Protein 6DX3 (pdb70)

InterPro domains:
  IPR003323 OTU domain [PF02338] (36-126)
  IPR003323 OTU domain [PS50802] (29-157)
  IPR007099 RNA-directed RNA polymerase, negative-strand RNA virus [PS50525] (2304-2513)
  IPR007322 RNA-dependent RNA polymerase, bunyaviral [PF04196] (2003-2654)
  IPR038765 Papain-like cysteine peptidase superfamily [SSF54001] (30-158)
  IPR049605 RNA-directed RNA polymerase L, OTU domain [cd21880] (8-157)

B-factor: mean 35.16, std 12.52, range [15.72, 105.05]

Foldseek 3Di:
DDWDWDQDPQQWIKTWDWDQQVVWWDWAFADPFQLQVLQQVLLQAPQPDDNCSSVVLLVQLLVLCVVCVVPRSNNVPPPDDSVVVCVQSVDPRHHDDVVSVLSSCVRVVFKEKEFEDDDDSIGTMIMINDDDDPQQGWYWYCYPRHITGIATPPDDGRYHD/DWDWPWDQDPQGWIKTWTWDQQVVWWDWADDDPFLLQVLQQVLLQAPQPDDNCSSVVLLVQLLVLCVVCVVPRSNNVPVPDDSVVVCVQSVPPRHFDDVVSVLSSCVRVVFKEKEFEDDDVSIGTMIMINHDDDPQQGWYWYCYPRHIITIAGPPDPTRYHDDD/DDFDWDQDPQQWIKTWDWDQQVVWWDWAFDDPFQLQVLRQVLLQAPQPDDNCSSVVLLVQLLVLCVVCVVPRSNNVPPPDDNVVVCVQSVPPRHHDDVVSVLSSCVRVVFKEKEFEDPDDSIGTMIMINHDDDDQQGWYWYCDPRHITGTAGPVDPTRYHDDD/DDWDWDQDPQQWIKTWDWDQLVVWWDWADADPFQLQVLQQVLLQAPQPDDPCSSVVLVVQLLVLCVVCVVPRSNNVPPPDDNVVVSVQSVPPRHHDDVVSVLSSCVRVVFKEKEFEDPDDSTGTMIMINDDDDPQQGWYWYCDPRHITGIATPPDPTGYHDDDD

Organism: NCBI:txid487050

Solvent-accessible surface area: 30152 Å² total; per-residue (Å²): 75,145,60,80,73,71,123,11,74,0,50,2,38,11,0,60,17,125,10,96,0,69,92,54,2,85,24,36,110,10,34,42,16,0,7,0,0,1,4,0,0,0,4,0,75,46,84,135,56,102,70,58,6,36,108,103,7,20,85,69,0,107,98,0,0,46,118,59,31,138,103,8,56,8,12,82,6,29,18,46,73,46,118,31,0,36,64,73,1,48,111,120,66,50,55,6,46,22,8,0,0,8,0,5,12,58,56,33,171,24,5,0,4,6,0,12,24,62,60,98,73,37,0,30,14,0,6,22,7,30,118,58,76,28,114,108,2,0,1,0,0,28,26,100,47,6,2,2,1,0,31,12,158,79,57,157,171,35,11,34,192,202,32,119,58,84,73,69,124,8,79,1,52,1,35,10,0,61,19,122,14,97,0,79,92,49,1,86,26,42,114,11,36,42,11,0,8,0,0,0,6,0,0,0,5,0,74,50,56,128,54,93,86,59,5,34,110,103,7,20,86,68,0,110,97,0,0,46,117,50,29,142,104,9,63,6,13,71,7,21,14,32,84,44,114,21,0,39,64,74,0,49,109,123,64,45,53,6,46,21,9,0,0,9,0,5,12,56,66,26,151,14,4,0,4,6,0,13,26,61,60,99,75,36,0,28,15,0,5,22,6,32,119,58,77,21,129,108,4,0,1,0,0,29,29,98,47,6,2,3,2,0,22,19,157,71,75,191,123,36,7,35,107,151,159,106,142,61,87,73,85,129,51,166,54,51,34,34,78,0,61,21,124,16,90,0,54,98,49,0,73,24,36,110,10,67,179,51,9,5,0,0,0,7,0,0,0,4,0,18,19,62,130,56,96,115,62,4,38,95,6,0,19,24,7,0,28,6,0,0,10,40,52,27,111,62,9,50,16,11,153,113,44,83,58,85,32,116,33,0,29,66,72,0,47,114,120,87,54,132,7,46,36,8,0,0,9,0,1,12,57,45,10,153,18,5,0,3,6,0,48,30,73,60,99,78,32,0,52,68,0,16,24,6,32,118,32,70,20,109,97,1,0,0,0,0,49,57,212,86,36,2,2,1,0,20,8,123,75,66,171,99,34,6,28,86,116,146,81,142,58,82,70,80,124,55,167,52,50,33,31,74,0,61,18,128,15,88,0,79,106,35,0,64,28,37,115,10,65,179,52,9,7,1,0,0,7,0,0,0,5,0,16,13,60,124,56,89,119,70,2,50,68,2,0,7,4,7,0,22,7,0,0,9,44,53,29,101,58,6,47,16,11,141,115,44,84,58,87,33,118,34,0,29,71,74,0,43,111,119,86,50,142,6,50,35,8,0,0,9,0,1,11,54,46,7,145,10,5,0,4,7,0,34,23,68,59,84,90,32,0,52,66,0,16,24,8,31,119,63,76,22,108,98,5,0,0,0,0,47,55,175,77,37,3,2,4,0,29,12,123,83,68,162,127,20,11,26,112,72,95,120

Sequence (652 aa):
VNFDWHLLLNGYYYSPVDLEVEDIFEIVNQPMDGNCLYHSLACGMIEEQQPDSYKLIKEQVREAAGLFWDTTEETKTTGEDLNGYLARIMKPNEWGSSLEVNFFSQKAKVTVYIWHEDASKHCDYVVRYGEDPMLESINIMHRRNHYDYLKPRGNQRTAVVEVNFDWHLLLNGYYYSPVDLEVEDIFEIVNQPMDGNCLYHSLACGMIEEQQPDSYKLIKEQVREAAGLFWDTTEETKTTGEDLNGYLARIMKPNEWGSSLEVNFFSQKAKVTVYIWHEDASKHCDYVVRYGEDPMLESINIMHRRNHYDYLKPRGNQRTAVVKSVNFDWHLLLNGYYYSPVDLEVEDIFEIVNQPMDGNCLYHSLACGMIEEQQPDSYKLIKEQVREAAGLFWDTTEETKTTGEDLNGYLARIMKPNEWGSSLEVNFFSQKAKVTVYIWHEDASKHCDYVVRYGEDPMLESINIMHRRNHYDYLKPRGNQRTAVVKSVNFDWHLLLNGYYYSPVDLEVEDIFEIVNQPMMDGNCLYHSLACGMIEEQQPDSYKLIKEQVREAAGLFWDTTEETKTTGEDLNGYLARIMKPNEWGSSLEVNFFSQKAKVTVYIWHEDASKHCDYVVRYGEDPMLESINIMHRRNHYDYLKPRGNQRTAVVKSG

Radius of gyration: 27.07 Å; Cα contacts (8 Å, |Δi|>4): 1246; chains: 4; bounding box: 65×66×69 Å

Nearest PDB structures (foldseek):
  6dx3-assembly1_A  TM=1.006E+00  e=3.860E-36  Taggert virus
  5v5g-assembly1_A  TM=9.542E-01  e=1.109E-16  Crimean-Congo hemorrhagic fever virus strain IbAr10200
  6oat-assembly2_C  TM=9.538E-01  e=2.331E-16  Ganjam virus
  6oar-assembly3_E  TM=9.599E-01  e=9.094E-16  Kupe virus
  4hxd-assembly2_D  TM=9.608E-01  e=8.548E-16  Dugbe virus (isolate ArD44313)

Structure (mmCIF, N/CA/C/O backbone):
data_6DX3
#
_entry.id   6DX3
#
_cell.length_a   47.163
_cell.length_b   60.948
_cell.length_c   66.501
_cell.angle_alpha   64.95
_cell.angle_beta   89.84
_cell.angle_gamma   84.31
#
_symmetry.space_group_name_H-M   'P 1'
#
loop_
_entity.id
_entity.type
_entity.pdbx_description
1 polymer 'RNA-dependent RNA polymerase'
2 non-polymer 'MAGNESIUM ION'
3 water water
#
loop_
_atom_site.group_PDB
_atom_site.id
_atom_site.type_symbol
_atom_site.label_atom_id
_atom_site.label_alt_id
_atom_site.label_comp_id
_atom_site.label_asym_id
_atom_site.label_entity_id
_atom_site.label_seq_id
_atom_site.pdbx_PDB_ins_code
_atom_site.Cartn_x
_atom_site.Cartn_y
_atom_site.Cartn_z
_atom_site.occupancy
_atom_site.B_iso_or_equiv
_atom_site.auth_seq_id
_atom_site.auth_comp_id
_atom_site.auth_asym_id
_atom_site.auth_atom_id
_atom_site.pdbx_PDB_model_num
ATOM 1 N N . VAL A 1 5 ? -10.579 -15.777 -32.757 1.00 62.12 5 VAL A N 1
ATOM 2 C CA . VAL A 1 5 ? -11.738 -16.608 -32.454 1.00 60.81 5 VAL A CA 1
ATOM 3 C C . VAL A 1 5 ? -11.940 -16.688 -30.942 1.00 62.39 5 VAL A C 1
ATOM 4 O O . VAL A 1 5 ? -10.996 -16.926 -30.188 1.00 62.05 5 VAL A O 1
ATOM 8 N N . ASN A 1 6 ? -13.177 -16.476 -30.502 1.00 62.99 6 ASN A N 1
ATOM 9 C CA . ASN A 1 6 ? -13.506 -16.475 -29.083 1.00 64.21 6 ASN A CA 1
ATOM 10 C C . ASN A 1 6 ? -13.906 -17.881 -28.651 1.00 60.44 6 ASN A C 1
ATOM 11 O O . ASN A 1 6 ? -14.864 -18.452 -29.182 1.00 59.97 6 ASN A O 1
ATOM 16 N N . PHE A 1 7 ? -13.171 -18.433 -27.693 1.00 55.59 7 PHE A N 1
ATOM 17 C CA . PHE A 1 7 ? -13.439 -19.758 -27.155 1.00 48.72 7 PHE A CA 1
ATOM 18 C C . PHE A 1 7 ? -14.266 -19.661 -25.879 1.00 48.06 7 PHE A C 1
ATOM 19 O O . PHE A 1 7 ? -14.308 -18.628 -25.208 1.00 49.92 7 PHE A O 1
ATOM 27 N N . ASP A 1 8 ? -14.929 -20.771 -25.550 1.00 45.17 8 ASP A N 1
ATOM 28 C CA . ASP A 1 8 ? -15.594 -20.970 -24.262 1.00 45.03 8 ASP A CA 1
ATOM 29 C C . ASP A 1 8 ? -15.117 -22.330 -23.756 1.00 40.61 8 ASP A C 1
ATOM 30 O O . ASP A 1 8 ? -15.820 -23.336 -23.870 1.00 38.15 8 ASP A O 1
ATOM 35 N N . TRP A 1 9 ? -13.906 -22.354 -23.206 1.00 40.03 9 TRP A N 1
ATOM 36 C CA . TRP A 1 9 ? -13.252 -23.615 -22.888 1.00 38.11 9 TRP A CA 1
ATOM 37 C C . TRP A 1 9 ? -13.912 -24.294 -21.696 1.00 39.28 9 TRP A C 1
ATOM 38 O O . TRP A 1 9 ? -14.224 -23.657 -20.687 1.00 42.46 9 TRP A O 1
ATOM 49 N N . HIS A 1 10 ? -14.118 -25.603 -21.818 1.00 38.00 10 HIS A N 1
ATOM 50 C CA . HIS A 1 10 ? -14.539 -26.457 -20.714 1.00 37.66 10 HIS A CA 1
ATOM 51 C C . HIS A 1 10 ? -13.502 -27.557 -20.546 1.00 34.58 10 HIS A C 1
ATOM 52 O O . HIS A 1 10 ? -13.311 -28.375 -21.453 1.00 30.83 10 HIS A O 1
ATOM 59 N N . LEU A 1 11 ? -12.825 -27.572 -19.401 1.00 35.61 11 LEU A N 1
ATOM 60 C CA . LEU A 1 11 ? -11.921 -28.672 -19.094 1.00 34.47 11 LEU A CA 1
ATOM 61 C C . LEU A 1 11 ? -12.740 -29.890 -18.689 1.00 33.14 11 LEU A C 1
ATOM 62 O O . LEU A 1 11 ? -13.525 -29.830 -17.737 1.00 34.29 11 LEU A O 1
ATOM 67 N N . LEU A 1 12 ? -12.561 -30.991 -19.407 1.00 30.41 12 LEU A N 1
ATOM 68 C CA . LEU A 1 12 ? -13.393 -32.167 -19.205 1.00 29.04 12 LEU A CA 1
ATOM 69 C C . LEU A 1 12 ? -12.726 -33.150 -18.254 1.00 28.30 12 LEU A C 1
ATOM 70 O O . LEU A 1 12 ? -11.499 -33.227 -18.165 1.00 26.62 12 LEU A O 1
ATOM 75 N N . LEU A 1 13 ? -13.559 -33.917 -17.545 1.00 29.10 13 LEU A N 1
ATOM 76 C CA . LEU A 1 13 ? -13.037 -35.032 -16.763 1.00 30.29 13 LEU A CA 1
ATOM 77 C C . LEU A 1 13 ? -12.326 -36.044 -17.654 1.00 28.14 13 LEU A C 1
ATOM 78 O O . LEU A 1 13 ? -11.431 -36.761 -17.190 1.00 26.35 13 LEU A O 1
ATOM 83 N N . ASN A 1 14 ? -12.700 -36.103 -18.936 1.00 28.42 14 ASN A N 1
ATOM 84 C CA . ASN A 1 14 ? -12.065 -37.022 -19.876 1.00 28.43 14 ASN A CA 1
ATOM 85 C C . ASN A 1 14 ? -10.599 -36.694 -20.126 1.00 29.31 14 ASN A C 1
ATOM 86 O O . ASN A 1 14 ? -9.878 -37.539 -20.665 1.00 31.25 14 ASN A O 1
ATOM 91 N N . GLY A 1 15 ? -10.148 -35.499 -19.775 1.00 30.01 15 GLY A N 1
ATOM 92 C CA . GLY A 1 15 ? -8.749 -35.149 -19.858 1.00 30.46 15 GLY A CA 1
ATOM 93 C C . GLY A 1 15 ? -8.340 -34.182 -20.960 1.00 31.16 15 GLY A C 1
ATOM 94 O O . GLY A 1 15 ? -7.153 -34.150 -21.314 1.00 34.55 15 GLY A O 1
ATOM 95 N N . TYR A 1 16 ? -9.268 -33.400 -21.503 1.00 29.39 16 TYR A N 1
ATOM 96 C CA . TYR A 1 16 ? -8.943 -32.421 -22.532 1.00 26.81 16 TYR A CA 1
ATOM 97 C C . TYR A 1 16 ? -9.955 -31.287 -22.460 1.00 25.12 16 TYR A C 1
ATOM 98 O O . TYR A 1 16 ? -10.908 -31.327 -21.678 1.00 23.54 16 TYR A O 1
ATOM 107 N N . TYR A 1 17 ? -9.741 -30.270 -23.287 1.00 25.54 17 TYR A N 1
ATOM 108 C CA . TYR A 1 17 ? -10.594 -29.092 -23.312 1.00 27.04 17 TYR A CA 1
ATOM 109 C C . TYR A 1 17 ? -11.597 -29.181 -24.453 1.00 25.14 17 TYR A C 1
ATOM 110 O O . TYR A 1 17 ? -11.326 -29.776 -25.499 1.00 22.23 17 TYR A O 1
ATOM 119 N N . TYR A 1 18 ? -12.764 -28.572 -24.239 1.00 25.46 18 TYR A N 1
ATOM 120 C CA . TYR A 1 18 ? -13.841 -28.530 -25.218 1.00 25.88 18 TYR A CA 1
ATOM 121 C C . TYR A 1 18 ? -14.399 -27.117 -25.273 1.00 27.41 18 TYR A C 1
ATOM 122 O O . TYR A 1 18 ? -14.551 -26.464 -24.238 1.00 30.70 18 TYR A O 1
ATOM 131 N N . SER A 1 19 ? -14.724 -26.657 -26.483 1.00 26.81 19 SER A N 1
ATOM 132 C CA . SER A 1 19 ? -15.288 -25.332 -26.647 1.00 28.27 19 SER A CA 1
ATOM 133 C C . SER A 1 19 ? -16.181 -25.279 -27.878 1.00 28.64 19 SER A C 1
ATOM 134 O O . SER A 1 19 ? -15.756 -25.724 -28.955 1.00 27.85 19 SER A O 1
ATOM 137 N N . PRO A 1 20 ? -17.402 -24.765 -27.762 1.00 30.81 20 PRO A N 1
ATOM 138 C CA . PRO A 1 20 ? -18.171 -24.449 -28.967 1.00 30.95 20 PRO A CA 1
ATOM 139 C C . PRO A 1 20 ? -17.582 -23.237 -29.668 1.00 30.88 20 PRO A C 1
ATOM 140 O O . PRO A 1 20 ? -17.043 -22.326 -29.034 1.00 31.91 20 PRO A O 1
ATOM 144 N N . VAL A 1 21 ? -17.664 -23.248 -30.999 1.00 30.00 21 VAL A N 1
ATOM 145 C CA . VAL A 1 21 ? -17.200 -22.144 -31.832 1.00 31.10 21 VAL A CA 1
ATOM 146 C C . VAL A 1 21 ? -18.186 -21.950 -32.977 1.00 32.80 21 VAL A C 1
ATOM 147 O O . VAL A 1 21 ? -19.099 -22.749 -33.188 1.00 33.55 21 VAL A O 1
ATOM 151 N N . ASP A 1 22 ? -17.987 -20.860 -33.719 1.00 35.62 22 ASP A N 1
ATOM 152 C CA . ASP A 1 22 ? -18.754 -20.548 -34.931 1.00 40.13 22 ASP A CA 1
ATOM 153 C C . ASP A 1 22 ? -17.758 -19.908 -35.895 1.00 42.25 22 ASP A C 1
ATOM 154 O O . ASP A 1 22 ? -17.587 -18.685 -35.906 1.00 43.17 22 ASP A O 1
ATOM 159 N N . LEU A 1 23 ? -17.097 -20.737 -36.702 1.00 42.62 23 LEU A N 1
ATOM 160 C CA . LEU A 1 23 ? -15.898 -20.295 -37.397 1.00 44.34 23 LEU A CA 1
ATOM 161 C C . LEU A 1 23 ? -15.874 -20.725 -38.857 1.00 45.46 23 LEU A C 1
ATOM 162 O O . LEU A 1 23 ? -16.079 -21.896 -39.188 1.00 44.21 23 LEU A O 1
ATOM 167 N N . GLU A 1 24 ? -15.649 -19.739 -39.718 1.00 47.89 24 GLU A N 1
ATOM 168 C CA . GLU A 1 24 ? -15.240 -19.942 -41.101 1.00 50.57 24 GLU A CA 1
ATOM 169 C C . GLU A 1 24 ? -13.765 -20.337 -41.057 1.00 49.66 24 GLU A C 1
ATOM 170 O O . GLU A 1 24 ? -12.912 -19.504 -40.738 1.00 50.46 24 GLU A O 1
ATOM 176 N N . VAL A 1 25 ? -13.456 -21.597 -41.377 1.00 42.63 25 VAL A N 1
ATOM 177 C CA . VAL A 1 25 ? -12.077 -22.069 -41.219 1.00 40.94 25 VAL A CA 1
ATOM 178 C C . VAL A 1 25 ? -11.113 -21.221 -42.046 1.00 42.28 25 VAL A C 1
ATOM 179 O O . VAL A 1 25 ? -10.008 -20.899 -41.589 1.00 42.15 25 VAL A O 1
ATOM 183 N N . GLU A 1 26 ? -11.496 -20.863 -43.274 1.00 44.46 26 GLU A N 1
ATOM 184 C CA . GLU A 1 26 ? -10.551 -20.201 -44.172 1.00 46.74 26 GLU A CA 1
ATOM 185 C C . GLU A 1 26 ? -10.318 -18.736 -43.822 1.00 49.55 26 GLU A C 1
ATOM 186 O O . GLU A 1 26 ? -9.394 -18.129 -44.372 1.00 52.49 26 GLU A O 1
ATOM 192 N N . ASP A 1 27 ? -11.116 -18.153 -42.927 1.00 49.19 27 ASP A N 1
ATOM 193 C CA . ASP A 1 27 ? -10.771 -16.833 -42.406 1.00 51.90 27 ASP A CA 1
ATOM 194 C C . ASP A 1 27 ? -9.519 -16.892 -41.536 1.00 50.74 27 ASP A C 1
ATOM 195 O O . ASP A 1 27 ? -8.806 -15.890 -41.402 1.00 53.11 27 ASP A O 1
ATOM 200 N N . ILE A 1 28 ? -9.226 -18.056 -40.958 1.00 46.70 28 ILE A N 1
ATOM 201 C CA . ILE A 1 28 ? -8.111 -18.204 -40.038 1.00 45.28 28 ILE A CA 1
ATOM 202 C C . ILE A 1 28 ? -7.035 -19.155 -40.564 1.00 41.74 28 ILE A C 1
ATOM 203 O O . ILE A 1 28 ? -5.846 -18.900 -40.343 1.00 43.47 28 ILE A O 1
ATOM 208 N N . PHE A 1 29 ? -7.407 -20.226 -41.263 1.00 38.96 29 PHE A N 1
ATOM 209 C CA . PHE A 1 29 ? -6.464 -21.252 -41.694 1.00 37.84 29 PHE A CA 1
ATOM 210 C C . PHE A 1 29 ? -6.475 -21.405 -43.208 1.00 39.39 29 PHE A C 1
ATOM 211 O O . PHE A 1 29 ? -7.353 -20.901 -43.911 1.00 41.18 29 PHE A O 1
ATOM 219 N N . GLU A 1 30 ? -5.464 -22.115 -43.692 1.00 38.71 30 GLU A N 1
ATOM 220 C CA . GLU A 1 30 ? -5.466 -22.727 -45.011 1.00 39.20 30 GLU A CA 1
ATOM 221 C C . GLU A 1 30 ? -5.630 -24.229 -44.830 1.00 35.31 30 GLU A C 1
ATOM 222 O O . GLU A 1 30 ? -4.903 -24.845 -44.042 1.00 33.43 30 GLU A O 1
ATOM 228 N N . ILE A 1 31 ? -6.593 -24.812 -45.536 1.00 34.03 31 ILE A N 1
ATOM 229 C CA . ILE A 1 31 ? -6.816 -26.252 -45.477 1.00 32.06 31 ILE A CA 1
ATOM 230 C C . ILE A 1 31 ? -5.729 -26.929 -46.303 1.00 32.44 31 ILE A C 1
ATOM 231 O O . ILE A 1 31 ? -5.697 -26.799 -47.529 1.00 36.18 31 ILE A O 1
ATOM 236 N N . VAL A 1 32 ? -4.828 -27.647 -45.633 1.00 29.36 32 VAL A N 1
ATOM 237 C CA . VAL A 1 32 ? -3.796 -28.424 -46.310 1.00 28.99 32 VAL A CA 1
ATOM 238 C C . VAL A 1 32 ? -4.335 -29.844 -46.445 1.00 28.60 32 VAL A C 1
ATOM 239 O O . VAL A 1 32 ? -4.325 -30.622 -45.487 1.00 25.14 32 VAL A O 1
ATOM 243 N N . ASN A 1 33 ? -4.811 -30.179 -47.641 1.00 30.55 33 ASN A N 1
ATOM 244 C CA . ASN A 1 33 ? -5.514 -31.439 -47.839 1.00 30.23 33 ASN A CA 1
ATOM 245 C C . ASN A 1 33 ? -4.559 -32.618 -47.712 1.00 28.51 33 ASN A C 1
ATOM 246 O O . ASN A 1 33 ? -3.449 -32.605 -48.251 1.00 30.09 33 ASN A O 1
ATOM 251 N N . GLN A 1 34 ? -5.002 -33.637 -46.990 1.00 26.58 34 GLN A N 1
ATOM 252 C CA . GLN A 1 34 ? -4.267 -34.868 -46.770 1.00 26.24 34 GLN A CA 1
ATOM 253 C C . GLN A 1 34 ? -4.874 -36.001 -47.589 1.00 27.74 34 GLN A C 1
ATOM 254 O O . GLN A 1 34 ? -6.051 -35.946 -47.960 1.00 28.37 34 GLN A O 1
ATOM 260 N N . PRO A 1 35 ? -4.091 -37.033 -47.912 1.00 29.28 35 PRO A N 1
ATOM 261 C CA . PRO A 1 35 ? -4.618 -38.130 -48.735 1.00 31.32 35 PRO A CA 1
ATOM 262 C C . PRO A 1 35 ? -5.888 -38.723 -48.141 1.00 31.83 35 PRO A C 1
ATOM 263 O O . PRO A 1 35 ? -6.029 -38.853 -46.924 1.00 24.51 35 PRO A O 1
ATOM 267 N N . MET A 1 36 ? -6.829 -39.072 -49.020 1.00 33.93 36 MET A N 1
ATOM 268 C CA . MET A 1 36 ? -8.150 -39.542 -48.603 1.00 36.15 36 MET A CA 1
ATOM 269 C C . MET A 1 36 ? -8.151 -41.059 -48.400 1.00 37.68 36 MET A C 1
ATOM 270 O O . MET A 1 36 ? -8.879 -41.810 -49.048 1.00 35.44 36 MET A O 1
ATOM 275 N N . ASP A 1 37 ? -7.306 -41.503 -47.475 1.00 34.93 37 ASP A N 1
ATOM 276 C CA . ASP A 1 37 ? -7.272 -42.890 -47.033 1.00 36.19 37 ASP A CA 1
ATOM 277 C C . ASP A 1 37 ? -7.535 -42.949 -45.531 1.00 33.53 37 ASP A C 1
ATOM 278 O O . ASP A 1 37 ? -7.790 -41.933 -44.879 1.00 31.37 37 ASP A O 1
ATOM 283 N N . GLY A 1 38 ? -7.470 -44.160 -44.983 1.00 34.99 38 GLY A N 1
ATOM 284 C CA . GLY A 1 38 ? -7.642 -44.360 -43.557 1.00 34.99 38 GLY A CA 1
ATOM 285 C C . GLY A 1 38 ? -6.494 -43.885 -42.690 1.00 31.72 38 GLY A C 1
ATOM 286 O O . GLY A 1 38 ? -6.591 -43.986 -41.463 1.00 32.57 38 GLY A O 1
ATOM 287 N N . ASN A 1 39 ? -5.414 -43.374 -43.281 1.00 28.52 39 ASN A N 1
ATOM 288 C CA . ASN A 1 39 ? -4.271 -42.869 -42.529 1.00 27.92 39 ASN A CA 1
ATOM 289 C C . ASN A 1 39 ? -4.303 -41.353 -42.366 1.00 26.90 39 ASN A C 1
ATOM 290 O O . ASN A 1 39 ? -3.338 -40.773 -41.855 1.00 27.62 39 ASN A O 1
ATOM 295 N N . CYS A 1 40 ? -5.404 -40.709 -42.767 1.00 34.74 40 CYS A N 1
ATOM 296 C CA . CYS A 1 40 ? -5.448 -39.253 -42.878 1.00 32.62 40 CYS A CA 1
ATOM 297 C C . CYS A 1 40 ? -5.187 -38.547 -41.551 1.00 29.28 40 CYS A C 1
ATOM 298 O O . CYS A 1 40 ? -4.631 -37.442 -41.543 1.00 25.23 40 CYS A O 1
ATOM 301 N N . LEU A 1 41 ? -5.596 -39.138 -40.426 1.00 27.17 41 LEU A N 1
ATOM 302 C CA . LEU A 1 41 ? -5.272 -38.523 -39.140 1.00 25.60 41 LEU A CA 1
ATOM 303 C C . LEU A 1 41 ? -3.763 -38.431 -38.955 1.00 24.09 41 LEU A C 1
ATOM 304 O O . LEU A 1 41 ? -3.234 -37.379 -38.578 1.00 21.15 41 LEU A O 1
ATOM 309 N N . TYR A 1 42 ? -3.052 -39.526 -39.240 1.00 27.04 42 TYR A N 1
ATOM 310 C CA . TYR A 1 42 ? -1.605 -39.550 -39.055 1.00 25.27 42 TYR A CA 1
ATOM 311 C C . TYR A 1 42 ? -0.888 -38.687 -40.085 1.00 24.16 42 TYR A C 1
ATOM 312 O O . TYR A 1 42 ? 0.150 -38.094 -39.774 1.00 24.15 42 TYR A O 1
ATOM 321 N N . HIS A 1 43 ? -1.417 -38.609 -41.309 1.00 26.16 43 HIS A N 1
ATOM 322 C CA . HIS A 1 43 ? -0.893 -37.667 -42.295 1.00 24.00 43 HIS A CA 1
ATOM 323 C C . HIS A 1 43 ? -0.964 -36.238 -41.769 1.00 24.74 43 HIS A C 1
ATOM 324 O O . HIS A 1 43 ? 0.020 -35.491 -41.825 1.00 22.56 43 HIS A O 1
ATOM 331 N N . SER A 1 44 ? -2.134 -35.840 -41.258 1.00 25.29 44 SER A N 1
ATOM 332 C CA . SER A 1 44 ? -2.328 -34.464 -40.815 1.00 27.18 44 SER A CA 1
ATOM 333 C C . SER A 1 44 ? -1.511 -34.148 -39.571 1.00 25.18 44 SER A C 1
ATOM 334 O O . SER A 1 44 ? -1.037 -33.018 -39.417 1.00 25.62 44 SER A O 1
ATOM 337 N N . LEU A 1 45 ? -1.335 -35.123 -38.676 1.00 23.34 45 LEU A N 1
ATOM 338 C CA . LEU A 1 45 ? -0.446 -34.923 -37.537 1.00 21.40 45 LEU A CA 1
ATOM 339 C C . LEU A 1 45 ? 1.009 -34.821 -37.985 1.00 21.41 45 LEU A C 1
ATOM 340 O O . LEU A 1 45 ? 1.779 -34.026 -37.433 1.00 21.26 45 LEU A O 1
ATOM 345 N N . ALA A 1 46 ? 1.407 -35.615 -38.983 1.00 22.10 46 ALA A N 1
ATOM 346 C CA . ALA A 1 46 ? 2.757 -35.482 -39.523 1.00 22.94 46 ALA A CA 1
ATOM 347 C C . ALA A 1 46 ? 2.945 -34.140 -40.216 1.00 25.01 46 ALA A C 1
ATOM 348 O O . ALA A 1 46 ? 4.050 -33.583 -40.203 1.00 26.34 46 ALA A O 1
ATOM 350 N N . CYS A 1 47 ? 1.880 -33.607 -40.820 1.00 25.20 47 CYS A N 1
ATOM 351 C CA . CYS A 1 47 ? 1.967 -32.310 -41.480 1.00 28.64 47 CYS A CA 1
ATOM 352 C C . CYS A 1 47 ? 2.282 -31.201 -40.487 1.00 29.74 47 CYS A C 1
ATOM 353 O O . CYS A 1 47 ? 2.943 -30.218 -40.841 1.00 32.85 47 CYS A O 1
ATOM 356 N N . GLY A 1 48 ? 1.825 -31.340 -39.243 1.00 27.00 48 GLY A N 1
ATOM 357 C CA . GLY A 1 48 ? 2.134 -30.362 -38.220 1.00 28.31 48 GLY A CA 1
ATOM 358 C C . GLY A 1 48 ? 3.470 -30.540 -37.534 1.00 26.86 48 GLY A C 1
ATOM 359 O O . GLY A 1 48 ? 3.929 -29.613 -36.862 1.00 26.78 48 GLY A O 1
ATOM 360 N N . MET A 1 49 ? 4.103 -31.703 -37.688 1.00 27.19 49 MET A N 1
ATOM 361 C CA . MET A 1 49 ? 5.357 -32.010 -37.014 1.00 27.90 49 MET A CA 1
ATOM 362 C C . MET A 1 49 ? 6.569 -32.024 -37.933 1.00 30.68 49 MET A C 1
ATOM 363 O O . MET A 1 49 ? 7.685 -31.802 -37.458 1.00 32.80 49 MET A O 1
ATOM 368 N N . ILE A 1 50 ? 6.391 -32.289 -39.225 1.00 30.45 50 ILE A N 1
ATOM 369 C CA . ILE A 1 50 ? 7.502 -32.426 -40.164 1.00 32.65 50 ILE A CA 1
ATOM 370 C C . ILE A 1 50 ? 7.311 -31.417 -41.290 1.00 35.68 50 ILE A C 1
ATOM 371 O O . ILE A 1 50 ? 6.298 -31.453 -42.000 1.00 34.67 50 ILE A O 1
ATOM 376 N N . GLU A 1 51 ? 8.286 -30.519 -41.452 1.00 39.97 51 GLU A N 1
ATOM 377 C CA . GLU A 1 51 ? 8.209 -29.535 -42.528 1.00 45.37 51 GLU A CA 1
ATOM 378 C C . GLU A 1 51 ? 8.383 -30.194 -43.892 1.00 46.76 51 GLU A C 1
ATOM 379 O O . GLU A 1 51 ? 7.666 -29.862 -44.843 1.00 49.47 51 GLU A O 1
ATOM 385 N N . GLU A 1 52 ? 9.323 -31.132 -44.010 1.00 46.39 52 GLU A N 1
ATOM 386 C CA . GLU A 1 52 ? 9.504 -31.894 -45.247 1.00 48.33 52 GLU A CA 1
ATOM 387 C C . GLU A 1 52 ? 8.701 -33.196 -45.194 1.00 45.22 52 GLU A C 1
ATOM 388 O O . GLU A 1 52 ? 9.244 -34.302 -45.200 1.00 44.40 52 GLU A O 1
ATOM 394 N N . GLN A 1 53 ? 7.378 -33.041 -45.141 1.00 42.52 53 GLN A N 1
ATOM 395 C CA . GLN A 1 53 ? 6.494 -34.196 -45.035 1.00 38.69 53 GLN A CA 1
ATOM 396 C C . GLN A 1 53 ? 6.604 -35.073 -46.277 1.00 39.03 53 GLN A C 1
ATOM 397 O O . GLN A 1 53 ? 6.603 -34.577 -47.408 1.00 40.60 53 GLN A O 1
ATOM 403 N N . GLN A 1 54 ? 6.705 -36.376 -46.056 1.00 38.32 54 GLN A N 1
ATOM 404 C CA . GLN A 1 54 ? 6.766 -37.374 -47.110 1.00 38.72 54 GLN A CA 1
ATOM 405 C C . GLN A 1 54 ? 5.510 -38.235 -47.081 1.00 36.80 54 GLN A C 1
ATOM 406 O O . GLN A 1 54 ? 4.773 -38.237 -46.089 1.00 28.28 54 GLN A O 1
ATOM 412 N N . PRO A 1 55 ? 5.216 -38.960 -48.165 1.00 38.50 55 PRO A N 1
ATOM 413 C CA . PRO A 1 55 ? 4.014 -39.814 -48.161 1.00 38.10 55 PRO A CA 1
ATOM 414 C C . PRO A 1 55 ? 3.992 -40.840 -47.043 1.00 35.96 55 PRO A C 1
ATOM 415 O O . PRO A 1 55 ? 2.906 -41.238 -46.603 1.00 36.30 55 PRO A O 1
ATOM 419 N N . ASP A 1 56 ? 5.151 -41.283 -46.562 1.00 35.35 56 ASP A N 1
ATOM 420 C CA . ASP A 1 56 ? 5.211 -42.261 -45.486 1.00 35.58 56 ASP A CA 1
ATOM 421 C C . ASP A 1 56 ? 5.442 -41.635 -44.114 1.00 32.54 56 ASP A C 1
ATOM 422 O O . ASP A 1 56 ? 5.588 -42.373 -43.134 1.00 33.65 56 ASP A O 1
ATOM 427 N N . SER A 1 57 ? 5.471 -40.301 -44.015 1.00 35.20 57 SER A N 1
ATOM 428 C CA . SER A 1 57 ? 5.717 -39.661 -42.724 1.00 33.28 57 SER A CA 1
ATOM 429 C C . SER A 1 57 ? 4.670 -40.056 -41.692 1.00 30.21 57 SER A C 1
ATOM 430 O O . SER A 1 57 ? 4.969 -40.103 -40.492 1.00 27.24 57 SER A O 1
ATOM 433 N N . TYR A 1 58 ? 3.444 -40.346 -42.139 1.00 28.87 58 TYR A N 1
ATOM 434 C CA . TYR A 1 58 ? 2.388 -40.766 -41.225 1.00 28.41 58 TYR A CA 1
ATOM 435 C C . TYR A 1 58 ? 2.778 -42.015 -40.447 1.00 26.72 58 TYR A C 1
ATOM 436 O O . TYR A 1 58 ? 2.279 -42.233 -39.337 1.00 26.17 58 TYR A O 1
ATOM 445 N N . LYS A 1 59 ? 3.643 -42.854 -41.023 1.00 27.25 59 LYS A N 1
ATOM 446 C CA . LYS A 1 59 ? 4.113 -44.038 -40.312 1.00 32.70 59 LYS A CA 1
ATOM 447 C C . LYS A 1 59 ? 4.888 -43.652 -39.060 1.00 32.08 59 LYS A C 1
ATOM 448 O O . LYS A 1 59 ? 4.765 -44.307 -38.018 1.00 31.57 59 LYS A O 1
ATOM 454 N N . LEU A 1 60 ? 5.697 -42.591 -39.147 1.00 33.34 60 LEU A N 1
ATOM 455 C CA . LEU A 1 60 ? 6.377 -42.073 -37.963 1.00 31.89 60 LEU A CA 1
ATOM 456 C C . LEU A 1 60 ? 5.378 -41.760 -36.859 1.00 30.96 60 LEU A C 1
ATOM 457 O O . LEU A 1 60 ? 5.626 -42.053 -35.683 1.00 30.59 60 LEU A O 1
ATOM 462 N N . ILE A 1 61 ? 4.236 -41.173 -37.226 1.00 29.29 61 ILE A N 1
ATOM 463 C CA . ILE A 1 61 ? 3.231 -40.791 -36.240 1.00 27.20 61 ILE A CA 1
ATOM 464 C C . ILE A 1 61 ? 2.567 -42.021 -35.643 1.00 27.78 61 ILE A C 1
ATOM 465 O O . ILE A 1 61 ? 2.402 -42.124 -34.421 1.00 28.57 61 ILE A O 1
ATOM 470 N N . LYS A 1 62 ? 2.183 -42.975 -36.494 1.00 28.57 62 LYS A N 1
ATOM 471 C CA . LYS A 1 62 ? 1.435 -44.145 -36.042 1.00 28.48 62 LYS A CA 1
ATOM 472 C C . LYS A 1 62 ? 2.269 -45.024 -35.117 1.00 26.46 62 LYS A C 1
ATOM 473 O O . LYS A 1 62 ? 1.744 -45.595 -34.154 1.00 25.63 62 LYS A O 1
ATOM 479 N N . GLU A 1 63 ? 3.568 -45.153 -35.393 1.00 26.08 63 GLU A N 1
ATOM 480 C CA . GLU A 1 63 ? 4.428 -45.931 -34.508 1.00 26.70 63 GLU A CA 1
ATOM 481 C C . GLU A 1 63 ? 4.564 -45.262 -33.145 1.00 25.67 63 GLU A C 1
ATOM 482 O O . GLU A 1 63 ? 4.616 -45.944 -32.115 1.00 25.73 63 GLU A O 1
ATOM 488 N N . GLN A 1 64 ? 4.615 -43.927 -33.122 1.00 24.10 64 GLN A N 1
ATOM 489 C CA . GLN A 1 64 ? 4.695 -43.207 -31.860 1.00 23.08 64 GLN A CA 1
ATOM 490 C C . GLN A 1 64 ? 3.412 -43.344 -31.050 1.00 23.81 64 GLN A C 1
ATOM 491 O O . GLN A 1 64 ? 3.465 -43.372 -29.816 1.00 23.04 64 GLN A O 1
ATOM 497 N N . VAL A 1 65 ? 2.259 -43.428 -31.721 1.00 23.78 65 VAL A N 1
ATOM 498 C CA . VAL A 1 65 ? 0.991 -43.579 -31.012 1.00 24.24 65 VAL A CA 1
ATOM 499 C C . VAL A 1 65 ? 0.944 -44.916 -30.282 1.00 25.07 65 VAL A C 1
ATOM 500 O O . VAL A 1 65 ? 0.476 -44.995 -29.138 1.00 26.07 65 VAL A O 1
ATOM 504 N N . ARG A 1 66 ? 1.442 -45.982 -30.917 1.00 26.02 66 ARG A N 1
ATOM 505 C CA . ARG A 1 66 ? 1.413 -47.301 -30.289 1.00 26.74 66 ARG A CA 1
ATOM 506 C C . ARG A 1 66 ? 2.237 -47.329 -29.006 1.00 27.93 66 ARG A C 1
ATOM 507 O O . ARG A 1 66 ? 1.805 -47.900 -27.997 1.00 29.82 66 ARG A O 1
ATOM 515 N N . GLU A 1 67 ? 3.433 -46.733 -29.024 1.00 26.87 67 GLU A N 1
ATOM 516 C CA . GLU A 1 67 ? 4.228 -46.670 -27.803 1.00 27.25 67 GLU A CA 1
ATOM 517 C C . GLU A 1 67 ? 3.633 -45.685 -26.804 1.00 27.34 67 GLU A C 1
ATOM 518 O O . GLU A 1 67 ? 3.711 -45.915 -25.591 1.00 28.49 67 GLU A O 1
ATOM 524 N N . ALA A 1 68 ? 3.034 -44.594 -27.289 1.00 26.38 68 ALA A N 1
ATOM 525 C CA . ALA A 1 68 ? 2.356 -43.666 -26.390 1.00 25.87 68 ALA A CA 1
ATOM 526 C C . ALA A 1 68 ? 1.188 -44.341 -25.683 1.00 24.73 68 ALA A C 1
ATOM 527 O O . ALA A 1 68 ? 0.943 -44.094 -24.497 1.00 25.26 68 ALA A O 1
ATOM 529 N N . ALA A 1 69 ? 0.452 -45.196 -26.401 1.00 24.32 69 ALA A N 1
ATOM 530 C CA . ALA A 1 69 ? -0.640 -45.940 -25.782 1.00 23.75 69 ALA A CA 1
ATOM 531 C C . ALA A 1 69 ? -0.128 -46.864 -24.685 1.00 23.11 69 ALA A C 1
ATOM 532 O O . ALA A 1 69 ? -0.713 -46.935 -23.598 1.00 23.01 69 ALA A O 1
ATOM 534 N N . GLY A 1 70 ? 0.969 -47.574 -24.946 1.00 24.21 70 GLY A N 1
ATOM 535 C CA . GLY A 1 70 ? 1.528 -48.456 -23.937 1.00 26.99 70 GLY A CA 1
ATOM 536 C C . GLY A 1 70 ? 2.061 -47.724 -22.721 1.00 26.47 70 GLY A C 1
ATOM 537 O O . GLY A 1 70 ? 2.103 -48.290 -21.625 1.00 26.64 70 GLY A O 1
ATOM 538 N N . LEU A 1 71 ? 2.469 -46.463 -22.890 1.00 25.61 71 LEU A N 1
ATOM 539 C CA . LEU A 1 71 ? 3.031 -45.703 -21.777 1.00 24.52 71 LEU A CA 1
ATOM 540 C C . LEU A 1 71 ? 1.950 -45.063 -20.915 1.00 23.30 71 LEU A C 1
ATOM 541 O O . LEU A 1 71 ? 2.109 -44.956 -19.693 1.00 23.41 71 LEU A O 1
ATOM 546 N N . PHE A 1 72 ? 0.848 -44.626 -21.526 1.00 19.80 72 PHE A N 1
ATOM 547 C CA . PHE A 1 72 ? -0.104 -43.746 -20.860 1.00 20.75 72 PHE A CA 1
ATOM 548 C C . PHE A 1 72 ? -1.504 -44.340 -20.753 1.00 23.36 72 PHE A C 1
ATOM 549 O O . PHE A 1 72 ? -2.428 -43.629 -20.339 1.00 24.17 72 PHE A O 1
ATOM 557 N N . TRP A 1 73 ? -1.686 -45.617 -21.100 1.00 23.41 73 TRP A N 1
ATOM 558 C CA . TRP A 1 73 ? -3.024 -46.201 -21.105 1.00 24.36 73 TRP A CA 1
ATOM 559 C C . TRP A 1 73 ? -3.683 -46.102 -19.734 1.00 25.76 73 TRP A C 1
ATOM 560 O O . TRP A 1 73 ? -4.837 -45.673 -19.616 1.00 27.15 73 TRP A O 1
ATOM 571 N N . ASP A 1 74 ? -2.960 -46.488 -18.679 1.00 26.59 74 ASP A N 1
ATOM 572 C CA . ASP A 1 74 ? -3.550 -46.585 -17.349 1.00 29.95 74 ASP A CA 1
ATOM 573 C C . ASP A 1 74 ? -3.808 -45.232 -16.701 1.00 28.21 74 ASP A C 1
ATOM 574 O O . ASP A 1 74 ? -4.393 -45.193 -15.615 1.00 30.75 74 ASP A O 1
ATOM 579 N N . THR A 1 75 ? -3.378 -44.134 -17.319 1.00 25.83 75 THR A N 1
ATOM 580 C CA . THR A 1 75 ? -3.579 -42.801 -16.765 1.00 25.62 75 THR A CA 1
ATOM 581 C C . THR A 1 75 ? -4.319 -41.876 -17.724 1.00 23.66 75 THR A C 1
ATOM 582 O O . THR A 1 75 ? -4.360 -40.662 -17.488 1.00 23.32 75 THR A O 1
ATOM 586 N N . THR A 1 76 ? -4.890 -42.408 -18.803 1.00 22.57 76 THR A N 1
ATOM 587 C CA . THR A 1 76 ? -5.597 -41.609 -19.797 1.00 22.39 76 THR A CA 1
ATOM 588 C C . THR A 1 76 ? -7.087 -41.895 -19.651 1.00 24.22 76 THR A C 1
ATOM 589 O O . THR A 1 76 ? -7.546 -42.997 -19.978 1.00 24.52 76 THR A O 1
ATOM 593 N N . GLU A 1 77 ? -7.839 -40.903 -19.160 1.00 24.83 77 GLU A N 1
ATOM 594 C CA . GLU A 1 77 ? -9.255 -41.119 -18.872 1.00 29.01 77 GLU A CA 1
ATOM 595 C C . GLU A 1 77 ? -10.058 -41.406 -20.133 1.00 28.70 77 GLU A C 1
ATOM 596 O O . GLU A 1 77 ? -11.072 -42.109 -20.072 1.00 28.61 77 GLU A O 1
ATOM 602 N N . GLU A 1 78 ? -9.632 -40.870 -21.278 1.00 27.32 78 GLU A N 1
ATOM 603 C CA . GLU A 1 78 ? -10.373 -41.090 -22.515 1.00 26.00 78 GLU A CA 1
ATOM 604 C C . GLU A 1 78 ? -10.463 -42.568 -22.879 1.00 25.38 78 GLU A C 1
ATOM 605 O O . GLU A 1 78 ? -11.393 -42.965 -23.590 1.00 27.27 78 GLU A O 1
ATOM 611 N N . THR A 1 79 ? -9.540 -43.401 -22.389 1.00 24.56 79 THR A N 1
ATOM 612 C CA . THR A 1 79 ? -9.622 -44.826 -22.686 1.00 26.11 79 THR A CA 1
ATOM 613 C C . THR A 1 79 ? -10.843 -45.485 -22.056 1.00 24.92 79 THR A C 1
ATOM 614 O O . THR A 1 79 ? -11.275 -46.539 -22.533 1.00 26.73 79 THR A O 1
ATOM 618 N N . LYS A 1 80 ? -11.424 -44.884 -21.017 1.00 23.77 80 LYS A N 1
ATOM 619 C CA . LYS A 1 80 ? -12.434 -45.585 -20.231 1.00 26.42 80 LYS A CA 1
ATOM 620 C C . LYS A 1 80 ? -13.764 -45.730 -20.961 1.00 27.73 80 LYS A C 1
ATOM 621 O O . LYS A 1 80 ? -14.597 -46.544 -20.545 1.00 29.92 80 LYS A O 1
ATOM 627 N N . THR A 1 81 ? -13.984 -44.983 -22.043 1.00 28.39 81 THR A N 1
ATOM 628 C CA . THR A 1 81 ? -15.217 -45.085 -22.813 1.00 30.53 81 THR A CA 1
ATOM 629 C C . THR A 1 81 ? -15.003 -45.762 -24.166 1.00 30.70 81 THR A C 1
ATOM 630 O O . THR A 1 81 ? -15.819 -45.589 -25.078 1.00 30.37 81 THR A O 1
ATOM 634 N N . THR A 1 82 ? -13.924 -46.535 -24.314 1.00 30.92 82 THR A N 1
ATOM 635 C CA . THR A 1 82 ? -13.675 -47.264 -25.550 1.00 31.48 82 THR A CA 1
ATOM 636 C C . THR A 1 82 ? -14.241 -48.677 -25.539 1.00 33.51 82 THR A C 1
ATOM 637 O O . THR A 1 82 ? -14.500 -49.233 -26.612 1.00 34.13 82 THR A O 1
ATOM 641 N N . GLY A 1 83 ? -14.435 -49.272 -24.365 1.00 34.70 83 GLY A N 1
ATOM 642 C CA . GLY A 1 83 ? -14.860 -50.655 -24.304 1.00 38.77 83 GLY A CA 1
ATOM 643 C C . GLY A 1 83 ? -13.788 -51.665 -24.641 1.00 40.58 83 GLY A C 1
ATOM 644 O O . GLY A 1 83 ? -14.108 -52.838 -24.855 1.00 43.93 83 GLY A O 1
ATOM 645 N N . GLU A 1 84 ? -12.526 -51.248 -24.693 1.00 38.94 84 GLU A N 1
ATOM 646 C CA . GLU A 1 84 ? -11.418 -52.122 -25.037 1.00 39.12 84 GLU A CA 1
ATOM 647 C C . GLU A 1 84 ? -10.371 -52.101 -23.932 1.00 37.97 84 GLU A C 1
ATOM 648 O O . GLU A 1 84 ? -10.368 -51.225 -23.061 1.00 36.89 84 GLU A O 1
ATOM 654 N N . ASP A 1 85 ? -9.480 -53.085 -23.974 1.00 38.42 85 ASP A N 1
ATOM 655 C CA . ASP A 1 85 ? -8.254 -53.039 -23.199 1.00 37.29 85 ASP A CA 1
ATOM 656 C C . ASP A 1 85 ? -7.103 -52.658 -24.130 1.00 33.70 85 ASP A C 1
ATOM 657 O O . ASP A 1 85 ? -7.288 -52.458 -25.333 1.00 31.93 85 ASP A O 1
ATOM 662 N N . LEU A 1 86 ? -5.899 -52.557 -23.565 1.00 32.18 86 LEU A N 1
ATOM 663 C CA . LEU A 1 86 ? -4.760 -52.094 -24.351 1.00 31.55 86 LEU A CA 1
ATOM 664 C C . LEU A 1 86 ? -4.432 -53.061 -25.484 1.00 33.43 86 LEU A C 1
ATOM 665 O O . LEU A 1 86 ? -4.174 -52.634 -26.615 1.00 31.90 86 LEU A O 1
ATOM 670 N N . ASN A 1 87 ? -4.449 -54.368 -25.202 1.00 36.83 87 ASN A N 1
ATOM 671 C CA . ASN A 1 87 ? -4.095 -55.353 -26.222 1.00 40.92 87 ASN A CA 1
ATOM 672 C C . ASN A 1 87 ? -5.082 -55.334 -27.383 1.00 40.09 87 ASN A C 1
ATOM 673 O O . ASN A 1 87 ? -4.682 -55.447 -28.547 1.00 40.25 87 ASN A O 1
ATOM 678 N N . GLY A 1 88 ? -6.378 -55.210 -27.086 1.00 39.61 88 GLY A N 1
ATOM 679 C CA . GLY A 1 88 ? -7.369 -55.143 -28.144 1.00 38.75 88 GLY A CA 1
ATOM 680 C C . GLY A 1 88 ? -7.378 -53.810 -28.862 1.00 35.88 88 GLY A C 1
ATOM 681 O O . GLY A 1 88 ? -7.664 -53.748 -30.062 1.00 35.07 88 GLY A O 1
ATOM 682 N N . TYR A 1 89 ? -7.065 -52.729 -28.146 1.00 33.60 89 TYR A N 1
ATOM 683 C CA . TYR A 1 89 ? -6.993 -51.414 -28.773 1.00 30.63 89 TYR A CA 1
ATOM 684 C C . TYR A 1 89 ? -5.871 -51.362 -29.801 1.00 28.90 89 TYR A C 1
ATOM 685 O O . TYR A 1 89 ? -6.070 -50.901 -30.931 1.00 29.62 89 TYR A O 1
ATOM 694 N N . LEU A 1 90 ? -4.682 -51.846 -29.427 1.00 27.90 90 LEU A N 1
ATOM 695 C CA . LEU A 1 90 ? -3.552 -51.834 -30.351 1.00 27.83 90 LEU A CA 1
ATOM 696 C C . LEU A 1 90 ? -3.806 -52.740 -31.548 1.00 29.98 90 LEU A C 1
ATOM 697 O O . LEU A 1 90 ? -3.407 -52.419 -32.673 1.00 27.11 90 LEU A O 1
ATOM 702 N N . ALA A 1 91 ? -4.471 -53.878 -31.329 1.00 33.01 91 ALA A N 1
ATOM 703 C CA . ALA A 1 91 ? -4.747 -54.790 -32.434 1.00 35.46 91 ALA A CA 1
ATOM 704 C C . ALA A 1 91 ? -5.643 -54.147 -33.486 1.00 35.87 91 ALA A C 1
ATOM 705 O O . ALA A 1 91 ? -5.581 -54.516 -34.665 1.00 37.56 91 ALA A O 1
ATOM 707 N N . ARG A 1 92 ? -6.474 -53.184 -33.084 1.00 33.77 92 ARG A N 1
ATOM 708 C CA . ARG A 1 92 ? -7.340 -52.489 -34.027 1.00 34.86 92 ARG A CA 1
ATOM 709 C C . ARG A 1 92 ? -6.631 -51.328 -34.716 1.00 32.10 92 ARG A C 1
ATOM 710 O O . ARG A 1 92 ? -6.611 -51.259 -35.947 1.00 31.05 92 ARG A O 1
ATOM 718 N N . ILE A 1 93 ? -6.050 -50.409 -33.940 1.00 31.49 93 ILE A N 1
ATOM 719 C CA . ILE A 1 93 ? -5.498 -49.195 -34.530 1.00 31.50 93 ILE A CA 1
ATOM 720 C C . ILE A 1 93 ? -4.233 -49.469 -35.331 1.00 32.79 93 ILE A C 1
ATOM 721 O O . ILE A 1 93 ? -3.865 -48.659 -36.188 1.00 33.47 93 ILE A O 1
ATOM 726 N N . MET A 1 94 ? -3.558 -50.589 -35.081 1.00 32.94 94 MET A N 1
ATOM 727 C CA . MET A 1 94 ? -2.369 -50.938 -35.844 1.00 34.58 94 MET A CA 1
ATOM 728 C C . MET A 1 94 ? -2.691 -51.606 -37.173 1.00 36.60 94 MET A C 1
ATOM 729 O O . MET A 1 94 ? -1.766 -51.945 -37.916 1.00 37.74 94 MET A O 1
ATOM 734 N N . LYS A 1 95 ? -3.968 -51.801 -37.486 1.00 36.43 95 LYS A N 1
ATOM 735 C CA . LYS A 1 95 ? -4.333 -52.325 -38.790 1.00 37.78 95 LYS A CA 1
ATOM 736 C C . LYS A 1 95 ? -4.000 -51.301 -39.871 1.00 35.72 95 LYS A C 1
ATOM 737 O O . LYS A 1 95 ? -4.170 -50.096 -39.658 1.00 32.36 95 LYS A O 1
ATOM 743 N N . PRO A 1 96 ? -3.519 -51.743 -41.033 1.00 38.04 96 PRO A N 1
ATOM 744 C CA . PRO A 1 96 ? -3.240 -50.795 -42.118 1.00 37.88 96 PRO A CA 1
ATOM 745 C C . PRO A 1 96 ? -4.510 -50.100 -42.579 1.00 38.09 96 PRO A C 1
ATOM 746 O O . PRO A 1 96 ? -5.574 -50.715 -42.683 1.00 39.32 96 PRO A O 1
ATOM 750 N N . ASN A 1 97 ? -4.386 -48.798 -42.841 1.00 37.80 97 ASN A N 1
ATOM 751 C CA . ASN A 1 97 ? -5.469 -47.948 -43.339 1.00 40.17 97 ASN A CA 1
ATOM 752 C C . ASN A 1 97 ? -6.653 -47.876 -42.379 1.00 37.27 97 ASN A C 1
ATOM 753 O O . ASN A 1 97 ? -7.779 -47.595 -42.802 1.00 32.91 97 ASN A O 1
ATOM 758 N N . GLU A 1 98 ? -6.425 -48.113 -41.093 1.00 34.72 98 GLU A N 1
ATOM 759 C CA . GLU A 1 98 ? -7.483 -48.052 -40.095 1.00 32.59 98 GLU A CA 1
ATOM 760 C C . GLU A 1 98 ? -7.648 -46.625 -39.589 1.00 32.26 98 GLU A C 1
ATOM 761 O O . GLU A 1 98 ? -6.665 -45.917 -39.351 1.00 31.50 98 GLU A O 1
ATOM 767 N N . TRP A 1 99 ? -8.903 -46.214 -39.424 1.00 33.08 99 TRP A N 1
ATOM 768 C CA . TRP A 1 99 ? -9.217 -44.837 -39.061 1.00 33.82 99 TRP A CA 1
ATOM 769 C C . TRP A 1 99 ? -8.630 -44.467 -37.704 1.00 31.54 99 TRP A C 1
ATOM 770 O O . TRP A 1 99 ? -8.846 -45.165 -36.708 1.00 31.96 99 TRP A O 1
ATOM 781 N N . GLY A 1 100 ? -7.885 -43.356 -37.667 1.00 29.79 100 GLY A N 1
ATOM 782 C CA . GLY A 1 100 ? -7.500 -42.767 -36.402 1.00 28.19 100 GLY A CA 1
ATOM 783 C C . GLY A 1 100 ? -8.594 -41.875 -35.832 1.00 25.71 100 GLY A C 1
ATOM 784 O O . GLY A 1 100 ? -9.490 -41.422 -36.543 1.00 26.62 100 GLY A O 1
ATOM 785 N N . SER A 1 101 ? -8.518 -41.621 -34.527 1.00 24.05 101 SER A N 1
ATOM 786 C CA . SER A 1 101 ? -9.567 -40.881 -33.831 1.00 27.34 101 SER A CA 1
ATOM 787 C C . SER A 1 101 ? -8.921 -39.959 -32.801 1.00 25.74 101 SER A C 1
ATOM 788 O O . SER A 1 101 ? -7.694 -39.856 -32.711 1.00 24.54 101 SER A O 1
ATOM 791 N N . SER A 1 102 ? -9.760 -39.293 -32.002 1.00 25.65 102 SER A N 1
ATOM 792 C CA . SER A 1 102 ? -9.258 -38.317 -31.037 1.00 24.50 102 SER A CA 1
ATOM 793 C C . SER A 1 102 ? -8.415 -38.967 -29.946 1.00 20.74 102 SER A C 1
ATOM 794 O O . SER A 1 102 ? -7.526 -38.317 -29.385 1.00 20.87 102 SER A O 1
ATOM 797 N N . LEU A 1 103 ? -8.670 -40.238 -29.629 1.00 19.00 103 LEU A N 1
ATOM 798 C CA . LEU A 1 103 ? -7.867 -40.909 -28.610 1.00 18.33 103 LEU A CA 1
ATOM 799 C C . LEU A 1 103 ? -6.424 -41.084 -29.065 1.00 19.57 103 LEU A C 1
ATOM 800 O O . LEU A 1 103 ? -5.506 -41.024 -28.240 1.00 16.29 103 LEU A O 1
ATOM 805 N N . GLU A 1 104 ? -6.204 -41.300 -30.363 1.00 20.89 104 GLU A N 1
ATOM 806 C CA . GLU A 1 104 ? -4.840 -41.377 -30.875 1.00 21.05 104 GLU A CA 1
ATOM 807 C C . GLU A 1 104 ? -4.164 -40.013 -30.853 1.00 21.73 104 GLU A C 1
ATOM 808 O O . GLU A 1 104 ? -2.949 -39.927 -30.632 1.00 21.61 104 GLU A O 1
ATOM 814 N N . VAL A 1 105 ? -4.925 -38.941 -31.084 1.00 22.10 105 VAL A N 1
ATOM 815 C CA . VAL A 1 105 ? -4.387 -37.600 -30.873 1.00 22.42 105 VAL A CA 1
ATOM 816 C C . VAL A 1 105 ? -4.026 -37.410 -29.408 1.00 21.33 105 VAL A C 1
ATOM 817 O O . VAL A 1 105 ? -2.978 -36.841 -29.077 1.00 22.12 105 VAL A O 1
ATOM 821 N N . ASN A 1 106 ? -4.897 -37.877 -28.510 1.00 20.24 106 ASN A N 1
ATOM 822 C CA . ASN A 1 106 ? -4.633 -37.810 -27.077 1.00 20.59 106 ASN A CA 1
ATOM 823 C C . ASN A 1 106 ? -3.272 -38.407 -26.743 1.00 19.39 106 ASN A C 1
ATOM 824 O O . ASN A 1 106 ? -2.441 -37.766 -26.090 1.00 16.98 106 ASN A O 1
ATOM 829 N N . PHE A 1 107 ? -3.017 -39.631 -27.212 1.00 20.26 107 PHE A N 1
ATOM 830 C CA . PHE A 1 107 ? -1.762 -40.303 -26.882 1.00 22.53 107 PHE A CA 1
ATOM 831 C C . PHE A 1 107 ? -0.564 -39.607 -27.518 1.00 21.98 107 PHE A C 1
ATOM 832 O O . PHE A 1 107 ? 0.484 -39.463 -26.879 1.00 21.20 107 PHE A O 1
ATOM 840 N N . PHE A 1 108 ? -0.692 -39.170 -28.774 1.00 23.66 108 PHE A N 1
ATOM 841 C CA . PHE A 1 108 ? 0.439 -38.520 -29.432 1.00 22.96 108 PHE A CA 1
ATOM 842 C C . PHE A 1 108 ? 0.789 -37.199 -28.759 1.00 23.61 108 PHE A C 1
ATOM 843 O O . PHE A 1 108 ? 1.972 -36.870 -28.603 1.00 24.21 108 PHE A O 1
ATOM 851 N N . SER A 1 109 ? -0.226 -36.429 -28.360 1.00 22.74 109 SER A N 1
ATOM 852 C CA . SER A 1 109 ? 0.020 -35.162 -27.679 1.00 25.09 109 SER A CA 1
ATOM 853 C C . SER A 1 109 ? 0.770 -35.378 -26.371 1.00 25.40 109 SER A C 1
ATOM 854 O O . SER A 1 109 ? 1.638 -34.576 -26.005 1.00 26.67 109 SER A O 1
ATOM 857 N N . GLN A 1 110 ? 0.445 -36.456 -25.653 1.00 23.36 110 GLN A N 1
ATOM 858 C CA . GLN A 1 110 ? 1.175 -36.788 -24.433 1.00 23.60 110 GLN A CA 1
ATOM 859 C C . GLN A 1 110 ? 2.612 -37.188 -24.737 1.00 24.22 110 GLN A C 1
ATOM 860 O O . GLN A 1 110 ? 3.536 -36.786 -24.020 1.00 27.33 110 GLN A O 1
ATOM 866 N N . LYS A 1 111 ? 2.819 -37.992 -25.783 1.00 23.43 111 LYS A N 1
ATOM 867 C CA . LYS A 1 111 ? 4.161 -38.476 -26.095 1.00 27.12 111 LYS A CA 1
ATOM 868 C C . LYS A 1 111 ? 5.035 -37.358 -26.648 1.00 29.32 111 LYS A C 1
ATOM 869 O O . LYS A 1 111 ? 6.185 -37.191 -26.226 1.00 33.22 111 LYS A O 1
ATOM 875 N N . ALA A 1 112 ? 4.511 -36.586 -27.598 1.00 27.66 112 ALA A N 1
ATOM 876 C CA . ALA A 1 112 ? 5.296 -35.536 -28.233 1.00 27.90 112 ALA A CA 1
ATOM 877 C C . ALA A 1 112 ? 5.314 -34.233 -27.445 1.00 26.02 112 ALA A C 1
ATOM 878 O O . ALA A 1 112 ? 6.076 -33.330 -27.805 1.00 28.36 112 ALA A O 1
ATOM 880 N N . LYS A 1 113 ? 4.506 -34.111 -26.393 1.00 32.04 113 LYS A N 1
ATOM 881 C CA . LYS A 1 113 ? 4.409 -32.877 -25.615 1.00 32.15 113 LYS A CA 1
ATOM 882 C C . LYS A 1 113 ? 4.132 -31.684 -26.530 1.00 31.28 113 LYS A C 1
ATOM 883 O O . LYS A 1 113 ? 4.835 -30.671 -26.513 1.00 31.84 113 LYS A O 1
ATOM 889 N N . VAL A 1 114 ? 3.103 -31.830 -27.359 1.00 30.43 114 VAL A N 1
ATOM 890 C CA . VAL A 1 114 ? 2.661 -30.788 -28.275 1.00 30.61 114 VAL A CA 1
ATOM 891 C C . VAL A 1 114 ? 1.147 -30.691 -28.173 1.00 27.88 114 VAL A C 1
ATOM 892 O O . VAL A 1 114 ? 0.464 -31.703 -27.983 1.00 27.26 114 VAL A O 1
ATOM 896 N N . THR A 1 115 ? 0.625 -29.475 -28.279 1.00 26.81 115 THR A N 1
ATOM 897 C CA . THR A 1 115 ? -0.808 -29.245 -28.190 1.00 26.83 115 THR A CA 1
ATOM 898 C C . THR A 1 115 ? -1.443 -29.418 -29.563 1.00 26.12 115 THR A C 1
ATOM 899 O O . THR A 1 115 ? -0.884 -28.990 -30.577 1.00 25.33 115 THR A O 1
ATOM 903 N N . VAL A 1 116 ? -2.604 -30.070 -29.592 1.00 24.19 116 VAL A N 1
ATOM 904 C CA . VAL A 1 116 ? -3.334 -30.323 -30.829 1.00 23.57 116 VAL A CA 1
ATOM 905 C C . VAL A 1 116 ? -4.762 -29.825 -30.672 1.00 23.69 116 VAL A C 1
ATOM 906 O O . VAL A 1 116 ? -5.453 -30.195 -29.716 1.00 24.03 116 VAL A O 1
ATOM 910 N N . TYR A 1 117 ? -5.198 -28.986 -31.607 1.00 23.10 117 TYR A N 1
ATOM 911 C CA . TYR A 1 117 ? -6.591 -28.579 -31.726 1.00 23.84 11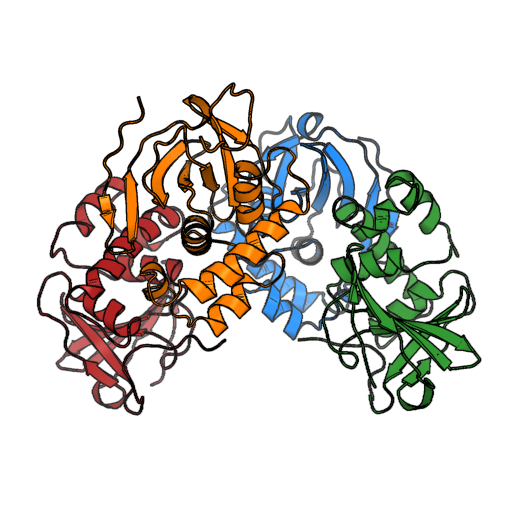7 TYR A CA 1
ATOM 912 C C . TYR A 1 117 ? -7.249 -29.435 -32.798 1.00 24.11 117 TYR A C 1
ATOM 913 O O . TYR A 1 117 ? -6.686 -29.610 -33.884 1.00 25.58 117 TYR A O 1
ATOM 922 N N . ILE A 1 118 ? -8.432 -29.963 -32.499 1.00 24.16 118 ILE A N 1
ATOM 923 C CA . ILE A 1 118 ? -9.218 -30.733 -33.458 1.00 25.29 118 ILE A CA 1
ATOM 924 C C . ILE A 1 118 ? -10.504 -29.962 -33.714 1.00 27.72 118 ILE A C 1
ATOM 925 O O . ILE A 1 118 ? -11.387 -29.905 -32.847 1.00 28.39 118 ILE A O 1
ATOM 930 N N . TRP A 1 119 ? -10.611 -29.369 -34.899 1.00 29.04 119 TRP A N 1
ATOM 931 C CA . TRP A 1 119 ? -11.778 -28.580 -35.269 1.00 29.05 119 TRP A CA 1
ATOM 932 C C . TRP A 1 119 ? -12.777 -29.465 -36.003 1.00 29.37 119 TRP A C 1
ATOM 933 O O . TRP A 1 119 ? -12.428 -30.122 -36.988 1.00 29.36 119 TRP A O 1
ATOM 944 N N . HIS A 1 120 ? -14.016 -29.482 -35.522 1.00 30.00 120 HIS A N 1
ATOM 945 C CA . HIS A 1 120 ? -15.043 -30.347 -36.086 1.00 28.62 120 HIS A CA 1
ATOM 946 C C . HIS A 1 120 ? -15.856 -29.584 -37.124 1.00 28.99 120 HIS A C 1
ATOM 947 O O . HIS A 1 120 ? -16.512 -28.589 -36.798 1.00 28.37 120 HIS A O 1
ATOM 954 N N . GLU A 1 121 ? -15.825 -30.068 -38.363 1.00 29.07 121 GLU A N 1
ATOM 955 C CA . GLU A 1 121 ? -16.609 -29.486 -39.440 1.00 31.75 121 GLU A CA 1
ATOM 956 C C . GLU A 1 121 ? -18.042 -29.999 -39.380 1.00 33.76 121 GLU A C 1
ATOM 957 O O . GLU A 1 121 ? -18.279 -31.211 -39.381 1.00 34.03 121 GLU A O 1
ATOM 963 N N . ASP A 1 122 ? -19.000 -29.077 -39.328 1.00 36.14 122 ASP A N 1
ATOM 964 C CA . ASP A 1 122 ? -20.410 -29.443 -39.383 1.00 40.44 122 ASP A CA 1
ATOM 965 C C . ASP A 1 122 ? -21.033 -29.175 -40.748 1.00 43.27 122 ASP A C 1
ATOM 966 O O . ASP A 1 122 ? -21.852 -29.970 -41.218 1.00 45.11 122 ASP A O 1
ATOM 971 N N . ALA A 1 123 ? -20.682 -28.064 -41.391 1.00 43.09 123 ALA A N 1
ATOM 972 C CA . ALA A 1 123 ? -21.068 -27.808 -42.770 1.00 44.11 123 ALA A CA 1
ATOM 973 C C . ALA A 1 123 ? -19.849 -27.265 -43.495 1.00 42.43 123 ALA A C 1
ATOM 974 O O . ALA A 1 123 ? -18.831 -26.951 -42.872 1.00 41.15 123 ALA A O 1
ATOM 976 N N . SER A 1 124 ? -19.958 -27.172 -44.824 1.00 43.57 124 SER A N 1
ATOM 977 C CA . SER A 1 124 ? -18.804 -26.945 -45.694 1.00 43.11 124 SER A CA 1
ATOM 978 C C . SER A 1 124 ? -17.852 -25.875 -45.176 1.00 41.00 124 SER A C 1
ATOM 979 O O . SER A 1 124 ? -18.179 -24.686 -45.185 1.00 41.36 124 SER A O 1
ATOM 982 N N . LYS A 1 125 ? -16.685 -26.305 -44.692 1.00 38.82 125 LYS A N 1
ATOM 983 C CA . LYS A 1 125 ? -15.619 -25.398 -44.267 1.00 38.59 125 LYS A CA 1
ATOM 984 C C . LYS A 1 125 ? -16.069 -24.478 -43.132 1.00 38.33 125 LYS A C 1
ATOM 985 O O . LYS A 1 125 ? -15.576 -23.354 -42.986 1.00 38.56 125 LYS A O 1
ATOM 991 N N . HIS A 1 126 ? -17.012 -24.954 -42.320 1.00 37.98 126 HIS A N 1
ATOM 992 C CA . HIS A 1 126 ? -17.452 -24.271 -41.111 1.00 36.83 126 HIS A CA 1
ATOM 993 C C . HIS A 1 126 ? -17.386 -25.247 -39.949 1.00 34.99 126 HIS A C 1
ATOM 994 O O . HIS A 1 126 ? -17.700 -26.430 -40.110 1.00 33.93 126 HIS A O 1
ATOM 1001 N N . CYS A 1 127 ? -16.985 -24.751 -38.780 1.00 34.18 127 CYS A N 1
ATOM 1002 C CA . CYS A 1 127 ? -16.806 -25.578 -37.594 1.00 33.38 127 CYS A CA 1
ATOM 1003 C C . CYS A 1 127 ? -17.690 -25.070 -36.462 1.00 34.51 127 CYS A C 1
ATOM 1004 O O . CYS A 1 127 ? -17.874 -23.859 -36.304 1.00 35.91 127 CYS A O 1
ATOM 1007 N N . ASP A 1 128 ? -18.236 -26.003 -35.674 1.00 33.92 128 ASP A N 1
ATOM 1008 C CA . ASP A 1 128 ? -19.138 -25.660 -34.581 1.00 35.56 128 ASP A CA 1
ATOM 1009 C C . ASP A 1 128 ? -18.613 -26.028 -33.200 1.00 33.69 128 ASP A C 1
ATOM 1010 O O . ASP A 1 128 ? -19.203 -25.596 -32.203 1.00 34.39 128 ASP A O 1
ATOM 1015 N N . TYR A 1 129 ? -17.540 -26.810 -33.103 1.00 31.56 129 TYR A N 1
ATOM 1016 C CA . TYR A 1 129 ? -16.891 -27.033 -31.817 1.00 30.77 129 TYR A CA 1
ATOM 1017 C C . TYR A 1 129 ? -15.450 -27.456 -32.060 1.00 27.36 129 TYR A C 1
ATOM 1018 O O . TYR A 1 129 ? -15.078 -27.867 -33.162 1.00 26.36 129 TYR A O 1
ATOM 1027 N N . VAL A 1 130 ? -14.643 -27.344 -31.008 1.00 26.54 130 VAL A N 1
ATOM 1028 C CA . VAL A 1 130 ? -13.222 -27.664 -31.062 1.00 26.17 130 VAL A CA 1
ATOM 1029 C C . VAL A 1 130 ? -12.823 -28.307 -29.740 1.00 25.91 130 VAL A C 1
ATOM 1030 O O . VAL A 1 130 ? -13.348 -27.948 -28.680 1.00 28.17 130 VAL A O 1
ATOM 1034 N N . VAL A 1 131 ? -11.919 -29.283 -29.804 1.00 25.08 131 VAL A N 1
ATOM 1035 C CA . VAL A 1 131 ? -11.338 -29.878 -28.608 1.00 25.16 131 VAL A CA 1
ATOM 1036 C C . VAL A 1 131 ? -9.834 -29.652 -28.644 1.00 25.55 131 VAL A C 1
ATOM 1037 O O . VAL A 1 131 ? -9.215 -29.614 -29.714 1.00 25.44 131 VAL A O 1
ATOM 1041 N N . ARG A 1 132 ? -9.246 -29.487 -27.462 1.00 24.80 132 ARG A N 1
ATOM 1042 C CA . ARG A 1 132 ? -7.829 -29.176 -27.337 1.00 25.34 132 ARG A CA 1
ATOM 1043 C C . ARG A 1 132 ? -7.175 -30.179 -26.404 1.00 25.31 132 ARG A C 1
ATOM 1044 O O . ARG A 1 132 ? -7.586 -30.317 -25.247 1.00 23.50 132 ARG A O 1
ATOM 1052 N N . TYR A 1 133 ? -6.164 -30.877 -26.911 1.00 24.41 133 TYR A N 1
ATOM 1053 C CA . TYR A 1 133 ? -5.292 -31.723 -26.102 1.00 26.63 133 TYR A CA 1
ATOM 1054 C C . TYR A 1 133 ? -4.020 -30.922 -25.848 1.00 28.83 133 TYR A C 1
ATOM 1055 O O . TYR A 1 133 ? -3.139 -30.854 -26.705 1.00 29.60 133 TYR A O 1
ATOM 1064 N N . GLY A 1 134 ? -3.934 -30.302 -24.680 1.00 30.25 134 GLY A N 1
ATOM 1065 C CA . GLY A 1 134 ? -2.826 -29.438 -24.329 1.00 31.69 134 GLY A CA 1
ATOM 1066 C C . GLY A 1 134 ? -3.303 -28.059 -23.914 1.00 32.55 134 GLY A C 1
ATOM 1067 O O . GLY A 1 134 ? -4.497 -27.772 -23.856 1.00 32.15 134 GLY A O 1
ATOM 1068 N N . GLU A 1 135 ? -2.326 -27.195 -23.633 1.00 33.61 135 GLU A N 1
ATOM 1069 C CA . GLU A 1 135 ? -2.594 -25.857 -23.126 1.00 35.34 135 GLU A CA 1
ATOM 1070 C C . GLU A 1 135 ? -2.126 -24.735 -24.041 1.00 33.71 135 GLU A C 1
ATOM 1071 O O . GLU A 1 135 ? -2.509 -23.582 -23.815 1.00 33.57 135 GLU A O 1
ATOM 1077 N N . ASP A 1 136 ? -1.321 -25.029 -25.058 1.00 32.39 136 ASP A N 1
ATOM 1078 C CA . ASP A 1 136 ? -0.665 -23.976 -25.815 1.00 33.81 136 ASP A CA 1
ATOM 1079 C C . ASP A 1 136 ? -1.677 -23.160 -26.618 1.00 33.09 136 ASP A C 1
ATOM 1080 O O . ASP A 1 136 ? -2.751 -23.657 -26.972 1.00 32.37 136 ASP A O 1
ATOM 1085 N N . PRO A 1 137 ? -1.363 -21.897 -26.905 1.00 34.70 137 PRO A N 1
ATOM 1086 C CA . PRO A 1 137 ? -2.226 -21.104 -27.784 1.00 35.04 137 PRO A CA 1
ATOM 1087 C C . PRO A 1 137 ? -2.380 -21.750 -29.154 1.00 35.94 137 PRO A C 1
ATOM 1088 O O . PRO A 1 137 ? -1.607 -22.623 -29.558 1.00 35.34 137 PRO A O 1
ATOM 1092 N N . MET A 1 138 ? -3.405 -21.292 -29.875 1.00 36.98 138 MET A N 1
ATOM 1093 C CA . MET A 1 138 ? -3.759 -21.899 -31.153 1.00 36.70 138 MET A CA 1
ATOM 1094 C C . MET A 1 138 ? -2.632 -21.774 -32.171 1.00 37.52 138 MET A C 1
ATOM 1095 O O . MET A 1 138 ? -2.348 -22.721 -32.916 1.00 37.24 138 MET A O 1
ATOM 1100 N N . LEU A 1 139 ? -1.971 -20.617 -32.215 1.00 38.82 139 LEU A N 1
ATOM 1101 C CA . LEU A 1 139 ? -0.975 -20.345 -33.244 1.00 39.99 139 LEU A CA 1
ATOM 1102 C C . LEU A 1 139 ? 0.338 -21.089 -33.029 1.00 39.26 139 LEU A C 1
ATOM 1103 O O . LEU A 1 139 ? 1.151 -21.147 -33.957 1.00 39.33 139 LEU A O 1
ATOM 1108 N N . GLU A 1 140 ? 0.574 -21.651 -31.842 1.00 38.66 140 GLU A N 1
ATOM 1109 C CA . GLU A 1 140 ? 1.772 -22.440 -31.580 1.00 38.96 140 GLU A CA 1
ATOM 1110 C C . GLU A 1 140 ? 1.450 -23.907 -31.334 1.00 36.30 140 GLU A C 1
ATOM 1111 O O . GLU A 1 140 ? 2.239 -24.617 -30.700 1.00 37.26 140 GLU A O 1
ATOM 1117 N N . SER A 1 141 ? 0.304 -24.372 -31.820 1.00 32.46 141 SER A N 1
ATOM 1118 C CA . SER A 1 141 ? -0.130 -25.752 -31.684 1.00 29.67 141 SER A CA 1
ATOM 1119 C C . SER A 1 141 ? -0.419 -26.335 -33.062 1.00 27.76 141 SER A C 1
ATOM 1120 O O . SER A 1 141 ? -0.424 -25.632 -34.075 1.00 27.21 141 SER A O 1
ATOM 1123 N N . ILE A 1 142 ? -0.669 -27.636 -33.085 1.00 26.96 142 ILE A N 1
ATOM 1124 C CA . ILE A 1 142 ? -1.115 -28.319 -34.292 1.00 26.88 142 ILE A CA 1
ATOM 1125 C C . ILE A 1 142 ? -2.629 -28.197 -34.386 1.00 27.44 142 ILE A C 1
ATOM 1126 O O . ILE A 1 142 ? -3.351 -28.525 -33.437 1.00 28.72 142 ILE A O 1
ATOM 1131 N N . ASN A 1 143 ? -3.114 -27.713 -35.524 1.00 26.68 143 ASN A N 1
ATOM 1132 C CA . ASN A 1 143 ? -4.543 -27.620 -35.788 1.00 24.32 143 ASN A CA 1
ATOM 1133 C C . ASN A 1 143 ? -4.900 -28.577 -36.915 1.00 24.64 143 ASN A C 1
ATOM 1134 O O . ASN A 1 143 ? -4.254 -28.570 -37.968 1.00 25.65 143 ASN A O 1
ATOM 1139 N N . ILE A 1 144 ? -5.912 -29.414 -36.681 1.00 24.31 144 ILE A N 1
ATOM 1140 C CA . ILE A 1 144 ? -6.419 -30.329 -37.693 1.00 23.96 144 ILE A CA 1
ATOM 1141 C C . ILE A 1 144 ? -7.933 -30.185 -37.764 1.00 25.53 144 ILE A C 1
ATOM 1142 O O . ILE A 1 144 ? -8.580 -29.693 -36.837 1.00 26.10 144 ILE A O 1
ATOM 1147 N N . MET A 1 145 ? -8.494 -30.623 -38.890 1.00 26.26 145 MET A N 1
ATOM 1148 C CA . MET A 1 145 ? -9.909 -30.455 -39.195 1.00 26.07 145 MET A CA 1
ATOM 1149 C C . MET A 1 145 ? -10.559 -31.826 -39.307 1.00 23.83 145 MET A C 1
ATOM 1150 O O . MET A 1 145 ? -10.163 -32.637 -40.151 1.00 22.85 145 MET A O 1
ATOM 1155 N N . HIS A 1 146 ? -11.559 -32.077 -38.469 1.00 24.22 146 HIS A N 1
ATOM 1156 C CA . HIS A 1 146 ? -12.279 -33.346 -38.459 1.00 24.68 146 HIS A CA 1
ATOM 1157 C C . HIS A 1 146 ? -13.480 -33.251 -39.393 1.00 24.39 146 HIS A C 1
ATOM 1158 O O . HIS A 1 146 ? -14.418 -32.491 -39.130 1.00 25.01 146 HIS A O 1
ATOM 1165 N N . ARG A 1 147 ? -13.457 -34.027 -40.475 1.00 25.22 147 ARG A N 1
ATOM 1166 C CA . ARG A 1 147 ? -14.460 -33.954 -41.537 1.00 27.38 147 ARG A CA 1
ATOM 1167 C C . ARG A 1 147 ? -15.074 -35.339 -41.712 1.00 26.18 147 ARG A C 1
ATOM 1168 O O . ARG A 1 147 ? -14.556 -36.156 -42.479 1.00 24.60 147 ARG A O 1
ATOM 1176 N N . ARG A 1 148 ? -16.123 -35.619 -40.962 1.00 26.63 148 ARG A N 1
ATOM 1177 C CA . ARG A 1 148 ? -16.718 -36.925 -40.894 1.00 28.86 148 ARG A CA 1
ATOM 1178 C C . ARG A 1 148 ? -15.588 -37.814 -40.423 1.00 29.19 148 ARG A C 1
ATOM 1179 O O . ARG A 1 148 ? -15.085 -37.636 -39.394 1.00 29.65 148 ARG A O 1
ATOM 1187 N N . ASN A 1 149 ? -15.199 -38.784 -41.170 1.00 30.35 149 ASN A N 1
ATOM 1188 C CA . ASN A 1 149 ? -14.093 -39.632 -40.751 1.00 31.20 149 ASN A CA 1
ATOM 1189 C C . ASN A 1 149 ? -12.738 -39.148 -41.256 1.00 29.44 149 ASN A C 1
ATOM 1190 O O . ASN A 1 149 ? -11.715 -39.658 -40.793 1.00 30.89 149 ASN A O 1
ATOM 1195 N N . HIS A 1 150 ? -12.704 -38.174 -42.162 1.00 28.41 150 HIS A N 1
ATOM 1196 C CA . HIS A 1 150 ? -11.466 -37.658 -42.738 1.00 26.72 150 HIS A CA 1
ATOM 1197 C C . HIS A 1 150 ? -10.869 -36.561 -41.859 1.00 26.39 150 HIS A C 1
ATOM 1198 O O . HIS A 1 150 ? -11.585 -35.841 -41.158 1.00 27.74 150 HIS A O 1
ATOM 1205 N N . TYR A 1 151 ? -9.541 -36.432 -41.920 1.00 23.23 151 TYR A N 1
ATOM 1206 C CA . TYR A 1 151 ? -8.804 -35.399 -41.200 1.00 22.33 151 TYR A CA 1
ATOM 1207 C C . TYR A 1 151 ? -7.914 -34.646 -42.176 1.00 22.70 151 TYR A C 1
ATOM 1208 O O . TYR A 1 151 ? -7.215 -35.263 -42.985 1.00 21.59 151 TYR A O 1
ATOM 1217 N N . ASP A 1 152 ? -7.936 -33.319 -42.096 1.00 23.25 152 ASP A N 1
ATOM 1218 C CA . ASP A 1 152 ? -7.015 -32.479 -42.845 1.00 26.14 152 ASP A CA 1
ATOM 1219 C C . ASP A 1 152 ? -6.227 -31.612 -41.872 1.00 25.68 152 ASP A C 1
ATOM 1220 O O . ASP A 1 152 ? -6.625 -31.416 -40.720 1.00 24.47 152 ASP A O 1
ATOM 1225 N N . TYR A 1 153 ? -5.096 -31.099 -42.346 1.00 26.28 153 TYR A N 1
ATOM 1226 C CA . TYR A 1 153 ? -4.284 -30.175 -41.569 1.00 26.07 153 TYR A CA 1
ATOM 1227 C C . TYR A 1 153 ? -4.749 -28.746 -41.808 1.00 27.16 153 TYR A C 1
ATOM 1228 O O . TYR A 1 153 ? -5.155 -28.391 -42.917 1.00 27.96 153 TYR A O 1
ATOM 1237 N N . LEU A 1 154 ? -4.691 -27.930 -40.758 1.00 27.23 154 LEU A N 1
ATOM 1238 C CA . LEU A 1 154 ? -5.022 -26.513 -40.840 1.00 27.19 154 LEU A CA 1
ATOM 1239 C C . LEU A 1 154 ? -3.774 -25.706 -40.513 1.00 29.43 154 LEU A C 1
ATOM 1240 O O . LEU A 1 154 ? -3.212 -25.838 -39.420 1.00 29.87 154 LEU A O 1
ATOM 1245 N N . LYS A 1 155 ? -3.344 -24.880 -41.460 1.00 30.17 155 LYS A N 1
ATOM 1246 C CA . LYS A 1 155 ? -2.168 -24.047 -41.295 1.00 30.89 155 LYS A CA 1
ATOM 1247 C C . LYS A 1 155 ? -2.580 -22.591 -41.179 1.00 31.46 155 LYS A C 1
ATOM 1248 O O . LYS A 1 155 ? -3.334 -22.103 -42.032 1.00 32.13 155 LYS A O 1
ATOM 1254 N N . PRO A 1 156 ? -2.131 -21.879 -40.143 1.00 31.50 156 PRO A N 1
ATOM 1255 C CA . PRO A 1 156 ? -2.507 -20.468 -39.988 1.00 32.44 156 PRO A CA 1
ATOM 1256 C C . PRO A 1 156 ? -2.226 -19.673 -41.255 1.00 33.30 156 PRO A C 1
ATOM 1257 O O . PRO A 1 156 ? -1.198 -19.856 -41.910 1.00 34.06 156 PRO A O 1
ATOM 1261 N N . ARG A 1 157 ? -3.166 -18.787 -41.595 1.00 61.79 157 ARG A N 1
ATOM 1262 C CA . ARG A 1 157 ? -3.136 -18.101 -42.885 1.00 64.59 157 ARG A CA 1
ATOM 1263 C C . ARG A 1 157 ? -1.865 -17.277 -43.050 1.00 69.42 157 ARG A C 1
ATOM 1264 O O . ARG A 1 157 ? -1.213 -17.327 -44.100 1.00 69.94 157 ARG A O 1
ATOM 1272 N N . GLY A 1 158 ? -1.497 -16.512 -42.028 1.00 73.58 158 GLY A N 1
ATOM 1273 C CA . GLY A 1 158 ? -0.328 -15.662 -42.115 1.00 79.05 158 GLY A CA 1
ATOM 1274 C C . GLY A 1 158 ? 0.942 -16.312 -41.606 1.00 77.82 158 GLY A C 1
ATOM 1275 O O . GLY A 1 158 ? 1.683 -15.709 -40.825 1.00 82.06 158 GLY A O 1
ATOM 1276 N N . ASN A 1 159 ? 1.210 -17.541 -42.044 1.00 73.12 159 ASN A N 1
ATOM 1277 C CA . ASN A 1 159 ? 2.396 -18.270 -41.624 1.00 72.93 159 ASN A CA 1
ATOM 1278 C C . ASN A 1 159 ? 3.138 -18.793 -42.844 1.00 72.48 159 ASN A C 1
ATOM 1279 O O . ASN A 1 159 ? 2.542 -19.047 -43.895 1.00 71.55 159 ASN A O 1
ATOM 1284 N N . GLN A 1 160 ? 4.454 -18.940 -42.694 1.00 73.66 160 GLN A N 1
ATOM 1285 C CA . GLN A 1 160 ? 5.321 -19.420 -43.763 1.00 72.76 160 GLN A CA 1
ATOM 1286 C C . GLN A 1 160 ? 5.704 -20.883 -43.599 1.00 66.97 160 GLN A C 1
ATOM 1287 O O . GLN A 1 160 ? 5.804 -21.607 -44.594 1.00 64.42 160 GLN A O 1
ATOM 1293 N N . ARG A 1 161 ? 5.921 -21.337 -42.369 1.00 64.39 161 ARG A N 1
ATOM 1294 C CA . ARG A 1 161 ? 6.195 -22.741 -42.103 1.00 58.74 161 ARG A CA 1
ATOM 1295 C C . ARG A 1 161 ? 4.883 -23.474 -41.864 1.00 52.27 161 ARG A C 1
ATOM 1296 O O . ARG A 1 161 ? 4.030 -23.001 -41.107 1.00 52.40 161 ARG A O 1
ATOM 1304 N N . THR A 1 162 ? 4.722 -24.624 -42.518 1.00 47.33 162 THR A N 1
ATOM 1305 C CA . THR A 1 162 ? 3.513 -25.417 -42.328 1.00 43.34 162 THR A CA 1
ATOM 1306 C C . THR A 1 162 ? 3.523 -26.104 -40.969 1.00 41.61 162 THR A C 1
ATOM 1307 O O . THR A 1 162 ? 2.547 -26.027 -40.213 1.00 41.37 162 THR A O 1
ATOM 1311 N N . ALA A 1 163 ? 4.622 -26.774 -40.637 1.00 41.50 163 ALA A N 1
ATOM 1312 C CA . ALA A 1 163 ? 4.732 -27.416 -39.340 1.00 40.92 163 ALA A CA 1
ATOM 1313 C C . ALA A 1 163 ? 4.944 -26.375 -38.244 1.00 46.72 163 ALA A C 1
ATOM 1314 O O . ALA A 1 163 ? 5.299 -25.221 -38.499 1.00 50.16 163 ALA A O 1
ATOM 1316 N N . VAL A 1 164 ? 4.713 -26.802 -37.006 1.00 47.31 164 VAL A N 1
ATOM 1317 C CA . VAL A 1 164 ? 4.891 -25.942 -35.844 1.00 53.32 164 VAL A CA 1
ATOM 1318 C C . VAL A 1 164 ? 6.301 -26.126 -35.299 1.00 58.89 164 VAL A C 1
ATOM 1319 O O . VAL A 1 164 ? 7.060 -26.966 -35.794 1.00 57.01 164 VAL A O 1
ATOM 1323 N N . VAL A 1 165 ? 6.661 -25.330 -34.293 1.00 64.75 165 VAL A N 1
ATOM 1324 C CA . VAL A 1 165 ? 7.929 -25.472 -33.578 1.00 70.25 165 VAL A CA 1
ATOM 1325 C C . VAL A 1 165 ? 7.948 -24.510 -32.396 1.00 76.96 165 VAL A C 1
ATOM 1326 O O . VAL A 1 165 ? 8.344 -24.874 -31.288 1.00 79.95 165 VAL A O 1
ATOM 1330 N N . GLU B 1 4 ? -11.961 -32.871 -77.639 1.00 76.95 4 GLU B N 1
ATOM 1331 C CA . GLU B 1 4 ? -12.913 -33.681 -76.885 1.00 73.25 4 GLU B CA 1
ATOM 1332 C C . GLU B 1 4 ? -12.216 -34.855 -76.204 1.00 69.50 4 GLU B C 1
ATOM 1333 O O . GLU B 1 4 ? -11.093 -35.203 -76.573 1.00 69.77 4 GLU B O 1
ATOM 1339 N N . VAL B 1 5 ? -12.871 -35.455 -75.205 1.00 65.61 5 VAL B N 1
ATOM 1340 C CA . VAL B 1 5 ? -12.273 -36.599 -74.522 1.00 62.57 5 VAL B CA 1
ATOM 1341 C C . VAL B 1 5 ? -12.059 -37.710 -75.530 1.00 62.92 5 VAL B C 1
ATOM 1342 O O . VAL B 1 5 ? -13.018 -38.255 -76.090 1.00 64.60 5 VAL B O 1
ATOM 1346 N N . ASN B 1 6 ? -10.803 -38.055 -75.765 1.00 60.67 6 ASN B N 1
ATOM 1347 C CA . ASN B 1 6 ? -10.459 -39.131 -76.679 1.00 59.95 6 ASN B CA 1
ATOM 1348 C C . ASN B 1 6 ? -10.111 -40.358 -75.848 1.00 54.09 6 ASN B C 1
ATOM 1349 O O . ASN B 1 6 ? -9.094 -40.377 -75.146 1.00 53.87 6 ASN B O 1
ATOM 1354 N N . PHE B 1 7 ? -10.976 -41.363 -75.904 1.00 50.42 7 PHE B N 1
ATOM 1355 C CA . PHE B 1 7 ? -10.742 -42.625 -75.228 1.00 44.66 7 PHE B CA 1
ATOM 1356 C C . PHE B 1 7 ? -9.978 -43.574 -76.138 1.00 44.37 7 PHE B C 1
ATOM 1357 O O . PHE B 1 7 ? -10.081 -43.509 -77.365 1.00 45.54 7 PHE B O 1
ATOM 1365 N N . ASP B 1 8 ? -9.208 -44.461 -75.519 1.00 42.45 8 ASP B N 1
ATOM 1366 C CA . ASP B 1 8 ? -8.577 -45.593 -76.192 1.00 43.40 8 ASP B CA 1
ATOM 1367 C C . ASP B 1 8 ? -9.064 -46.834 -75.454 1.00 39.85 8 ASP B C 1
ATOM 1368 O O . ASP B 1 8 ? -8.339 -47.426 -74.652 1.00 39.31 8 ASP B O 1
ATOM 1373 N N . TRP B 1 9 ? -10.312 -47.214 -75.717 1.00 38.71 9 TRP B N 1
ATOM 1374 C CA . TRP B 1 9 ? -10.970 -48.242 -74.924 1.00 36.07 9 TRP B CA 1
ATOM 1375 C C . TRP B 1 9 ? -10.337 -49.607 -75.164 1.00 36.63 9 TRP B C 1
ATOM 1376 O O . TRP B 1 9 ? -10.083 -49.997 -76.306 1.00 39.72 9 TRP B O 1
ATOM 1387 N N . HIS B 1 10 ? -10.087 -50.334 -74.077 1.00 34.62 10 HIS B N 1
ATOM 1388 C CA . HIS B 1 10 ? -9.682 -51.734 -74.124 1.00 34.98 10 HIS B CA 1
ATOM 1389 C C . HIS B 1 10 ? -10.745 -52.557 -73.412 1.00 33.17 10 HIS B C 1
ATOM 1390 O O . HIS B 1 10 ? -11.026 -52.319 -72.233 1.00 30.79 10 HIS B O 1
ATOM 1397 N N . LEU B 1 11 ? -11.333 -53.518 -74.117 1.00 33.14 11 LEU B N 1
ATOM 1398 C CA . LEU B 1 11 ? -12.236 -54.462 -73.473 1.00 32.68 11 LEU B CA 1
ATOM 1399 C C . LEU B 1 11 ? -11.410 -55.504 -72.732 1.00 30.75 11 LEU B C 1
ATOM 1400 O O . LEU B 1 11 ? -10.605 -56.215 -73.341 1.00 29.70 11 LEU B O 1
ATOM 1405 N N . LEU B 1 12 ? -11.611 -55.599 -71.424 1.00 28.51 12 LEU B N 1
ATOM 1406 C CA . LEU B 1 12 ? -10.805 -56.472 -70.586 1.00 29.53 12 LEU B CA 1
ATOM 1407 C C . LEU B 1 12 ? -11.470 -57.831 -70.427 1.00 29.92 12 LEU B C 1
ATOM 1408 O O . LEU B 1 12 ? -12.698 -57.946 -70.408 1.00 26.45 12 LEU B O 1
ATOM 1413 N N . LEU B 1 13 ? -10.636 -58.868 -70.305 1.00 29.94 13 LEU B N 1
ATOM 1414 C CA . LEU B 1 13 ? -11.144 -60.179 -69.921 1.00 31.92 13 LEU B CA 1
ATOM 1415 C C . LEU B 1 13 ? -11.826 -60.138 -68.559 1.00 30.13 13 LEU B C 1
ATOM 1416 O O . LEU B 1 13 ? -12.680 -60.986 -68.275 1.00 28.29 13 LEU B O 1
ATOM 1421 N N . ASN B 1 14 ? -11.468 -59.168 -67.714 1.00 28.70 14 ASN B N 1
ATOM 1422 C CA . ASN B 1 14 ? -12.128 -58.974 -66.430 1.00 28.89 14 ASN B CA 1
ATOM 1423 C C . ASN B 1 14 ? -13.587 -58.562 -66.568 1.00 28.91 14 ASN B C 1
ATOM 1424 O O . ASN B 1 14 ? -14.311 -58.581 -65.570 1.00 29.88 14 ASN B O 1
ATOM 1429 N N . GLY B 1 15 ? -14.029 -58.180 -67.761 1.00 30.19 15 GLY B N 1
ATOM 1430 C CA . GLY B 1 15 ? -15.430 -57.915 -68.008 1.00 30.80 15 GLY B CA 1
ATOM 1431 C C . GLY B 1 15 ? -15.843 -56.461 -68.070 1.00 30.08 15 GLY B C 1
ATOM 1432 O O . GLY B 1 15 ? -17.046 -56.181 -68.010 1.00 32.86 15 GLY B O 1
ATOM 1433 N N . TYR B 1 16 ? -14.898 -55.531 -68.190 1.00 27.22 16 TYR B N 1
ATOM 1434 C CA . TYR B 1 16 ? -15.225 -54.115 -68.277 1.00 25.36 16 TYR B CA 1
ATOM 1435 C C . TYR B 1 16 ? -14.192 -53.429 -69.158 1.00 26.02 16 TYR B C 1
ATOM 1436 O O . TYR B 1 16 ? -13.197 -54.031 -69.569 1.00 25.38 16 TYR B O 1
ATOM 1445 N N . TYR B 1 17 ? -14.432 -52.153 -69.440 1.00 25.85 17 TYR B N 1
ATOM 1446 C CA . TYR B 1 17 ? -13.579 -51.380 -70.331 1.00 27.63 17 TYR B CA 1
ATOM 1447 C C . TYR B 1 17 ? -12.573 -50.555 -69.538 1.00 25.14 17 TYR B C 1
ATOM 1448 O O . TYR B 1 17 ? -12.830 -50.149 -68.401 1.00 22.59 17 TYR B O 1
ATOM 1457 N N . TYR B 1 18 ? -11.424 -50.306 -70.161 1.00 24.56 18 TYR B N 1
ATOM 1458 C CA . TYR B 1 18 ? -10.340 -49.532 -69.571 1.00 25.55 18 TYR B CA 1
ATOM 1459 C C . TYR B 1 18 ? -9.773 -48.598 -70.628 1.00 27.36 18 TYR B C 1
ATOM 1460 O O . TYR B 1 18 ? -9.547 -49.007 -71.769 1.00 26.94 18 TYR B O 1
ATOM 1469 N N . SER B 1 19 ? -9.527 -47.345 -70.238 1.00 28.51 19 SER B N 1
ATOM 1470 C CA . SER B 1 19 ? -8.933 -46.395 -71.153 1.00 30.57 19 SER B CA 1
ATOM 1471 C C . SER B 1 19 ? -8.016 -45.435 -70.407 1.00 30.95 19 SER B C 1
ATOM 1472 O O . SER B 1 19 ? -8.406 -44.921 -69.348 1.00 28.94 19 SER B O 1
ATOM 1475 N N . PRO B 1 20 ? -6.815 -45.176 -70.917 1.00 34.05 20 PRO B N 1
ATOM 1476 C CA . PRO B 1 20 ? -6.030 -44.056 -70.393 1.00 33.81 20 PRO B CA 1
ATOM 1477 C C . PRO B 1 20 ? -6.600 -42.739 -70.891 1.00 33.50 20 PRO B C 1
ATOM 1478 O O . PRO B 1 20 ? -7.127 -42.653 -72.002 1.00 34.85 20 PRO B O 1
ATOM 1482 N N . VAL B 1 21 ? -6.522 -41.713 -70.043 1.00 32.69 21 VAL B N 1
ATOM 1483 C CA . VAL B 1 21 ? -6.998 -40.377 -70.375 1.00 34.50 21 VAL B CA 1
ATOM 1484 C C . VAL B 1 21 ? -6.035 -39.350 -69.795 1.00 36.06 21 VAL B C 1
ATOM 1485 O O . VAL B 1 21 ? -5.148 -39.667 -69.000 1.00 35.22 21 VAL B O 1
ATOM 1489 N N . ASP B 1 22 ? -6.227 -38.102 -70.213 1.00 37.69 22 ASP B N 1
ATOM 1490 C CA . ASP B 1 22 ? -5.481 -36.950 -69.705 1.00 40.89 22 ASP B CA 1
ATOM 1491 C C . ASP B 1 22 ? -6.502 -35.822 -69.572 1.00 42.57 22 ASP B C 1
ATOM 1492 O O . ASP B 1 22 ? -6.677 -35.028 -70.498 1.00 45.97 22 ASP B O 1
ATOM 1497 N N . LEU B 1 23 ? -7.183 -35.764 -68.424 1.00 40.33 23 LEU B N 1
ATOM 1498 C CA . LEU B 1 23 ? -8.361 -34.916 -68.274 1.00 41.47 23 LEU B CA 1
ATOM 1499 C C . LEU B 1 23 ? -8.317 -34.068 -67.010 1.00 42.43 23 LEU B C 1
ATOM 1500 O O . LEU B 1 23 ? -8.126 -34.587 -65.903 1.00 41.36 23 LEU B O 1
ATOM 1505 N N . GLU B 1 24 ? -8.514 -32.763 -67.193 1.00 44.92 24 GLU B N 1
ATOM 1506 C CA . GLU B 1 24 ? -8.815 -31.831 -66.113 1.00 46.36 24 GLU B CA 1
ATOM 1507 C C . GLU B 1 24 ? -10.319 -31.940 -65.883 1.00 43.31 24 GLU B C 1
ATOM 1508 O O . GLU B 1 24 ? -11.111 -31.475 -66.706 1.00 42.49 24 GLU B O 1
ATOM 1514 N N . VAL B 1 25 ? -10.722 -32.569 -64.772 1.00 41.46 25 VAL B N 1
ATOM 1515 C CA . VAL B 1 25 ? -12.126 -32.962 -64.604 1.00 38.93 25 VAL B CA 1
ATOM 1516 C C . VAL B 1 25 ? -13.068 -31.762 -64.700 1.00 38.40 25 VAL B C 1
ATOM 1517 O O . VAL B 1 25 ? -14.148 -31.851 -65.296 1.00 36.84 25 VAL B O 1
ATOM 1521 N N . GLU B 1 26 ? -12.685 -30.623 -64.118 1.00 40.52 26 GLU B N 1
ATOM 1522 C CA . GLU B 1 26 ? -13.570 -29.462 -64.100 1.00 43.36 26 GLU B CA 1
ATOM 1523 C C . GLU B 1 26 ? -13.794 -28.858 -65.483 1.00 46.01 26 GLU B C 1
ATOM 1524 O O . GLU B 1 26 ? -14.646 -27.975 -65.620 1.00 48.18 26 GLU B O 1
ATOM 1530 N N . ASP B 1 27 ? -13.079 -29.327 -66.511 1.00 46.03 27 ASP B N 1
ATOM 1531 C CA . ASP B 1 27 ? -13.370 -28.890 -67.875 1.00 47.42 27 ASP B CA 1
ATOM 1532 C C . ASP B 1 27 ? -14.707 -29.453 -68.349 1.00 46.23 27 ASP B C 1
ATOM 1533 O O . ASP B 1 27 ? -15.403 -28.833 -69.165 1.00 49.41 27 ASP B O 1
ATOM 1538 N N . ILE B 1 28 ? -15.086 -30.619 -67.834 1.00 42.34 28 ILE B N 1
ATOM 1539 C CA . ILE B 1 28 ? -16.282 -31.319 -68.283 1.00 40.94 28 ILE B CA 1
ATOM 1540 C C . ILE B 1 28 ? -17.285 -31.553 -67.165 1.00 37.78 28 ILE B C 1
ATOM 1541 O O . ILE B 1 28 ? -18.500 -31.531 -67.427 1.00 38.33 28 ILE B O 1
ATOM 1546 N N . PHE B 1 29 ? -16.836 -31.718 -65.925 1.00 35.52 29 PHE B N 1
ATOM 1547 C CA . PHE B 1 29 ? -17.694 -32.099 -64.815 1.00 33.89 29 PHE B CA 1
ATOM 1548 C C . PHE B 1 29 ? -17.676 -31.041 -63.724 1.00 34.83 29 PHE B C 1
ATOM 1549 O O . PHE B 1 29 ? -16.773 -30.210 -63.643 1.00 36.07 29 PHE B O 1
ATOM 1557 N N . GLU B 1 30 ? -18.711 -31.086 -62.894 1.00 34.72 30 GLU B N 1
ATOM 1558 C CA . GLU B 1 30 ? -18.730 -30.428 -61.599 1.00 35.60 30 GLU B CA 1
ATOM 1559 C C . GLU B 1 30 ? -18.603 -31.510 -60.537 1.00 31.62 30 GLU B C 1
ATOM 1560 O O . GLU B 1 30 ? -19.322 -32.514 -60.581 1.00 29.77 30 GLU B O 1
ATOM 1566 N N . ILE B 1 31 ? -17.674 -31.326 -59.609 1.00 29.75 31 ILE B N 1
ATOM 1567 C CA . ILE B 1 31 ? -17.436 -32.326 -58.576 1.00 28.92 31 ILE B CA 1
ATOM 1568 C C . ILE B 1 31 ? -18.463 -32.136 -57.468 1.00 28.30 31 ILE B C 1
ATOM 1569 O O . ILE B 1 31 ? -18.470 -31.106 -56.786 1.00 30.55 31 ILE B O 1
ATOM 1574 N N . VAL B 1 32 ? -19.343 -33.115 -57.299 1.00 26.89 32 VAL B N 1
ATOM 1575 C CA . VAL B 1 32 ? -20.330 -33.103 -56.227 1.00 27.27 32 VAL B CA 1
ATOM 1576 C C . VAL B 1 32 ? -19.738 -33.892 -55.072 1.00 27.53 32 VAL B C 1
ATOM 1577 O O . VAL B 1 32 ? -19.705 -35.127 -55.109 1.00 25.90 32 VAL B O 1
ATOM 1581 N N . ASN B 1 33 ? -19.269 -33.178 -54.052 1.00 28.56 33 ASN B N 1
ATOM 1582 C CA . ASN B 1 33 ? -18.595 -33.821 -52.935 1.00 29.95 33 ASN B CA 1
ATOM 1583 C C . ASN B 1 33 ? -19.579 -34.650 -52.122 1.00 29.49 33 ASN B C 1
ATOM 1584 O O . ASN B 1 33 ? -20.690 -34.208 -51.814 1.00 30.28 33 ASN B O 1
ATOM 1589 N N . GLN B 1 34 ? -19.160 -35.856 -51.777 1.00 28.06 34 GLN B N 1
ATOM 1590 C CA . GLN B 1 34 ? -19.934 -36.793 -50.988 1.00 27.73 34 GLN B CA 1
ATOM 1591 C C . GLN B 1 34 ? -19.309 -36.936 -49.609 1.00 29.29 34 GLN B C 1
ATOM 1592 O O . GLN B 1 34 ? -18.126 -36.634 -49.425 1.00 29.08 34 GLN B O 1
ATOM 1598 N N . PRO B 1 35 ? -20.080 -37.365 -48.607 1.00 30.28 35 PRO B N 1
ATOM 1599 C CA . PRO B 1 35 ? -19.536 -37.443 -47.246 1.00 30.94 35 PRO B CA 1
ATOM 1600 C C . PRO B 1 35 ? -18.266 -38.282 -47.195 1.00 28.62 35 PRO B C 1
ATOM 1601 O O . PRO B 1 35 ? -18.150 -39.310 -47.863 1.00 25.91 35 PRO B O 1
ATOM 1605 N N . MET B 1 36 ? -17.296 -37.817 -46.403 1.00 30.64 36 MET B N 1
ATOM 1606 C CA . MET B 1 36 ? -15.993 -38.475 -46.275 1.00 33.79 36 MET B CA 1
ATOM 1607 C C . MET B 1 36 ? -16.032 -39.574 -45.209 1.00 36.46 36 MET B C 1
ATOM 1608 O O . MET B 1 36 ? -15.309 -39.561 -44.211 1.00 38.01 36 MET B O 1
ATOM 1613 N N . ASP B 1 37 ? -16.886 -40.554 -45.455 1.00 38.96 37 ASP B N 1
ATOM 1614 C CA . ASP B 1 37 ? -16.972 -41.754 -44.641 1.00 44.26 37 ASP B CA 1
ATOM 1615 C C . ASP B 1 37 ? -16.685 -42.972 -45.514 1.00 39.78 37 ASP B C 1
ATOM 1616 O O . ASP B 1 37 ? -16.412 -42.853 -46.710 1.00 36.19 37 ASP B O 1
ATOM 1621 N N . GLY B 1 38 ? -16.759 -44.154 -44.905 1.00 39.02 38 GLY B N 1
ATOM 1622 C CA . GLY B 1 38 ? -16.593 -45.393 -45.642 1.00 36.32 38 GLY B CA 1
ATOM 1623 C C . GLY B 1 38 ? -17.703 -45.721 -46.617 1.00 31.88 38 GLY B C 1
ATOM 1624 O O . GLY B 1 38 ? -17.583 -46.714 -47.341 1.00 29.18 38 GLY B O 1
ATOM 1625 N N . ASN B 1 39 ? -18.768 -44.918 -46.663 1.00 30.64 39 ASN B N 1
ATOM 1626 C CA . ASN B 1 39 ? -19.897 -45.145 -47.559 1.00 30.03 39 ASN B CA 1
ATOM 1627 C C . ASN B 1 39 ? -19.863 -44.231 -48.784 1.00 30.34 39 ASN B C 1
ATOM 1628 O O . ASN B 1 39 ? -20.892 -44.048 -49.442 1.00 31.04 39 ASN B O 1
ATOM 1633 N N . CYS B 1 40 ? -18.695 -43.671 -49.112 1.00 29.56 40 CYS B N 1
ATOM 1634 C CA . CYS B 1 40 ? -18.607 -42.654 -50.157 1.00 27.89 40 CYS B CA 1
ATOM 1635 C C . CYS B 1 40 ? -18.924 -43.204 -51.545 1.00 23.96 40 CYS B C 1
ATOM 1636 O O . CYS B 1 40 ? -19.439 -42.468 -52.395 1.00 22.19 40 CYS B O 1
ATOM 1639 N N . LEU B 1 41 ? -18.605 -44.471 -51.811 1.00 22.20 41 LEU B N 1
ATOM 1640 C CA . LEU B 1 41 ? -18.943 -45.036 -53.114 1.00 20.80 41 LEU B CA 1
ATOM 1641 C C . LEU B 1 41 ? -20.453 -45.101 -53.305 1.00 21.18 41 LEU B C 1
ATOM 1642 O O . LEU B 1 41 ? -20.975 -44.725 -54.362 1.00 19.13 41 LEU B O 1
ATOM 1647 N N . TYR B 1 42 ? -21.172 -45.566 -52.281 1.00 24.27 42 TYR B N 1
ATOM 1648 C CA . TYR B 1 42 ? -22.618 -45.726 -52.390 1.00 27.31 42 TYR B CA 1
ATOM 1649 C C . TYR B 1 42 ? -23.326 -44.378 -52.395 1.00 26.79 42 TYR B C 1
ATOM 1650 O O . TYR B 1 42 ? -24.334 -44.205 -53.091 1.00 27.00 42 TYR B O 1
ATOM 1659 N N . HIS B 1 43 ? -22.816 -43.415 -51.623 1.00 26.19 43 HIS B N 1
ATOM 1660 C CA . HIS B 1 43 ? -23.274 -42.034 -51.745 1.00 25.21 43 HIS B CA 1
ATOM 1661 C C . HIS B 1 43 ? -23.136 -41.541 -53.184 1.00 24.18 43 HIS B C 1
ATOM 1662 O O . HIS B 1 43 ? -24.053 -40.919 -53.732 1.00 23.10 43 HIS B O 1
ATOM 1669 N N . SER B 1 44 ? -21.985 -41.809 -53.808 1.00 22.69 44 SER B N 1
ATOM 1670 C CA . SER B 1 44 ? -21.745 -41.338 -55.170 1.00 22.45 44 SER B CA 1
ATOM 1671 C C . SER B 1 44 ? -22.673 -42.017 -56.166 1.00 21.19 44 SER B C 1
ATOM 1672 O O . SER B 1 44 ? -23.183 -41.368 -57.089 1.00 21.77 44 SER B O 1
ATOM 1675 N N . LEU B 1 45 ? -22.895 -43.325 -56.011 1.00 21.01 45 LEU B N 1
ATOM 1676 C CA . LEU B 1 45 ? -23.815 -44.022 -56.906 1.00 21.51 45 LEU B CA 1
ATOM 1677 C C . LEU B 1 45 ? -25.257 -43.593 -56.658 1.00 22.39 45 LEU B C 1
ATOM 1678 O O . LEU B 1 45 ? -26.053 -43.498 -57.600 1.00 23.50 45 LEU B O 1
ATOM 1683 N N . ALA B 1 46 ? -25.611 -43.322 -55.397 1.00 22.45 46 ALA B N 1
ATOM 1684 C CA . ALA B 1 46 ? -26.945 -42.803 -55.107 1.00 23.33 46 ALA B CA 1
ATOM 1685 C C . ALA B 1 46 ? -27.153 -41.441 -55.754 1.00 25.01 46 ALA B C 1
ATOM 1686 O O . ALA B 1 46 ? -28.252 -41.133 -56.230 1.00 25.32 46 ALA B O 1
ATOM 1688 N N . CYS B 1 47 ? -26.105 -40.614 -55.782 1.00 24.17 47 CYS B N 1
ATOM 1689 C CA . CYS B 1 47 ? -26.208 -39.305 -56.417 1.00 26.47 47 CYS B CA 1
ATOM 1690 C C . CYS B 1 47 ? -26.546 -39.429 -57.898 1.00 26.64 47 CYS B C 1
ATOM 1691 O O . CYS B 1 47 ? -27.284 -38.597 -58.439 1.00 27.84 47 CYS B O 1
ATOM 1694 N N . GLY B 1 48 ? -26.028 -40.463 -58.566 1.00 24.53 48 GLY B N 1
ATOM 1695 C CA . GLY B 1 48 ? -26.340 -40.661 -59.969 1.00 25.16 48 GLY B CA 1
ATOM 1696 C C . GLY B 1 48 ? -27.683 -41.3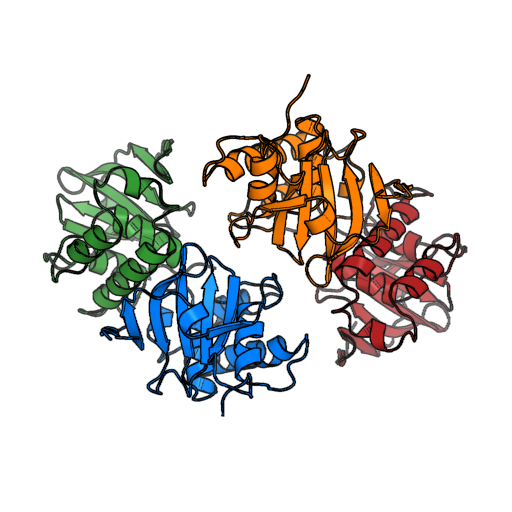04 -60.236 1.00 25.46 48 GLY B C 1
ATOM 1697 O O . GLY B 1 48 ? -28.181 -41.224 -61.362 1.00 27.24 48 GLY B O 1
ATOM 1698 N N . MET B 1 49 ? -28.282 -41.941 -59.231 1.00 27.20 49 MET B N 1
ATOM 1699 C CA . MET B 1 49 ? -29.551 -42.639 -59.410 1.00 29.69 49 MET B CA 1
ATOM 1700 C C . MET B 1 49 ? -30.745 -41.882 -58.850 1.00 31.63 49 MET B C 1
ATOM 1701 O O . MET B 1 49 ? -31.840 -41.979 -59.413 1.00 32.25 49 MET B O 1
ATOM 1706 N N . ILE B 1 50 ? -30.571 -41.136 -57.761 1.00 31.39 50 ILE B N 1
ATOM 1707 C CA . ILE B 1 50 ? -31.674 -40.473 -57.071 1.00 35.32 50 ILE B CA 1
ATOM 1708 C C . ILE B 1 50 ? -31.445 -38.970 -57.138 1.00 36.78 50 ILE B C 1
ATOM 1709 O O . ILE B 1 50 ? -30.438 -38.466 -56.623 1.00 35.13 50 ILE B O 1
ATOM 1714 N N . GLU B 1 51 ? -32.377 -38.254 -57.769 1.00 41.15 51 GLU B N 1
ATOM 1715 C CA . GLU B 1 51 ? -32.230 -36.807 -57.882 1.00 46.07 51 GLU B CA 1
ATOM 1716 C C . GLU B 1 51 ? -32.396 -36.128 -56.528 1.00 47.76 51 GLU B C 1
ATOM 1717 O O . GLU B 1 51 ? -31.615 -35.236 -56.175 1.00 47.91 51 GLU B O 1
ATOM 1723 N N . GLU B 1 52 ? -33.401 -36.532 -55.754 1.00 48.28 52 GLU B N 1
ATOM 1724 C CA . GLU B 1 52 ? -33.578 -36.021 -54.396 1.00 49.44 52 GLU B CA 1
ATOM 1725 C C . GLU B 1 52 ? -32.794 -36.886 -53.406 1.00 45.15 52 GLU B C 1
ATOM 1726 O O . GLU B 1 52 ? -33.348 -37.552 -52.531 1.00 45.08 52 GLU B O 1
ATOM 1732 N N . GLN B 1 53 ? -31.472 -36.870 -53.572 1.00 41.72 53 GLN B N 1
ATOM 1733 C CA . GLN B 1 53 ? -30.607 -37.697 -52.743 1.00 39.18 53 GLN B CA 1
ATOM 1734 C C . GLN B 1 53 ? -30.757 -37.323 -51.274 1.00 40.41 53 GLN B C 1
ATOM 1735 O O . GLN B 1 53 ? -30.806 -36.143 -50.914 1.00 41.45 53 GLN B O 1
ATOM 1741 N N . GLN B 1 54 ? -30.853 -38.339 -50.430 1.00 39.72 54 GLN B N 1
ATOM 1742 C CA . GLN B 1 54 ? -30.958 -38.191 -48.991 1.00 39.05 54 GLN B CA 1
ATOM 1743 C C . GLN B 1 54 ? -29.695 -38.714 -48.324 1.00 37.31 54 GLN B C 1
ATOM 1744 O O . GLN B 1 54 ? -28.937 -39.479 -48.928 1.00 34.46 54 GLN B O 1
ATOM 1750 N N . PRO B 1 55 ? -29.426 -38.310 -47.081 1.00 38.43 55 PRO B N 1
ATOM 1751 C CA . PRO B 1 55 ? -28.229 -38.828 -46.394 1.00 37.15 55 PRO B CA 1
ATOM 1752 C C . PRO B 1 55 ? -28.183 -40.344 -46.296 1.00 35.29 55 PRO B C 1
ATOM 1753 O O . PRO B 1 55 ? -27.088 -40.913 -46.209 1.00 34.27 55 PRO B O 1
ATOM 1757 N N . ASP B 1 56 ? -29.331 -41.019 -46.318 1.00 36.54 56 ASP B N 1
ATOM 1758 C CA . ASP B 1 56 ? -29.378 -42.472 -46.218 1.00 37.39 56 ASP B CA 1
ATOM 1759 C C . ASP B 1 56 ? -29.646 -43.153 -47.557 1.00 35.95 56 ASP B C 1
ATOM 1760 O O . ASP B 1 56 ? -29.837 -44.374 -47.587 1.00 38.10 56 ASP B O 1
ATOM 1765 N N . SER B 1 57 ? -29.665 -42.396 -48.660 1.00 29.92 57 SER B N 1
ATOM 1766 C CA . SER B 1 57 ? -29.891 -43.000 -49.971 1.00 28.61 57 SER B CA 1
ATOM 1767 C C . SER B 1 57 ? -28.850 -44.062 -50.285 1.00 28.05 57 SER B C 1
ATOM 1768 O O . SER B 1 57 ? -29.153 -45.041 -50.981 1.00 27.11 57 SER B O 1
ATOM 1771 N N . TYR B 1 58 ? -27.622 -43.889 -49.784 1.00 23.12 58 TYR B N 1
ATOM 1772 C CA . TYR B 1 58 ? -26.560 -44.857 -50.033 1.00 26.16 58 TYR B CA 1
ATOM 1773 C C . TYR B 1 58 ? -26.948 -46.253 -49.571 1.00 21.76 58 TYR B C 1
ATOM 1774 O O . TYR B 1 58 ? -26.481 -47.244 -50.143 1.00 23.71 58 TYR B O 1
ATOM 1783 N N . LYS B 1 59 ? -27.788 -46.348 -48.535 1.00 23.10 59 LYS B N 1
ATOM 1784 C CA . LYS B 1 59 ? -28.213 -47.652 -48.036 1.00 28.56 59 LYS B CA 1
ATOM 1785 C C . LYS B 1 59 ? -29.001 -48.416 -49.091 1.00 28.10 59 LYS B C 1
ATOM 1786 O O . LYS B 1 59 ? -28.895 -49.644 -49.185 1.00 28.84 59 LYS B O 1
ATOM 1792 N N . LEU B 1 60 ? -29.803 -47.708 -49.890 1.00 27.27 60 LEU B N 1
ATOM 1793 C CA . LEU B 1 60 ? -30.523 -48.367 -50.976 1.00 26.30 60 LEU B CA 1
ATOM 1794 C C . LEU B 1 60 ? -29.551 -48.981 -51.972 1.00 26.71 60 LEU B C 1
ATOM 1795 O O . LEU B 1 60 ? -29.794 -50.073 -52.497 1.00 26.76 60 LEU B O 1
ATOM 1800 N N . ILE B 1 61 ? -28.435 -48.296 -52.230 1.00 26.26 61 ILE B N 1
ATOM 1801 C CA . ILE B 1 61 ? -27.424 -48.805 -53.152 1.00 25.44 61 ILE B CA 1
ATOM 1802 C C . ILE B 1 61 ? -26.753 -50.046 -52.577 1.00 25.32 61 ILE B C 1
ATOM 1803 O O . ILE B 1 61 ? -26.580 -51.056 -53.270 1.00 26.24 61 ILE B O 1
ATOM 1808 N N . LYS B 1 62 ? -26.353 -49.982 -51.302 1.00 24.51 62 LYS B N 1
ATOM 1809 C CA . LYS B 1 62 ? -25.632 -51.091 -50.679 1.00 24.14 62 LYS B CA 1
ATOM 1810 C C . LYS B 1 62 ? -26.475 -52.359 -50.649 1.00 23.51 62 LYS B C 1
ATOM 1811 O O . LYS B 1 62 ? -25.970 -53.455 -50.920 1.00 23.62 62 LYS B O 1
ATOM 1817 N N . GLU B 1 63 ? -27.755 -52.234 -50.296 1.00 22.92 63 GLU B N 1
ATOM 1818 C CA . GLU B 1 63 ? -28.638 -53.393 -50.297 1.00 23.68 63 GLU B CA 1
ATOM 1819 C C . GLU B 1 63 ? -28.785 -53.981 -51.696 1.00 23.51 63 GLU B C 1
ATOM 1820 O O . GLU B 1 63 ? -28.913 -55.202 -51.847 1.00 24.31 63 GLU B O 1
ATOM 1826 N N . GLN B 1 64 ? -28.760 -53.134 -52.729 1.00 21.47 64 GLN B N 1
ATOM 1827 C CA . GLN B 1 64 ? -28.835 -53.636 -54.096 1.00 21.78 64 GLN B CA 1
ATOM 1828 C C . GLN B 1 64 ? -27.548 -54.351 -54.494 1.00 21.73 64 GLN B C 1
ATOM 1829 O O . GLN B 1 64 ? -27.587 -55.348 -55.222 1.00 22.39 64 GLN B O 1
ATOM 1835 N N . VAL B 1 65 ? -26.399 -53.856 -54.025 1.00 21.57 65 VAL B N 1
ATOM 1836 C CA . VAL B 1 65 ? -25.129 -54.523 -54.305 1.00 23.89 65 VAL B CA 1
ATOM 1837 C C . VAL B 1 65 ? -25.116 -55.924 -53.703 1.00 25.04 65 VAL B C 1
ATOM 1838 O O . VAL B 1 65 ? -24.614 -56.875 -54.313 1.00 26.14 65 VAL B O 1
ATOM 1842 N N . ARG B 1 66 ? -25.679 -56.075 -52.501 1.00 25.41 66 ARG B N 1
ATOM 1843 C CA . ARG B 1 66 ? -25.657 -57.373 -51.835 1.00 26.67 66 ARG B CA 1
ATOM 1844 C C . ARG B 1 66 ? -26.428 -58.418 -52.632 1.00 26.83 66 ARG B C 1
ATOM 1845 O O . ARG B 1 66 ? -25.941 -59.533 -52.849 1.00 27.97 66 ARG B O 1
ATOM 1853 N N . GLU B 1 67 ? -27.645 -58.077 -53.067 1.00 25.65 67 GLU B N 1
ATOM 1854 C CA . GLU B 1 67 ? -28.404 -59.001 -53.901 1.00 25.84 67 GLU B CA 1
ATOM 1855 C C . GLU B 1 67 ? -27.767 -59.162 -55.275 1.00 26.93 67 GLU B C 1
ATOM 1856 O O . GLU B 1 67 ? -27.799 -60.259 -55.843 1.00 27.79 67 GLU B O 1
ATOM 1862 N N . ALA B 1 68 ? -27.176 -58.094 -55.817 1.00 26.44 68 ALA B N 1
ATOM 1863 C CA . ALA B 1 68 ? -26.484 -58.209 -57.096 1.00 27.61 68 ALA B CA 1
ATOM 1864 C C . ALA B 1 68 ? -25.324 -59.189 -57.005 1.00 26.91 68 ALA B C 1
ATOM 1865 O O . ALA B 1 68 ? -25.076 -59.958 -57.941 1.00 27.44 68 ALA B O 1
ATOM 1867 N N . ALA B 1 69 ? -24.603 -59.182 -55.878 1.00 26.75 69 ALA B N 1
ATOM 1868 C CA . ALA B 1 69 ? -23.498 -60.118 -55.695 1.00 26.18 69 ALA B CA 1
ATOM 1869 C C . ALA B 1 69 ? -23.992 -61.559 -55.720 1.00 25.46 69 ALA B C 1
ATOM 1870 O O . ALA B 1 69 ? -23.401 -62.418 -56.381 1.00 25.22 69 ALA B O 1
ATOM 1872 N N . GLY B 1 70 ? -25.084 -61.839 -55.007 1.00 25.89 70 GLY B N 1
ATOM 1873 C CA . GLY B 1 70 ? -25.624 -63.188 -55.002 1.00 27.37 70 GLY B CA 1
ATOM 1874 C C . GLY B 1 70 ? -26.169 -63.618 -56.348 1.00 26.84 70 GLY B C 1
ATOM 1875 O O . GLY B 1 70 ? -26.182 -64.812 -56.662 1.00 27.28 70 GLY B O 1
ATOM 1876 N N . LEU B 1 71 ? -26.618 -62.660 -57.163 1.00 25.74 71 LEU B N 1
ATOM 1877 C CA . LEU B 1 71 ? -27.183 -62.992 -58.465 1.00 24.12 71 LEU B CA 1
ATOM 1878 C C . LEU B 1 71 ? -26.103 -63.247 -59.511 1.00 25.14 71 LEU B C 1
ATOM 1879 O O . LEU B 1 71 ? -26.271 -64.111 -60.379 1.00 24.91 71 LEU B O 1
ATOM 1884 N N . PHE B 1 72 ? -24.995 -62.504 -59.450 1.00 23.69 72 PHE B N 1
ATOM 1885 C CA . PHE B 1 72 ? -24.039 -62.455 -60.550 1.00 22.77 72 PHE B CA 1
ATOM 1886 C C . PHE B 1 72 ? -22.646 -62.960 -60.184 1.00 22.85 72 PHE B C 1
ATOM 1887 O O . PHE B 1 72 ? -21.746 -62.899 -61.032 1.00 21.43 72 PHE B O 1
ATOM 1895 N N . TRP B 1 73 ? -22.443 -63.468 -58.964 1.00 22.76 73 TRP B N 1
ATOM 1896 C CA . TRP B 1 73 ? -21.097 -63.832 -58.523 1.00 25.36 73 TRP B CA 1
ATOM 1897 C C . TRP B 1 73 ? -20.438 -64.821 -59.479 1.00 27.41 73 TRP B C 1
ATOM 1898 O O . TRP B 1 73 ? -19.291 -64.627 -59.895 1.00 28.50 73 TRP B O 1
ATOM 1909 N N . ASP B 1 74 ? -21.154 -65.882 -59.851 1.00 29.13 74 ASP B N 1
ATOM 1910 C CA . ASP B 1 74 ? -20.557 -66.969 -60.619 1.00 33.07 74 ASP B CA 1
ATOM 1911 C C . ASP B 1 74 ? -20.357 -66.643 -62.092 1.00 32.14 74 ASP B C 1
ATOM 1912 O O . ASP B 1 74 ? -19.776 -67.461 -62.812 1.00 34.70 74 ASP B O 1
ATOM 1917 N N . THR B 1 75 ? -20.823 -65.488 -62.564 1.00 29.41 75 THR B N 1
ATOM 1918 C CA . THR B 1 75 ? -20.629 -65.086 -63.951 1.00 28.29 75 THR B CA 1
ATOM 1919 C C . THR B 1 75 ? -19.889 -63.759 -64.067 1.00 26.47 75 THR B C 1
ATOM 1920 O O . THR B 1 75 ? -19.808 -63.198 -65.168 1.00 24.46 75 THR B O 1
ATOM 1924 N N . THR B 1 76 ? -19.356 -63.242 -62.963 1.00 25.46 76 THR B N 1
ATOM 1925 C CA . THR B 1 76 ? -18.633 -61.975 -62.940 1.00 24.93 76 THR B CA 1
ATOM 1926 C C . THR B 1 76 ? -17.148 -62.283 -62.799 1.00 26.74 76 THR B C 1
ATOM 1927 O O . THR B 1 76 ? -16.704 -62.767 -61.750 1.00 26.30 76 THR B O 1
ATOM 1931 N N . GLU B 1 77 ? -16.385 -61.999 -63.857 1.00 29.31 77 GLU B N 1
ATOM 1932 C CA . GLU B 1 77 ? -14.975 -62.376 -63.889 1.00 35.84 77 GLU B CA 1
ATOM 1933 C C . GLU B 1 77 ? -14.149 -61.607 -62.864 1.00 35.74 77 GLU B C 1
ATOM 1934 O O . GLU B 1 77 ? -13.151 -62.135 -62.360 1.00 36.50 77 GLU B O 1
ATOM 1940 N N . GLU B 1 78 ? -14.545 -60.371 -62.542 1.00 33.11 78 GLU B N 1
ATOM 1941 C CA . GLU B 1 78 ? -13.789 -59.565 -61.586 1.00 31.01 78 GLU B CA 1
ATOM 1942 C C . GLU B 1 78 ? -13.709 -60.215 -60.208 1.00 30.86 78 GLU B C 1
ATOM 1943 O O . GLU B 1 78 ? -12.794 -59.904 -59.438 1.00 31.62 78 GLU B O 1
ATOM 1949 N N . THR B 1 79 ? -14.635 -61.119 -59.880 1.00 29.67 79 THR B N 1
ATOM 1950 C CA . THR B 1 79 ? -14.551 -61.824 -58.605 1.00 29.19 79 THR B CA 1
ATOM 1951 C C . THR B 1 79 ? -13.356 -62.767 -58.538 1.00 27.59 79 THR B C 1
ATOM 1952 O O . THR B 1 79 ? -12.956 -63.159 -57.436 1.00 27.45 79 THR B O 1
ATOM 1956 N N . LYS B 1 80 ? -12.776 -63.137 -59.682 1.00 28.12 80 LYS B N 1
ATOM 1957 C CA . LYS B 1 80 ? -11.744 -64.169 -59.691 1.00 29.20 80 LYS B CA 1
ATOM 1958 C C . LYS B 1 80 ? -10.441 -63.709 -59.054 1.00 27.64 80 LYS B C 1
ATOM 1959 O O . LYS B 1 80 ? -9.652 -64.552 -58.615 1.00 28.40 80 LYS B O 1
ATOM 1965 N N . THR B 1 81 ? -10.195 -62.402 -58.987 1.00 27.63 81 THR B N 1
ATOM 1966 C CA . THR B 1 81 ? -8.968 -61.875 -58.406 1.00 31.84 81 THR B CA 1
ATOM 1967 C C . THR B 1 81 ? -9.180 -61.301 -57.006 1.00 34.38 81 THR B C 1
ATOM 1968 O O . THR B 1 81 ? -8.312 -60.581 -56.502 1.00 35.03 81 THR B O 1
ATOM 1972 N N . THR B 1 82 ? -10.314 -61.603 -56.368 1.00 34.46 82 THR B N 1
ATOM 1973 C CA . THR B 1 82 ? -10.566 -61.116 -55.017 1.00 34.95 82 THR B CA 1
ATOM 1974 C C . THR B 1 82 ? -10.021 -62.032 -53.933 1.00 37.22 82 THR B C 1
ATOM 1975 O O . THR B 1 82 ? -9.796 -61.571 -52.808 1.00 35.84 82 THR B O 1
ATOM 1979 N N . GLY B 1 83 ? -9.809 -63.311 -54.234 1.00 39.76 83 GLY B N 1
ATOM 1980 C CA . GLY B 1 83 ? -9.385 -64.247 -53.216 1.00 42.45 83 GLY B CA 1
ATOM 1981 C C . GLY B 1 83 ? -10.467 -64.683 -52.254 1.00 42.84 83 GLY B C 1
ATOM 1982 O O . GLY B 1 83 ? -10.186 -65.470 -51.348 1.00 45.73 83 GLY B O 1
ATOM 1983 N N . GLU B 1 84 ? -11.697 -64.209 -52.425 1.00 40.45 84 GLU B N 1
ATOM 1984 C CA . GLU B 1 84 ? -12.787 -64.528 -51.518 1.00 39.65 84 GLU B CA 1
ATOM 1985 C C . GLU B 1 84 ? -13.826 -65.386 -52.225 1.00 39.01 84 GLU B C 1
ATOM 1986 O O . GLU B 1 84 ? -13.832 -65.513 -53.453 1.00 38.03 84 GLU B O 1
ATOM 1992 N N . ASP B 1 85 ? -14.703 -65.988 -51.428 1.00 39.35 85 ASP B N 1
ATOM 1993 C CA . ASP B 1 85 ? -15.934 -66.565 -51.935 1.00 39.36 85 ASP B CA 1
ATOM 1994 C C . ASP B 1 85 ? -17.081 -65.606 -51.631 1.00 37.39 85 ASP B C 1
ATOM 1995 O O . ASP B 1 85 ? -16.892 -64.549 -51.023 1.00 36.64 85 ASP B O 1
ATOM 2000 N N . LEU B 1 86 ? -18.288 -65.978 -52.058 1.00 36.32 86 LEU B N 1
ATOM 2001 C CA . LEU B 1 86 ? -19.425 -65.072 -51.930 1.00 35.94 86 LEU B CA 1
ATOM 2002 C C . LEU B 1 86 ? -19.749 -64.782 -50.469 1.00 37.11 86 LEU B C 1
ATOM 2003 O O . LEU B 1 86 ? -20.003 -63.628 -50.103 1.00 35.41 86 LEU B O 1
ATOM 2008 N N . ASN B 1 87 ? -19.742 -65.812 -49.620 1.00 38.88 87 ASN B N 1
ATOM 2009 C CA . ASN B 1 87 ? -20.095 -65.615 -48.216 1.00 41.08 87 ASN B CA 1
ATOM 2010 C C . ASN B 1 87 ? -19.069 -64.747 -47.499 1.00 39.75 87 ASN B C 1
ATOM 2011 O O . ASN B 1 87 ? -19.435 -63.893 -46.684 1.00 39.35 87 ASN B O 1
ATOM 2016 N N . GLY B 1 88 ? -17.780 -64.957 -47.782 1.00 39.42 88 GLY B N 1
ATOM 2017 C CA . GLY B 1 88 ? -16.756 -64.116 -47.186 1.00 38.73 88 GLY B CA 1
ATOM 2018 C C . GLY B 1 88 ? -16.743 -62.711 -47.750 1.00 36.57 88 GLY B C 1
ATOM 2019 O O . GLY B 1 88 ? -16.427 -61.754 -47.038 1.00 36.32 88 GLY B O 1
ATOM 2020 N N . TYR B 1 89 ? -17.086 -62.565 -49.031 1.00 34.74 89 TYR B N 1
ATOM 2021 C CA . TYR B 1 89 ? -17.176 -61.241 -49.636 1.00 32.36 89 TYR B CA 1
ATOM 2022 C C . TYR B 1 89 ? -18.314 -60.439 -49.018 1.00 32.09 89 TYR B C 1
ATOM 2023 O O . TYR B 1 89 ? -18.121 -59.290 -48.605 1.00 32.55 89 TYR B O 1
ATOM 2032 N N . LEU B 1 90 ? -19.509 -61.036 -48.934 1.00 32.39 90 LEU B N 1
ATOM 2033 C CA . LEU B 1 90 ? -20.648 -60.346 -48.339 1.00 31.70 90 LEU B CA 1
ATOM 2034 C C . LEU B 1 90 ? -20.414 -60.036 -46.866 1.00 33.62 90 LEU B C 1
ATOM 2035 O O . LEU B 1 90 ? -20.896 -59.016 -46.364 1.00 33.65 90 LEU B O 1
ATOM 2040 N N . ALA B 1 91 ? -19.681 -60.899 -46.157 1.00 35.27 91 ALA B N 1
ATOM 2041 C CA . ALA B 1 91 ? -19.391 -60.641 -44.749 1.00 36.29 91 ALA B CA 1
ATOM 2042 C C . ALA B 1 91 ? -18.527 -59.398 -44.572 1.00 36.31 91 ALA B C 1
ATOM 2043 O O . ALA B 1 91 ? -18.620 -58.721 -43.542 1.00 38.93 91 ALA B O 1
ATOM 2045 N N . ARG B 1 92 ? -17.688 -59.082 -45.558 1.00 34.75 92 ARG B N 1
ATOM 2046 C CA . ARG B 1 92 ? -16.825 -57.908 -45.458 1.00 34.35 92 ARG B CA 1
ATOM 2047 C C . ARG B 1 92 ? -17.555 -56.638 -45.885 1.00 31.74 92 ARG B C 1
ATOM 2048 O O . ARG B 1 92 ? -17.620 -55.664 -45.128 1.00 32.18 92 ARG B O 1
ATOM 2056 N N . ILE B 1 93 ? -18.110 -56.629 -47.100 1.00 29.64 93 ILE B N 1
ATOM 2057 C CA . ILE B 1 93 ? -18.636 -55.387 -47.653 1.00 27.97 93 ILE B CA 1
ATOM 2058 C C . ILE B 1 93 ? -19.911 -54.939 -46.953 1.00 28.34 93 ILE B C 1
ATOM 2059 O O . ILE B 1 93 ? -20.296 -53.771 -47.076 1.00 28.83 93 ILE B O 1
ATOM 2064 N N . MET B 1 94 ? -20.576 -55.824 -46.211 1.00 28.48 94 MET B N 1
ATOM 2065 C CA . MET B 1 94 ? -21.780 -55.445 -45.483 1.00 30.79 94 MET B CA 1
ATOM 2066 C C . MET B 1 94 ? -21.481 -54.816 -44.129 1.00 31.26 94 MET B C 1
ATOM 2067 O O . MET B 1 94 ? -22.421 -54.417 -43.432 1.00 32.37 94 MET B O 1
ATOM 2072 N N . LYS B 1 95 ? -20.212 -54.722 -43.740 1.00 31.14 95 LYS B N 1
ATOM 2073 C CA . LYS B 1 95 ? -19.866 -54.011 -42.520 1.00 32.95 95 LYS B CA 1
ATOM 2074 C C . LYS B 1 95 ? -20.207 -52.532 -42.674 1.00 31.25 95 LYS B C 1
ATOM 2075 O O . LYS B 1 95 ? -19.991 -51.955 -43.747 1.00 27.68 95 LYS B O 1
ATOM 2081 N N . PRO B 1 96 ? -20.741 -51.890 -41.636 1.00 33.35 96 PRO B N 1
ATOM 2082 C CA . PRO B 1 96 ? -21.022 -50.454 -41.733 1.00 33.65 96 PRO B CA 1
ATOM 2083 C C . PRO B 1 96 ? -19.741 -49.657 -41.931 1.00 34.61 96 PRO B C 1
ATOM 2084 O O . PRO B 1 96 ? -18.712 -49.931 -41.308 1.00 35.28 96 PRO B O 1
ATOM 2088 N N . ASN B 1 97 ? -19.814 -48.674 -42.829 1.00 34.52 97 ASN B N 1
ATOM 2089 C CA . ASN B 1 97 ? -18.687 -47.805 -43.170 1.00 35.77 97 ASN B CA 1
ATOM 2090 C C . ASN B 1 97 ? -17.503 -48.588 -43.729 1.00 32.40 97 ASN B C 1
ATOM 2091 O O . ASN B 1 97 ? -16.348 -48.213 -43.525 1.00 32.11 97 ASN B O 1
ATOM 2096 N N . GLU B 1 98 ? -17.772 -49.680 -44.436 1.00 30.47 98 GLU B N 1
ATOM 2097 C CA . GLU B 1 98 ? -16.722 -50.442 -45.095 1.00 31.35 98 GLU B CA 1
ATOM 2098 C C . GLU B 1 98 ? -16.543 -49.931 -46.517 1.00 29.70 98 GLU B C 1
ATOM 2099 O O . GLU B 1 98 ? -17.522 -49.674 -47.226 1.00 28.77 98 GLU B O 1
ATOM 2105 N N . TRP B 1 99 ? -15.283 -49.786 -46.923 1.00 30.24 99 TRP B N 1
ATOM 2106 C CA . TRP B 1 99 ? -14.966 -49.241 -48.237 1.00 31.56 99 TRP B CA 1
ATOM 2107 C C . TRP B 1 99 ? -15.588 -50.076 -49.348 1.00 29.13 99 TRP B C 1
ATOM 2108 O O . TRP B 1 99 ? -15.406 -51.296 -49.402 1.00 28.14 99 TRP B O 1
ATOM 2119 N N . GLY B 1 100 ? -16.330 -49.412 -50.239 1.00 27.78 100 GLY B N 1
ATOM 2120 C CA . GLY B 1 100 ? -16.704 -50.018 -51.499 1.00 27.76 100 GLY B CA 1
ATOM 2121 C C . GLY B 1 100 ? -15.598 -49.863 -52.532 1.00 25.83 100 GLY B C 1
ATOM 2122 O O . GLY B 1 100 ? -14.665 -49.080 -52.368 1.00 26.67 100 GLY B O 1
ATOM 2123 N N . SER B 1 101 ? -15.709 -50.625 -53.617 1.00 24.09 101 SER B N 1
ATOM 2124 C CA . SER B 1 101 ? -14.663 -50.636 -54.636 1.00 24.87 101 SER B CA 1
ATOM 2125 C C . SER B 1 101 ? -15.306 -50.869 -55.998 1.00 23.95 101 SER B C 1
ATOM 2126 O O . SER B 1 101 ? -16.533 -50.924 -56.125 1.00 23.40 101 SER B O 1
ATOM 2129 N N . SER B 1 102 ? -14.464 -51.014 -57.027 1.00 21.80 102 SER B N 1
ATOM 2130 C CA . SER B 1 102 ? -14.965 -51.172 -58.388 1.00 20.62 102 SER B CA 1
ATOM 2131 C C . SER B 1 102 ? -15.771 -52.455 -58.552 1.00 17.55 102 SER B C 1
ATOM 2132 O O . SER B 1 102 ? -16.643 -52.528 -59.427 1.00 17.27 102 SER B O 1
ATOM 2135 N N . LEU B 1 103 ? -15.498 -53.473 -57.733 1.00 15.72 103 LEU B N 1
ATOM 2136 C CA . LEU B 1 103 ? -16.280 -54.702 -57.811 1.00 16.55 103 LEU B CA 1
ATOM 2137 C C . LEU B 1 103 ? -17.728 -54.451 -57.413 1.00 17.47 103 LEU B C 1
ATOM 2138 O O . LEU B 1 103 ? -18.649 -55.048 -57.979 1.00 16.03 103 LEU B O 1
ATOM 2143 N N . GLU B 1 104 ? -17.949 -53.563 -56.442 1.00 17.06 104 GLU B N 1
ATOM 2144 C CA . GLU B 1 104 ? -19.314 -53.207 -56.070 1.00 19.60 104 GLU B CA 1
ATOM 2145 C C . GLU B 1 104 ? -19.988 -52.410 -57.179 1.00 20.06 104 GLU B C 1
ATOM 2146 O O . GLU B 1 104 ? -21.188 -52.576 -57.430 1.00 21.04 104 GLU B O 1
ATOM 2152 N N . VAL B 1 105 ? -19.230 -51.547 -57.861 1.00 21.01 105 VAL B N 1
ATOM 2153 C CA . VAL B 1 105 ? -19.762 -50.871 -59.042 1.00 21.39 105 VAL B CA 1
ATOM 2154 C C . VAL B 1 105 ? -20.141 -51.891 -60.108 1.00 20.53 105 VAL B C 1
ATOM 2155 O O . VAL B 1 105 ? -21.202 -51.791 -60.738 1.00 21.56 105 VAL B O 1
ATOM 2159 N N . ASN B 1 106 ? -19.274 -52.883 -60.327 1.00 20.96 106 ASN B N 1
ATOM 2160 C CA . ASN B 1 106 ? -19.556 -53.957 -61.276 1.00 19.83 106 ASN B CA 1
ATOM 2161 C C . ASN B 1 106 ? -20.927 -54.574 -61.017 1.00 19.11 106 ASN B C 1
ATOM 2162 O O . ASN B 1 106 ? -21.779 -54.622 -61.911 1.00 19.32 106 ASN B O 1
ATOM 2167 N N . PHE B 1 107 ? -21.159 -55.033 -59.786 1.00 19.08 107 PHE B N 1
ATOM 2168 C CA . PHE B 1 107 ? -22.418 -55.698 -59.464 1.00 21.15 107 PHE B CA 1
ATOM 2169 C C . PHE B 1 107 ? -23.603 -54.749 -59.600 1.00 20.62 107 PHE B C 1
ATOM 2170 O O . PHE B 1 107 ? -24.654 -55.132 -60.125 1.00 17.90 107 PHE B O 1
ATOM 2178 N N . PHE B 1 108 ? -23.457 -53.507 -59.132 1.00 22.35 108 PHE B N 1
ATOM 2179 C CA . PHE B 1 108 ? -24.578 -52.574 -59.196 1.00 22.80 108 PHE B CA 1
ATOM 2180 C C . PHE B 1 108 ? -24.953 -52.253 -60.637 1.00 22.57 108 PHE B C 1
ATOM 2181 O O . PHE B 1 108 ? -26.139 -52.114 -60.957 1.00 23.78 108 PHE B O 1
ATOM 2189 N N . SER B 1 109 ? -23.958 -52.120 -61.518 1.00 21.96 109 SER B N 1
ATOM 2190 C CA . SER B 1 109 ? -24.248 -51.836 -62.917 1.00 22.46 109 SER B CA 1
ATOM 2191 C C . SER B 1 109 ? -24.973 -52.995 -63.585 1.00 25.20 109 SER B C 1
ATOM 2192 O O . SER B 1 109 ? -25.826 -52.773 -64.453 1.00 26.58 109 SER B O 1
ATOM 2195 N N . GLN B 1 110 ? -24.654 -54.232 -63.191 1.00 24.45 110 GLN B N 1
ATOM 2196 C CA . GLN B 1 110 ? -25.326 -55.393 -63.765 1.00 25.61 110 GLN B CA 1
ATOM 2197 C C . GLN B 1 110 ? -26.789 -55.447 -63.354 1.00 27.05 110 GLN B C 1
ATOM 2198 O O . GLN B 1 110 ? -27.662 -55.734 -64.180 1.00 27.47 110 GLN B O 1
ATOM 2204 N N . LYS B 1 111 ? -27.080 -55.187 -62.077 1.00 27.57 111 LYS B N 1
ATOM 2205 C CA . LYS B 1 111 ? -28.459 -55.291 -61.611 1.00 28.15 111 LYS B CA 1
ATOM 2206 C C . LYS B 1 111 ? -29.287 -54.082 -62.027 1.00 30.61 111 LYS B C 1
ATOM 2207 O O . LYS B 1 111 ? -30.450 -54.230 -62.415 1.00 34.72 111 LYS B O 1
ATOM 2213 N N . ALA B 1 112 ? -28.714 -52.882 -61.950 1.00 29.89 112 ALA B N 1
ATOM 2214 C CA . ALA B 1 112 ? -29.450 -51.679 -62.318 1.00 29.66 112 ALA B CA 1
ATOM 2215 C C . ALA B 1 112 ? -29.487 -51.430 -63.820 1.00 28.34 112 ALA B C 1
ATOM 2216 O O . ALA B 1 112 ? -30.275 -50.590 -64.264 1.00 30.30 112 ALA B O 1
ATOM 2218 N N . LYS B 1 113 ? -28.672 -52.135 -64.605 1.00 28.26 113 LYS B N 1
ATOM 2219 C CA . LYS B 1 113 ? -28.589 -51.933 -66.053 1.00 28.03 113 LYS B CA 1
ATOM 2220 C C . LYS B 1 113 ? -28.293 -50.470 -66.381 1.00 27.21 113 LYS B C 1
ATOM 2221 O O . LYS B 1 113 ? -28.940 -49.845 -67.224 1.00 25.72 113 LYS B O 1
ATOM 2227 N N . VAL B 1 114 ? -27.300 -49.921 -65.685 1.00 28.69 114 VAL B N 1
ATOM 2228 C CA . VAL B 1 114 ? -26.839 -48.552 -65.876 1.00 29.43 114 VAL B CA 1
ATOM 2229 C C . VAL B 1 114 ? -25.329 -48.589 -66.057 1.00 26.15 114 VAL B C 1
ATOM 2230 O O . VAL B 1 114 ? -24.641 -49.393 -65.422 1.00 26.25 114 VAL B O 1
ATOM 2234 N N . THR B 1 115 ? -24.816 -47.728 -66.932 1.00 25.44 115 THR B N 1
ATOM 2235 C CA . THR B 1 115 ? -23.382 -47.636 -67.177 1.00 24.39 115 THR B CA 1
ATOM 2236 C C . THR B 1 115 ? -22.745 -46.682 -66.173 1.00 24.39 115 THR B C 1
ATOM 2237 O O . THR B 1 115 ? -23.311 -45.634 -65.853 1.00 24.39 115 THR B O 1
ATOM 2241 N N . VAL B 1 116 ? -21.570 -47.056 -65.668 1.00 24.16 116 VAL B N 1
ATOM 2242 C CA . VAL B 1 116 ? -20.849 -46.260 -64.681 1.00 23.15 116 VAL B CA 1
ATOM 2243 C C . VAL B 1 116 ? -19.412 -46.065 -65.147 1.00 23.38 116 VAL B C 1
ATOM 2244 O O . VAL B 1 116 ? -18.706 -47.042 -65.418 1.00 22.23 116 VAL B O 1
ATOM 2248 N N . TYR B 1 117 ? -18.980 -44.808 -65.221 1.00 24.89 117 TYR B N 1
ATOM 2249 C CA . TYR B 1 117 ? -17.584 -44.457 -65.452 1.00 25.19 117 TYR B CA 1
ATOM 2250 C C . TYR B 1 117 ? -16.919 -44.170 -64.113 1.00 23.11 117 TYR B C 1
ATOM 2251 O O . TYR B 1 117 ? -17.458 -43.413 -63.299 1.00 24.62 117 TYR B O 1
ATOM 2260 N N . ILE B 1 118 ? -15.746 -44.759 -63.890 1.00 22.80 118 ILE B N 1
ATOM 2261 C CA . ILE B 1 118 ? -14.952 -44.505 -62.690 1.00 22.51 118 ILE B CA 1
ATOM 2262 C C . ILE B 1 118 ? -13.660 -43.833 -63.130 1.00 24.82 118 ILE B C 1
ATOM 2263 O O . ILE B 1 118 ? -12.790 -44.476 -63.731 1.00 26.52 118 ILE B O 1
ATOM 2268 N N . TRP B 1 119 ? -13.526 -42.547 -62.821 1.00 25.02 119 TRP B N 1
ATOM 2269 C CA . TRP B 1 119 ? -12.362 -41.767 -63.213 1.00 25.11 119 TRP B CA 1
ATOM 2270 C C . TRP B 1 119 ? -11.353 -41.761 -62.070 1.00 25.35 119 TRP B C 1
ATOM 2271 O O . TRP B 1 119 ? -11.680 -41.357 -60.949 1.00 25.14 119 TRP B O 1
ATOM 2282 N N . HIS B 1 120 ? -10.130 -42.203 -62.351 1.00 25.17 120 HIS B N 1
ATOM 2283 C CA . HIS B 1 120 ? -9.088 -42.279 -61.336 1.00 26.26 120 HIS B CA 1
ATOM 2284 C C . HIS B 1 120 ? -8.323 -40.962 -61.282 1.00 25.94 120 HIS B C 1
ATOM 2285 O O . HIS B 1 120 ? -7.712 -40.551 -62.275 1.00 25.68 120 HIS B O 1
ATOM 2292 N N . GLU B 1 121 ? -8.343 -40.313 -60.120 1.00 25.96 121 GLU B N 1
ATOM 2293 C CA . GLU B 1 121 ? -7.582 -39.085 -59.924 1.00 27.98 121 GLU B CA 1
ATOM 2294 C C . GLU B 1 121 ? -6.143 -39.426 -59.554 1.00 29.78 121 GLU B C 1
ATOM 2295 O O . GLU B 1 121 ? -5.902 -40.153 -58.582 1.00 30.24 121 GLU B O 1
ATOM 2301 N N . ASP B 1 122 ? -5.186 -38.913 -60.324 1.00 31.14 122 ASP B N 1
ATOM 2302 C CA . ASP B 1 122 ? -3.776 -39.087 -59.997 1.00 34.66 122 ASP B CA 1
ATOM 2303 C C . ASP B 1 122 ? -3.170 -37.862 -59.324 1.00 36.37 122 ASP B C 1
ATOM 2304 O O . ASP B 1 122 ? -2.339 -38.010 -58.423 1.00 38.04 122 ASP B O 1
ATOM 2309 N N . ALA B 1 123 ? -3.569 -36.669 -59.675 1.00 36.55 123 ALA B N 1
ATOM 2310 C CA . ALA B 1 123 ? -3.160 -35.420 -59.027 1.00 38.11 123 ALA B CA 1
ATOM 2311 C C . ALA B 1 123 ? -4.364 -34.497 -58.986 1.00 39.12 123 ALA B C 1
ATOM 2312 O O . ALA B 1 123 ? -5.306 -34.749 -59.678 1.00 39.22 123 ALA B O 1
ATOM 2314 N N . SER B 1 124 ? -4.308 -33.411 -58.226 1.00 40.10 124 SER B N 1
ATOM 2315 C CA . SER B 1 124 ? -5.470 -32.571 -57.999 1.00 40.49 124 SER B CA 1
ATOM 2316 C C . SER B 1 124 ? -6.340 -32.212 -59.167 1.00 38.63 124 SER B C 1
ATOM 2317 O O . SER B 1 124 ? -6.013 -31.495 -60.011 1.00 38.21 124 SER B O 1
ATOM 2320 N N . LYS B 1 125 ? -7.491 -32.840 -59.126 1.00 37.62 125 LYS B N 1
ATOM 2321 C CA . LYS B 1 125 ? -8.548 -32.722 -60.097 1.00 39.22 125 LYS B CA 1
ATOM 2322 C C . LYS B 1 125 ? -8.163 -33.126 -61.500 1.00 39.12 125 LYS B C 1
ATOM 2323 O O . LYS B 1 125 ? -8.784 -32.685 -62.413 1.00 40.27 125 LYS B O 1
ATOM 2329 N N . HIS B 1 126 ? -7.167 -33.992 -61.641 1.00 35.53 126 HIS B N 1
ATOM 2330 C CA . HIS B 1 126 ? -6.720 -34.503 -62.928 1.00 32.78 126 HIS B CA 1
ATOM 2331 C C . HIS B 1 126 ? -6.812 -36.021 -62.899 1.00 30.90 126 HIS B C 1
ATOM 2332 O O . HIS B 1 126 ? -6.526 -36.643 -61.872 1.00 30.74 126 HIS B O 1
ATOM 2339 N N . CYS B 1 127 ? -7.225 -36.614 -64.019 1.00 29.62 127 CYS B N 1
ATOM 2340 C CA . CYS B 1 127 ? -7.421 -38.054 -64.122 1.00 28.66 127 CYS B CA 1
ATOM 2341 C C . CYS B 1 127 ? -6.513 -38.632 -65.201 1.00 28.61 127 CYS B C 1
ATOM 2342 O O . CYS B 1 127 ? -6.314 -38.012 -66.250 1.00 30.44 127 CYS B O 1
ATOM 2345 N N . ASP B 1 128 ? -5.965 -39.821 -64.939 1.00 27.92 128 ASP B N 1
ATOM 2346 C CA . ASP B 1 128 ? -5.024 -40.460 -65.850 1.00 30.44 128 ASP B CA 1
ATOM 2347 C C . ASP B 1 128 ? -5.552 -41.745 -66.477 1.00 29.14 128 ASP B C 1
ATOM 2348 O O . ASP B 1 128 ? -4.952 -42.234 -67.441 1.00 27.70 128 ASP B O 1
ATOM 2353 N N . TYR B 1 129 ? -6.640 -42.309 -65.959 1.00 28.63 129 TYR B N 1
ATOM 2354 C CA . TYR B 1 129 ? -7.298 -43.429 -66.617 1.00 28.10 129 TYR B CA 1
ATOM 2355 C C . TYR B 1 129 ? -8.738 -43.498 -66.133 1.00 26.82 129 TYR B C 1
ATOM 2356 O O . TYR B 1 129 ? -9.120 -42.851 -65.153 1.00 25.86 129 TYR B O 1
ATOM 2365 N N . VAL B 1 130 ? -9.536 -44.291 -66.843 1.00 26.04 130 VAL B N 1
ATOM 2366 C CA . VAL B 1 130 ? -10.958 -44.442 -66.559 1.00 26.68 130 VAL B CA 1
ATOM 2367 C C . VAL B 1 130 ? -11.360 -45.870 -66.904 1.00 26.78 130 VAL B C 1
ATOM 2368 O O . VAL B 1 130 ? -10.828 -46.468 -67.845 1.00 27.10 130 VAL B O 1
ATOM 2372 N N . VAL B 1 131 ? -12.279 -46.428 -66.120 1.00 25.94 131 VAL B N 1
ATOM 2373 C CA . VAL B 1 131 ? -12.870 -47.730 -66.402 1.00 24.60 131 VAL B CA 1
ATOM 2374 C C . VAL B 1 131 ? -14.373 -47.549 -66.555 1.00 24.91 131 VAL B C 1
ATOM 2375 O O . VAL B 1 131 ? -14.977 -46.699 -65.894 1.00 26.26 131 VAL B O 1
ATOM 2379 N N . ARG B 1 132 ? -14.972 -48.338 -67.444 1.00 23.66 132 ARG B N 1
ATOM 2380 C CA . ARG B 1 132 ? -16.389 -48.225 -67.760 1.00 23.52 132 ARG B CA 1
ATOM 2381 C C . ARG B 1 132 ? -17.044 -49.583 -67.579 1.00 23.76 132 ARG B C 1
ATOM 2382 O O . ARG B 1 132 ? -16.621 -50.568 -68.192 1.00 24.19 132 ARG B O 1
ATOM 2390 N N . TYR B 1 133 ? -18.067 -49.633 -66.734 1.00 23.60 133 TYR B N 1
ATOM 2391 C CA . TYR B 1 133 ? -18.917 -50.811 -66.594 1.00 25.41 133 TYR B CA 1
ATOM 2392 C C . TYR B 1 133 ? -20.200 -50.520 -67.365 1.00 25.95 133 TYR B C 1
ATOM 2393 O O . TYR B 1 133 ? -21.048 -49.754 -66.908 1.00 27.20 133 TYR B O 1
ATOM 2402 N N . GLY B 1 134 ? -20.329 -51.114 -68.543 1.00 26.94 134 GLY B N 1
ATOM 2403 C CA . GLY B 1 134 ? -21.442 -50.858 -69.435 1.00 28.08 134 GLY B CA 1
ATOM 2404 C C . GLY B 1 134 ? -20.975 -50.299 -70.765 1.00 29.24 134 GLY B C 1
ATOM 2405 O O . GLY B 1 134 ? -19.781 -50.169 -71.033 1.00 29.71 134 GLY B O 1
ATOM 2406 N N . GLU B 1 135 ? -21.956 -49.957 -71.602 1.00 30.14 135 GLU B N 1
ATOM 2407 C CA . GLU B 1 135 ? -21.697 -49.509 -72.963 1.00 32.46 135 GLU B CA 1
ATOM 2408 C C . GLU B 1 135 ? -22.176 -48.097 -73.265 1.00 30.98 135 GLU B C 1
ATOM 2409 O O . GLU B 1 135 ? -21.862 -47.580 -74.343 1.00 30.51 135 GLU B O 1
ATOM 2415 N N . ASP B 1 136 ? -22.922 -47.460 -72.367 1.00 29.71 136 ASP B N 1
ATOM 2416 C CA . ASP B 1 136 ? -23.557 -46.195 -72.706 1.00 31.40 136 ASP B CA 1
ATOM 2417 C C . ASP B 1 136 ? -22.523 -45.077 -72.831 1.00 29.17 136 ASP B C 1
ATOM 2418 O O . ASP B 1 136 ? -21.450 -45.138 -72.226 1.00 26.45 136 ASP B O 1
ATOM 2423 N N . PRO B 1 137 ? -22.821 -44.043 -73.619 1.00 31.00 137 PRO B N 1
ATOM 2424 C CA . PRO B 1 137 ? -21.931 -42.879 -73.672 1.00 32.17 137 PRO B CA 1
ATOM 2425 C C . PRO B 1 137 ? -21.822 -42.200 -72.315 1.00 33.49 137 PRO B C 1
ATOM 2426 O O . PRO B 1 137 ? -22.646 -42.396 -71.415 1.00 32.18 137 PRO B O 1
ATOM 2430 N N . MET B 1 138 ? -20.783 -41.370 -72.184 1.00 34.63 138 MET B N 1
ATOM 2431 C CA . MET B 1 138 ? -20.442 -40.791 -70.889 1.00 35.45 138 MET B CA 1
ATOM 2432 C C . MET B 1 138 ? -21.544 -39.865 -70.381 1.00 34.54 138 MET B C 1
ATOM 2433 O O . MET B 1 138 ? -21.842 -39.845 -69.182 1.00 33.41 138 MET B O 1
ATOM 2438 N N . LEU B 1 139 ? -22.161 -39.096 -71.279 1.00 36.32 139 LEU B N 1
ATOM 2439 C CA . LEU B 1 139 ? -23.215 -38.163 -70.894 1.00 39.31 139 LEU B CA 1
ATOM 2440 C C . LEU B 1 139 ? -24.540 -38.852 -70.600 1.00 40.63 139 LEU B C 1
ATOM 2441 O O . LEU B 1 139 ? -25.458 -38.200 -70.092 1.00 40.86 139 LEU B O 1
ATOM 2446 N N . GLU B 1 140 ? -24.665 -40.144 -70.903 1.00 40.34 140 GLU B N 1
ATOM 2447 C CA . GLU B 1 140 ? -25.855 -40.919 -70.577 1.00 40.56 140 GLU B CA 1
ATOM 2448 C C . GLU B 1 140 ? -25.588 -41.932 -69.470 1.00 37.26 140 GLU B C 1
ATOM 2449 O O . GLU B 1 140 ? -26.340 -42.902 -69.325 1.00 38.42 140 GLU B O 1
ATOM 2455 N N . SER B 1 141 ? -24.533 -41.725 -68.690 1.00 32.56 141 SER B N 1
ATOM 2456 C CA . SER B 1 141 ? -24.090 -42.683 -67.691 1.00 28.95 141 SER B CA 1
ATOM 2457 C C . SER B 1 141 ? -23.797 -41.964 -66.381 1.00 26.90 141 SER B C 1
ATOM 2458 O O . SER B 1 141 ? -23.826 -40.733 -66.296 1.00 26.87 141 SER B O 1
ATOM 2461 N N . ILE B 1 142 ? -23.513 -42.755 -65.353 1.00 24.37 142 ILE B N 1
ATOM 2462 C CA . ILE B 1 142 ? -23.056 -42.233 -64.072 1.00 25.66 142 ILE B CA 1
ATOM 2463 C C . ILE B 1 142 ? -21.542 -42.094 -64.125 1.00 24.96 142 ILE B C 1
ATOM 2464 O O . ILE B 1 142 ? -20.837 -43.024 -64.533 1.00 25.51 142 ILE B O 1
ATOM 2469 N N . ASN B 1 143 ? -21.041 -40.930 -63.723 1.00 25.34 143 ASN B N 1
ATOM 2470 C CA . ASN B 1 143 ? -19.611 -40.678 -63.644 1.00 22.71 143 ASN B CA 1
ATOM 2471 C C . ASN B 1 143 ? -19.239 -40.405 -62.194 1.00 23.99 143 ASN B C 1
ATOM 2472 O O . ASN B 1 143 ? -19.836 -39.535 -61.551 1.00 25.81 143 ASN B O 1
ATOM 2477 N N . ILE B 1 144 ? -18.265 -41.155 -61.680 1.00 24.74 144 ILE B N 1
ATOM 2478 C CA . ILE B 1 144 ? -17.754 -40.951 -60.333 1.00 24.49 144 ILE B CA 1
ATOM 2479 C C . ILE B 1 144 ? -16.240 -40.808 -60.399 1.00 23.71 144 ILE B C 1
ATOM 2480 O O . ILE B 1 144 ? -15.593 -41.216 -61.367 1.00 23.72 144 ILE B O 1
ATOM 2485 N N . MET B 1 145 ? -15.678 -40.215 -59.351 1.00 24.37 145 MET B N 1
ATOM 2486 C CA . MET B 1 145 ? -14.260 -39.882 -59.296 1.00 24.74 145 MET B CA 1
ATOM 2487 C C . MET B 1 145 ? -13.614 -40.634 -58.143 1.00 24.44 145 MET B C 1
ATOM 2488 O O . MET B 1 145 ? -13.947 -40.397 -56.977 1.00 25.24 145 MET B O 1
ATOM 2493 N N . HIS B 1 146 ? -12.687 -41.529 -58.472 1.00 24.72 146 HIS B N 1
ATOM 2494 C CA . HIS B 1 146 ? -11.960 -42.316 -57.482 1.00 25.03 146 HIS B CA 1
ATOM 2495 C C . HIS B 1 146 ? -10.767 -41.509 -56.989 1.00 25.70 146 HIS B C 1
ATOM 2496 O O . HIS B 1 146 ? -9.861 -41.192 -57.768 1.00 26.65 146 HIS B O 1
ATOM 2503 N N . ARG B 1 147 ? -10.765 -41.173 -55.700 1.00 26.75 147 ARG B N 1
ATOM 2504 C CA . ARG B 1 147 ? -9.731 -40.330 -55.098 1.00 29.01 147 ARG B CA 1
ATOM 2505 C C . ARG B 1 147 ? -9.150 -41.069 -53.898 1.00 27.89 147 ARG B C 1
ATOM 2506 O O . ARG B 1 147 ? -9.729 -41.035 -52.808 1.00 26.42 147 ARG B O 1
ATOM 2514 N N . ARG B 1 148 ? -8.058 -41.773 -54.094 1.00 27.74 148 ARG B N 1
ATOM 2515 C CA . ARG B 1 148 ? -7.494 -42.673 -53.115 1.00 28.53 148 ARG B CA 1
ATOM 2516 C C . ARG B 1 148 ? -8.584 -43.652 -52.830 1.00 28.13 148 ARG B C 1
ATOM 2517 O O . ARG B 1 148 ? -8.971 -44.361 -53.652 1.00 26.74 148 ARG B O 1
ATOM 2525 N N . ASN B 1 149 ? -9.008 -43.728 -51.608 1.00 29.95 149 ASN B N 1
ATOM 2526 C CA . ASN B 1 149 ? -10.106 -44.598 -51.208 1.00 31.31 149 ASN B CA 1
ATOM 2527 C C . ASN B 1 149 ? -11.466 -43.913 -51.266 1.00 29.85 149 ASN B C 1
ATOM 2528 O O . ASN B 1 149 ? -12.490 -44.596 -51.148 1.00 31.71 149 ASN B O 1
ATOM 2533 N N . HIS B 1 150 ? -11.502 -42.600 -51.459 1.00 28.26 150 HIS B N 1
ATOM 2534 C CA . HIS B 1 150 ? -12.734 -41.827 -51.473 1.00 28.11 150 HIS B CA 1
ATOM 2535 C C . HIS B 1 150 ? -13.338 -41.800 -52.874 1.00 28.66 150 HIS B C 1
ATOM 2536 O O . HIS B 1 150 ? -12.631 -41.901 -53.880 1.00 30.76 150 HIS B O 1
ATOM 2543 N N . TYR B 1 151 ? -14.664 -41.657 -52.927 1.00 25.62 151 TYR B N 1
ATOM 2544 C CA . TYR B 1 151 ? -15.397 -41.522 -54.178 1.00 25.25 151 TYR B CA 1
ATOM 2545 C C . TYR B 1 151 ? -16.259 -40.269 -54.129 1.00 27.91 151 TYR B C 1
ATOM 2546 O O . TYR B 1 151 ? -16.954 -40.026 -53.135 1.00 28.02 151 TYR B O 1
ATOM 2555 N N . ASP B 1 152 ? -16.220 -39.488 -55.204 1.00 27.17 152 ASP B N 1
ATOM 2556 C CA . ASP B 1 152 ? -17.133 -38.373 -55.405 1.00 26.82 152 ASP B CA 1
ATOM 2557 C C . ASP B 1 152 ? -17.898 -38.582 -56.706 1.00 25.03 152 ASP B C 1
ATOM 2558 O O . ASP B 1 152 ? -17.467 -39.327 -57.589 1.00 25.24 152 ASP B O 1
ATOM 2563 N N . TYR B 1 153 ? -19.047 -37.925 -56.814 1.00 26.02 153 TYR B N 1
ATOM 2564 C CA . TYR B 1 153 ? -19.856 -37.986 -58.022 1.00 25.69 153 TYR B CA 1
ATOM 2565 C C . TYR B 1 153 ? -19.470 -36.858 -58.969 1.00 25.86 153 TYR B C 1
ATOM 2566 O O . TYR B 1 153 ? -19.142 -35.748 -58.540 1.00 27.72 153 TYR B O 1
ATOM 2575 N N . LEU B 1 154 ? -19.511 -37.152 -60.268 1.00 24.78 154 LEU B N 1
ATOM 2576 C CA . LEU B 1 154 ? -19.156 -36.195 -61.313 1.00 25.10 154 LEU B CA 1
ATOM 2577 C C . LEU B 1 154 ? -20.399 -35.884 -62.137 1.00 26.70 154 LEU B C 1
ATOM 2578 O O . LEU B 1 154 ? -20.899 -36.748 -62.864 1.00 25.46 154 LEU B O 1
ATOM 2583 N N . LYS B 1 155 ? -20.887 -34.652 -62.036 1.00 29.30 155 LYS B N 1
ATOM 2584 C CA . LYS B 1 155 ? -22.051 -34.243 -62.811 1.00 31.56 155 LYS B CA 1
ATOM 2585 C C . LYS B 1 155 ? -21.605 -33.460 -64.034 1.00 32.58 155 LYS B C 1
ATOM 2586 O O . LYS B 1 155 ? -20.743 -32.578 -63.908 1.00 31.71 155 LYS B O 1
ATOM 2592 N N . PRO B 1 156 ? -22.142 -33.759 -65.217 1.00 32.98 156 PRO B N 1
ATOM 2593 C CA . PRO B 1 156 ? -21.835 -32.945 -66.399 1.00 33.92 156 PRO B CA 1
ATOM 2594 C C . PRO B 1 156 ? -22.077 -31.470 -66.121 1.00 34.09 156 PRO B C 1
ATOM 2595 O O . PRO B 1 156 ? -23.139 -31.079 -65.629 1.00 36.69 156 PRO B O 1
ATOM 2599 N N . ARG B 1 157 ? -21.075 -30.651 -66.436 1.00 58.90 157 ARG B N 1
ATOM 2600 C CA . ARG B 1 157 ? -21.040 -29.270 -65.968 1.00 54.83 157 ARG B CA 1
ATOM 2601 C C . ARG B 1 157 ? -22.241 -28.472 -66.465 1.00 63.79 157 ARG B C 1
ATOM 2602 O O . ARG B 1 157 ? -22.662 -28.596 -67.619 1.00 61.02 157 ARG B O 1
ATOM 2610 N N . GLY B 1 158 ? -22.799 -27.651 -65.573 1.00 65.42 158 GLY B N 1
ATOM 2611 C CA . GLY B 1 158 ? -23.908 -26.779 -65.895 1.00 70.62 158 GLY B CA 1
ATOM 2612 C C . GLY B 1 158 ? -25.262 -27.445 -65.989 1.00 71.07 158 GLY B C 1
ATOM 2613 O O . GLY B 1 158 ? -26.274 -26.738 -66.092 1.00 74.85 158 GLY B O 1
ATOM 2614 N N . ASN B 1 159 ? -25.319 -28.775 -65.938 1.00 66.81 159 ASN B N 1
ATOM 2615 C CA . ASN B 1 159 ? -26.559 -29.499 -66.185 1.00 67.08 159 ASN B CA 1
ATOM 2616 C C . ASN B 1 159 ? -27.634 -29.132 -65.168 1.00 68.13 159 ASN B C 1
ATOM 2617 O O . ASN B 1 159 ? -27.349 -28.822 -64.009 1.00 67.57 159 ASN B O 1
ATOM 2622 N N . GLN B 1 160 ? -28.887 -29.172 -65.625 1.00 70.81 160 GLN B N 1
ATOM 2623 C CA . GLN B 1 160 ? -30.015 -28.989 -64.719 1.00 72.35 160 GLN B CA 1
ATOM 2624 C C . GLN B 1 160 ? -30.106 -30.135 -63.721 1.00 69.79 160 GLN B C 1
ATOM 2625 O O . GLN B 1 160 ? -30.206 -29.910 -62.509 1.00 69.12 160 GLN B O 1
ATOM 2631 N N . ARG B 1 161 ? -30.073 -31.370 -64.211 1.00 67.11 161 ARG B N 1
ATOM 2632 C CA . ARG B 1 161 ? -30.290 -32.543 -63.377 1.00 63.69 161 ARG B CA 1
ATOM 2633 C C . ARG B 1 161 ? -28.960 -33.150 -62.952 1.00 57.10 161 ARG B C 1
ATOM 2634 O O . ARG B 1 161 ? -28.044 -33.295 -63.768 1.00 55.58 161 ARG B O 1
ATOM 2642 N N . THR B 1 162 ? -28.868 -33.513 -61.671 1.00 53.74 162 THR B N 1
ATOM 2643 C CA . THR B 1 162 ? -27.677 -34.179 -61.156 1.00 48.77 162 THR B CA 1
ATOM 2644 C C . THR B 1 162 ? -27.650 -35.650 -61.554 1.00 45.77 162 THR B C 1
ATOM 2645 O O . THR B 1 162 ? -26.643 -36.144 -62.075 1.00 43.52 162 THR B O 1
ATOM 2649 N N . ALA B 1 163 ? -28.749 -36.362 -61.321 1.00 46.67 163 ALA B N 1
ATOM 2650 C CA . ALA B 1 163 ? -28.817 -37.789 -61.587 1.00 47.18 163 ALA B CA 1
ATOM 2651 C C . ALA B 1 163 ? -29.080 -38.055 -63.069 1.00 51.11 163 ALA B C 1
ATOM 2652 O O . ALA B 1 163 ? -29.406 -37.155 -63.847 1.00 45.60 163 ALA B O 1
ATOM 2654 N N . VAL B 1 164 ? -28.938 -39.323 -63.455 1.00 52.43 164 VAL B N 1
ATOM 2655 C CA . VAL B 1 164 ? -29.133 -39.742 -64.841 1.00 56.73 164 VAL B CA 1
ATOM 2656 C C . VAL B 1 164 ? -30.599 -40.105 -65.066 1.00 64.71 164 VAL B C 1
ATOM 2657 O O . VAL B 1 164 ? -31.371 -40.248 -64.111 1.00 65.52 164 VAL B O 1
ATOM 2661 N N . VAL B 1 165 ? -30.977 -40.180 -66.342 1.00 69.27 165 VAL B N 1
ATOM 2662 C CA . VAL B 1 165 ? -32.378 -40.329 -66.850 1.00 75.85 165 VAL B CA 1
ATOM 2663 C C . VAL B 1 165 ? -32.434 -41.492 -67.845 1.00 79.84 165 VAL B C 1
ATOM 2664 O O . VAL B 1 165 ? -31.452 -41.652 -68.544 1.00 79.93 165 VAL B O 1
ATOM 2668 N N . LYS B 1 166 ? -33.540 -42.248 -67.946 1.00 81.59 166 LYS B N 1
ATOM 2669 C CA . LYS B 1 166 ? -33.520 -43.383 -68.904 1.00 82.14 166 LYS B CA 1
ATOM 2670 C C . LYS B 1 166 ? -34.685 -43.376 -69.890 1.00 87.98 166 LYS B C 1
ATOM 2671 O O . LYS B 1 166 ? -35.721 -43.965 -69.556 1.00 90.43 166 LYS B O 1
ATOM 2677 N N . SER B 1 167 ? -34.468 -42.805 -71.085 1.00 87.95 167 SER B N 1
ATOM 2678 C CA . SER B 1 167 ? -35.502 -42.846 -72.151 1.00 92.00 167 SER B CA 1
ATOM 2679 C C . SER B 1 167 ? -35.010 -43.787 -73.250 1.00 92.69 167 SER B C 1
ATOM 2680 O O . SER B 1 167 ? -33.803 -43.733 -73.515 1.00 91.06 167 SER B O 1
ATOM 2683 N N . VAL C 1 5 ? -35.235 -66.732 -23.952 1.00 72.80 5 VAL C N 1
ATOM 2684 C CA . VAL C 1 5 ? -35.480 -65.300 -24.069 1.00 70.48 5 VAL C CA 1
A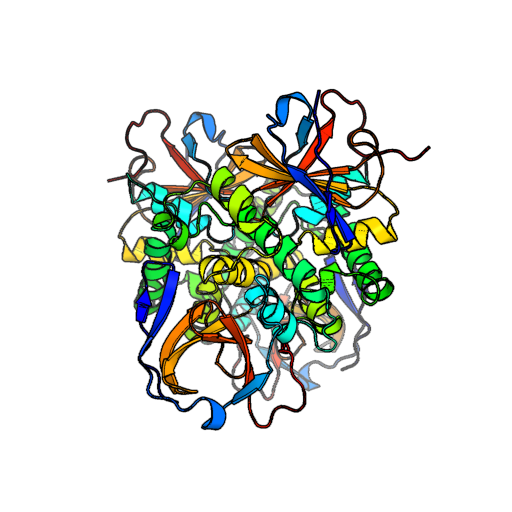TOM 2685 C C . VAL C 1 5 ? -35.900 -64.987 -25.511 1.00 74.32 5 VAL C C 1
ATOM 2686 O O . VAL C 1 5 ? -35.068 -64.819 -26.399 1.00 74.76 5 VAL C O 1
ATOM 2690 N N . ASN C 1 6 ? -37.209 -64.937 -25.749 1.00 74.82 6 ASN C N 1
ATOM 2691 C CA . ASN C 1 6 ? -37.731 -64.817 -27.104 1.00 75.45 6 ASN C CA 1
ATOM 2692 C C . ASN C 1 6 ? -37.720 -63.358 -27.547 1.00 72.12 6 ASN C C 1
ATOM 2693 O O . ASN C 1 6 ? -38.341 -62.500 -26.910 1.00 72.34 6 ASN C O 1
ATOM 2698 N N . PHE C 1 7 ? -37.001 -63.078 -28.629 1.00 62.32 7 PHE C N 1
ATOM 2699 C CA . PHE C 1 7 ? -37.012 -61.775 -29.273 1.00 52.76 7 PHE C CA 1
ATOM 2700 C C . PHE C 1 7 ? -37.797 -61.864 -30.573 1.00 51.06 7 PHE C C 1
ATOM 2701 O O . PHE C 1 7 ? -37.810 -62.902 -31.239 1.00 52.75 7 PHE C O 1
ATOM 2709 N N . ASP C 1 8 ? -38.471 -60.765 -30.915 1.00 46.73 8 ASP C N 1
ATOM 2710 C CA . ASP C 1 8 ? -39.212 -60.619 -32.169 1.00 44.26 8 ASP C CA 1
ATOM 2711 C C . ASP C 1 8 ? -38.797 -59.249 -32.705 1.00 40.22 8 ASP C C 1
ATOM 2712 O O . ASP C 1 8 ? -39.545 -58.274 -32.641 1.00 38.28 8 ASP C O 1
ATOM 2717 N N . TRP C 1 9 ? -37.582 -59.189 -33.243 1.00 38.55 9 TRP C N 1
ATOM 2718 C CA . TRP C 1 9 ? -36.942 -57.910 -33.524 1.00 36.36 9 TRP C CA 1
ATOM 2719 C C . TRP C 1 9 ? -37.587 -57.208 -34.714 1.00 36.03 9 TRP C C 1
ATOM 2720 O O . TRP C 1 9 ? -37.876 -57.831 -35.738 1.00 38.42 9 TRP C O 1
ATOM 2731 N N . HIS C 1 10 ? -37.801 -55.901 -34.573 1.00 34.81 10 HIS C N 1
ATOM 2732 C CA . HIS C 1 10 ? -38.186 -55.025 -35.672 1.00 34.61 10 HIS C CA 1
ATOM 2733 C C . HIS C 1 10 ? -37.081 -53.998 -35.860 1.00 32.71 10 HIS C C 1
ATOM 2734 O O . HIS C 1 10 ? -36.787 -53.228 -34.940 1.00 30.93 10 HIS C O 1
ATOM 2741 N N . LEU C 1 11 ? -36.474 -53.982 -37.043 1.00 32.84 11 LEU C N 1
ATOM 2742 C CA . LEU C 1 11 ? -35.577 -52.894 -37.402 1.00 31.20 11 LEU C CA 1
ATOM 2743 C C . LEU C 1 11 ? -36.415 -51.674 -37.760 1.00 30.91 11 LEU C C 1
ATOM 2744 O O . LEU C 1 11 ? -37.233 -51.728 -38.683 1.00 32.90 11 LEU C O 1
ATOM 2749 N N . LEU C 1 12 ? -36.223 -50.583 -37.031 1.00 30.24 12 LEU C N 1
ATOM 2750 C CA . LEU C 1 12 ? -37.050 -49.397 -37.188 1.00 29.99 12 LEU C CA 1
ATOM 2751 C C . LEU C 1 12 ? -36.388 -48.386 -38.113 1.00 28.15 12 LEU C C 1
ATOM 2752 O O . LEU C 1 12 ? -35.160 -48.259 -38.150 1.00 25.47 12 LEU C O 1
ATOM 2757 N N . LEU C 1 13 ? -37.223 -47.650 -38.852 1.00 28.33 13 LEU C N 1
ATOM 2758 C CA . LEU C 1 13 ? -36.719 -46.518 -39.621 1.00 30.30 13 LEU C CA 1
ATOM 2759 C C . LEU C 1 13 ? -36.036 -45.499 -38.717 1.00 29.18 13 LEU C C 1
ATOM 2760 O O . LEU C 1 13 ? -35.162 -44.751 -39.172 1.00 28.24 13 LEU C O 1
ATOM 2765 N N . ASN C 1 14 ? -36.410 -45.467 -37.432 1.00 28.52 14 ASN C N 1
ATOM 2766 C CA . ASN C 1 14 ? -35.766 -44.582 -36.468 1.00 28.35 14 ASN C CA 1
ATOM 2767 C C . ASN C 1 14 ? -34.298 -44.921 -36.248 1.00 29.50 14 ASN C C 1
ATOM 2768 O O . ASN C 1 14 ? -33.569 -44.107 -35.670 1.00 30.25 14 ASN C O 1
ATOM 2773 N N . GLY C 1 15 ? -33.852 -46.096 -36.671 1.00 31.21 15 GLY C N 1
ATOM 2774 C CA . GLY C 1 15 ? -32.446 -46.437 -36.638 1.00 32.48 15 GLY C CA 1
ATOM 2775 C C . GLY C 1 15 ? -32.004 -47.395 -35.552 1.00 33.43 15 GLY C C 1
ATOM 2776 O O . GLY C 1 15 ? -30.800 -47.471 -35.282 1.00 36.00 15 GLY C O 1
ATOM 2777 N N . TYR C 1 16 ? -32.925 -48.123 -34.925 1.00 29.39 16 TYR C N 1
ATOM 2778 C CA . TYR C 1 16 ? -32.573 -49.090 -33.894 1.00 27.07 16 TYR C CA 1
ATOM 2779 C C . TYR C 1 16 ? -33.590 -50.224 -33.920 1.00 24.83 16 TYR C C 1
ATOM 2780 O O . TYR C 1 16 ? -34.545 -50.209 -34.702 1.00 25.71 16 TYR C O 1
ATOM 2789 N N . TYR C 1 17 ? -33.386 -51.206 -33.047 1.00 24.94 17 TYR C N 1
ATOM 2790 C CA . TYR C 1 17 ? -34.217 -52.399 -33.004 1.00 25.34 17 TYR C CA 1
ATOM 2791 C C . TYR C 1 17 ? -35.258 -52.296 -31.895 1.00 25.78 17 TYR C C 1
ATOM 2792 O O . TYR C 1 17 ? -35.049 -51.626 -30.881 1.00 23.23 17 TYR C O 1
ATOM 2801 N N . TYR C 1 18 ? -36.381 -52.982 -32.104 1.00 26.53 18 TYR C N 1
ATOM 2802 C CA . TYR C 1 18 ? -37.491 -53.019 -31.162 1.00 26.86 18 TYR C CA 1
ATOM 2803 C C . TYR C 1 18 ? -38.036 -54.436 -31.091 1.00 26.74 18 TYR C C 1
ATOM 2804 O O . TYR C 1 18 ? -38.246 -55.077 -32.124 1.00 26.90 18 TYR C O 1
ATOM 2813 N N . SER C 1 19 ? -38.285 -54.913 -29.870 1.00 27.41 19 SER C N 1
ATOM 2814 C CA . SER C 1 19 ? -38.857 -56.232 -29.687 1.00 28.85 19 SER C CA 1
ATOM 2815 C C . SER C 1 19 ? -39.781 -56.248 -28.476 1.00 30.12 19 SER C C 1
ATOM 2816 O O . SER C 1 19 ? -39.368 -55.805 -27.393 1.00 29.25 19 SER C O 1
ATOM 2819 N N . PRO C 1 20 ? -41.008 -56.744 -28.613 1.00 32.25 20 PRO C N 1
ATOM 2820 C CA . PRO C 1 20 ? -41.804 -57.039 -27.419 1.00 32.45 20 PRO C CA 1
ATOM 2821 C C . PRO C 1 20 ? -41.221 -58.245 -26.700 1.00 31.23 20 PRO C C 1
ATOM 2822 O O . PRO C 1 20 ? -40.680 -59.162 -27.320 1.00 31.71 20 PRO C O 1
ATOM 2826 N N . VAL C 1 21 ? -41.304 -58.223 -25.368 1.00 31.22 21 VAL C N 1
ATOM 2827 C CA . VAL C 1 21 ? -40.789 -59.306 -24.536 1.00 31.80 21 VAL C CA 1
ATOM 2828 C C . VAL C 1 21 ? -41.761 -59.578 -23.390 1.00 33.95 21 VAL C C 1
ATOM 2829 O O . VAL C 1 21 ? -42.748 -58.869 -23.191 1.00 33.31 21 VAL C O 1
ATOM 2833 N N . ASP C 1 22 ? -41.454 -60.639 -22.633 1.00 36.58 22 ASP C N 1
ATOM 2834 C CA . ASP C 1 22 ? -42.229 -61.109 -21.480 1.00 40.74 22 ASP C CA 1
ATOM 2835 C C . ASP C 1 22 ? -41.214 -61.705 -20.505 1.00 41.57 22 ASP C C 1
ATOM 2836 O O . ASP C 1 22 ? -41.004 -62.918 -20.465 1.00 43.50 22 ASP C O 1
ATOM 2841 N N . LEU C 1 23 ? -40.571 -60.839 -19.720 1.00 40.71 23 LEU C N 1
ATOM 2842 C CA . LEU C 1 23 ? -39.397 -61.226 -18.948 1.00 40.79 23 LEU C CA 1
ATOM 2843 C C . LEU C 1 23 ? -39.476 -60.722 -17.515 1.00 41.63 23 LEU C C 1
ATOM 2844 O O . LEU C 1 23 ? -39.652 -59.519 -17.280 1.00 40.90 23 LEU C O 1
ATOM 2849 N N . GLU C 1 24 ? -39.347 -61.653 -16.568 1.00 43.43 24 GLU C N 1
ATOM 2850 C CA . GLU C 1 24 ? -39.054 -61.338 -15.178 1.00 45.18 24 GLU C CA 1
ATOM 2851 C C . GLU C 1 24 ? -37.537 -61.214 -15.072 1.00 43.19 24 GLU C C 1
ATOM 2852 O O . GLU C 1 24 ? -36.816 -62.197 -15.265 1.00 41.63 24 GLU C O 1
ATOM 2858 N N . VAL C 1 25 ? -37.052 -60.006 -14.774 1.00 43.80 25 VAL C N 1
ATOM 2859 C CA . VAL C 1 25 ? -35.651 -59.672 -15.044 1.00 41.50 25 VAL C CA 1
ATOM 2860 C C . VAL C 1 25 ? -34.686 -60.584 -14.279 1.00 40.96 25 VAL C C 1
ATOM 2861 O O . VAL C 1 25 ? -33.644 -60.992 -14.811 1.00 37.72 25 VAL C O 1
ATOM 2865 N N . GLU C 1 26 ? -35.004 -60.917 -13.026 1.00 43.97 26 GLU C N 1
ATOM 2866 C CA . GLU C 1 26 ? -34.071 -61.662 -12.178 1.00 46.20 26 GLU C CA 1
ATOM 2867 C C . GLU C 1 26 ? -33.830 -63.088 -12.655 1.00 46.18 26 GLU C C 1
ATOM 2868 O O . GLU C 1 26 ? -32.894 -63.732 -12.168 1.00 48.63 26 GLU C O 1
ATOM 2874 N N . ASP C 1 27 ? -34.632 -63.587 -13.600 1.00 44.64 27 ASP C N 1
ATOM 2875 C CA . ASP C 1 27 ? -34.303 -64.850 -14.251 1.00 45.02 27 ASP C CA 1
ATOM 2876 C C . ASP C 1 27 ? -32.947 -64.753 -14.936 1.00 43.73 27 ASP C C 1
ATOM 2877 O O . ASP C 1 27 ? -32.168 -65.711 -14.944 1.00 46.22 27 ASP C O 1
ATOM 2882 N N . ILE C 1 28 ? -32.641 -63.579 -15.486 1.00 39.78 28 ILE C N 1
ATOM 2883 C CA . ILE C 1 28 ? -31.481 -63.391 -16.335 1.00 37.22 28 ILE C CA 1
ATOM 2884 C C . ILE C 1 28 ? -30.455 -62.437 -15.728 1.00 34.02 28 ILE C C 1
ATOM 2885 O O . ILE C 1 28 ? -29.252 -62.674 -15.879 1.00 32.28 28 ILE C O 1
ATOM 2890 N N . PHE C 1 29 ? -30.887 -61.388 -15.032 1.00 32.71 29 PHE C N 1
ATOM 2891 C CA . PHE C 1 29 ? -30.016 -60.290 -14.639 1.00 31.64 29 PHE C CA 1
ATOM 2892 C C . PHE C 1 29 ? -30.037 -60.090 -13.132 1.00 32.96 29 PHE C C 1
ATOM 2893 O O . PHE C 1 29 ? -30.998 -60.446 -12.450 1.00 34.17 29 PHE C O 1
ATOM 2901 N N . GLU C 1 30 ? -28.953 -59.508 -12.628 1.00 31.38 30 GLU C N 1
ATOM 2902 C CA . GLU C 1 30 ? -28.927 -58.884 -11.313 1.00 33.96 30 GLU C CA 1
ATOM 2903 C C . GLU C 1 30 ? -29.148 -57.385 -11.488 1.00 33.31 30 GLU C C 1
ATOM 2904 O O . GLU C 1 30 ? -28.486 -56.748 -12.315 1.00 31.56 30 GLU C O 1
ATOM 2910 N N . ILE C 1 31 ? -30.093 -56.829 -10.731 1.00 33.63 31 ILE C N 1
ATOM 2911 C CA . ILE C 1 31 ? -30.288 -55.383 -10.740 1.00 32.78 31 ILE C CA 1
ATOM 2912 C C . ILE C 1 31 ? -29.150 -54.743 -9.962 1.00 32.14 31 ILE C C 1
ATOM 2913 O O . ILE C 1 31 ? -29.003 -54.971 -8.756 1.00 36.12 31 ILE C O 1
ATOM 2918 N N . VAL C 1 32 ? -28.333 -53.953 -10.646 1.00 28.03 32 VAL C N 1
ATOM 2919 C CA . VAL C 1 32 ? -27.284 -53.170 -10.006 1.00 27.44 32 VAL C CA 1
ATOM 2920 C C . VAL C 1 32 ? -27.821 -51.749 -9.910 1.00 26.90 32 VAL C C 1
ATOM 2921 O O . VAL C 1 32 ? -27.795 -50.994 -10.887 1.00 23.92 32 VAL C O 1
ATOM 2925 N N . ASN C 1 33 ? -28.327 -51.390 -8.731 1.00 28.36 33 ASN C N 1
ATOM 2926 C CA . ASN C 1 33 ? -29.040 -50.130 -8.574 1.00 28.85 33 ASN C CA 1
ATOM 2927 C C . ASN C 1 33 ? -28.084 -48.953 -8.695 1.00 29.08 33 ASN C C 1
ATOM 2928 O O . ASN C 1 33 ? -26.997 -48.953 -8.111 1.00 31.89 33 ASN C O 1
ATOM 2933 N N . GLN C 1 34 ? -28.493 -47.955 -9.459 1.00 27.69 34 GLN C N 1
ATOM 2934 C CA . GLN C 1 34 ? -27.752 -46.723 -9.645 1.00 28.04 34 GLN C CA 1
ATOM 2935 C C . GLN C 1 34 ? -28.375 -45.616 -8.811 1.00 30.70 34 GLN C C 1
ATOM 2936 O O . GLN C 1 34 ? -29.533 -45.717 -8.400 1.00 31.49 34 GLN C O 1
ATOM 2942 N N . PRO C 1 35 ? -27.616 -44.561 -8.508 1.00 31.26 35 PRO C N 1
ATOM 2943 C CA . PRO C 1 35 ? -28.163 -43.472 -7.692 1.00 32.21 35 PRO C CA 1
ATOM 2944 C C . PRO C 1 35 ? -29.459 -42.929 -8.274 1.00 29.88 35 PRO C C 1
ATOM 2945 O O . PRO C 1 35 ? -29.608 -42.790 -9.489 1.00 27.17 35 PRO C O 1
ATOM 2949 N N . MET C 1 36 ? -30.407 -42.628 -7.387 1.00 30.72 36 MET C N 1
ATOM 2950 C CA . MET C 1 36 ? -31.704 -42.082 -7.793 1.00 33.72 36 MET C CA 1
ATOM 2951 C C . MET C 1 36 ? -31.606 -40.562 -7.927 1.00 35.41 36 MET C C 1
ATOM 2952 O O . MET C 1 36 ? -32.229 -39.786 -7.198 1.00 34.43 36 MET C O 1
ATOM 2957 N N . ASP C 1 37 ? -30.793 -40.145 -8.891 1.00 33.56 37 ASP C N 1
ATOM 2958 C CA . ASP C 1 37 ? -30.705 -38.748 -9.283 1.00 34.66 37 ASP C CA 1
ATOM 2959 C C . ASP C 1 37 ? -30.928 -38.641 -10.784 1.00 31.57 37 ASP C C 1
ATOM 2960 O O . ASP C 1 37 ? -31.159 -39.638 -11.471 1.00 30.67 37 ASP C O 1
ATOM 2965 N N . GLY C 1 38 ? -30.827 -37.414 -11.294 1.00 32.06 38 GLY C N 1
ATOM 2966 C CA . GLY C 1 38 ? -31.036 -37.165 -12.710 1.00 31.47 38 GLY C CA 1
ATOM 2967 C C . GLY C 1 38 ? -29.958 -37.724 -13.622 1.00 28.97 38 GLY C C 1
ATOM 2968 O O . GLY C 1 38 ? -30.124 -37.667 -14.846 1.00 30.65 38 GLY C O 1
ATOM 2969 N N . ASN C 1 39 ? -28.873 -38.260 -13.061 1.00 26.47 39 ASN C N 1
ATOM 2970 C CA . ASN C 1 39 ? -27.761 -38.802 -13.836 1.00 25.95 39 ASN C CA 1
ATOM 2971 C C . ASN C 1 39 ? -27.838 -40.315 -14.003 1.00 25.95 39 ASN C C 1
ATOM 2972 O O . ASN C 1 39 ? -26.872 -40.921 -14.480 1.00 24.02 39 ASN C O 1
ATOM 2977 N N . CYS C 1 40 ? -28.972 -40.927 -13.640 1.00 28.34 40 CYS C N 1
ATOM 2978 C CA . CYS C 1 40 ? -29.062 -42.382 -13.540 1.00 27.20 40 CYS C CA 1
ATOM 2979 C C . CYS C 1 40 ? -28.782 -43.082 -14.866 1.00 25.85 40 CYS C C 1
ATOM 2980 O O . CYS C 1 40 ? -28.268 -44.208 -14.872 1.00 24.88 40 CYS C O 1
ATOM 2983 N N . LEU C 1 41 ? -29.130 -42.458 -15.994 1.00 24.34 41 LEU C N 1
ATOM 2984 C CA . LEU C 1 41 ? -28.791 -43.059 -17.281 1.00 23.12 41 LEU C CA 1
ATOM 2985 C C . LEU C 1 41 ? -27.279 -43.168 -17.446 1.00 21.13 41 LEU C C 1
ATOM 2986 O O . LEU C 1 41 ? -26.756 -44.222 -17.828 1.00 19.61 41 LEU C O 1
ATOM 2991 N N . TYR C 1 42 ? -26.562 -42.085 -17.150 1.00 22.10 42 TYR C N 1
ATOM 2992 C CA . TYR C 1 42 ? -25.116 -42.071 -17.338 1.00 24.44 42 TYR C CA 1
ATOM 2993 C C . TYR C 1 42 ? -24.403 -42.916 -16.289 1.00 24.28 42 TYR C C 1
ATOM 2994 O O . TYR C 1 42 ? -23.353 -43.500 -16.579 1.00 23.49 42 TYR C O 1
ATOM 3003 N N . HIS C 1 43 ? -24.953 -42.993 -15.076 1.00 25.54 43 HIS C N 1
ATOM 3004 C CA . HIS C 1 43 ? -24.488 -43.979 -14.105 1.00 24.43 43 HIS C CA 1
ATOM 3005 C C . HIS C 1 43 ? -24.583 -45.391 -14.672 1.00 23.33 43 HIS C C 1
ATOM 3006 O O . HIS C 1 43 ? -23.620 -46.164 -14.611 1.00 22.31 43 HIS C O 1
ATOM 3013 N N . SER C 1 44 ? -25.747 -45.743 -15.230 1.00 22.24 44 SER C N 1
ATOM 3014 C CA . SER C 1 44 ? -25.975 -47.102 -15.715 1.00 23.59 44 SER C CA 1
ATOM 3015 C C . SER C 1 44 ? -25.049 -47.442 -16.872 1.00 22.82 44 SER C C 1
ATOM 3016 O O . SER C 1 44 ? -24.526 -48.560 -16.951 1.00 23.59 44 SER C O 1
ATOM 3019 N N . LEU C 1 45 ? -24.856 -46.502 -17.800 1.00 21.75 45 LEU C N 1
ATOM 3020 C CA . LEU C 1 45 ? -23.920 -46.736 -18.892 1.00 20.99 45 LEU C CA 1
ATOM 3021 C C . LEU C 1 45 ? -22.490 -46.835 -18.374 1.00 22.39 45 LEU C C 1
ATOM 3022 O O . LEU C 1 45 ? -21.709 -47.672 -18.848 1.00 23.04 45 LEU C O 1
ATOM 3027 N N . ALA C 1 46 ? -22.130 -45.992 -17.400 1.00 22.22 46 ALA C N 1
ATOM 3028 C CA . ALA C 1 46 ? -20.802 -46.081 -16.802 1.00 22.88 46 ALA C CA 1
ATOM 3029 C C . ALA C 1 46 ? -20.589 -47.433 -16.136 1.00 24.10 46 ALA C C 1
ATOM 3030 O O . ALA C 1 46 ? -19.485 -47.992 -16.188 1.00 24.88 46 ALA C O 1
ATOM 3032 N N . CYS C 1 47 ? -21.635 -47.977 -15.506 1.00 23.55 47 CYS C N 1
ATOM 3033 C CA . CYS C 1 47 ? -21.524 -49.296 -14.894 1.00 26.08 47 CYS C CA 1
ATOM 3034 C C . CYS C 1 47 ? -21.212 -50.365 -15.931 1.00 27.49 47 CYS C C 1
ATOM 3035 O O . CYS C 1 47 ? -20.544 -51.359 -15.618 1.00 30.82 47 CYS C O 1
ATOM 3038 N N . GLY C 1 48 ? -21.678 -50.181 -17.169 1.00 24.53 48 GLY C N 1
ATOM 3039 C CA . GLY C 1 48 ? -21.396 -51.144 -18.216 1.00 25.97 48 GLY C CA 1
ATOM 3040 C C . GLY C 1 48 ? -20.058 -50.965 -18.898 1.00 27.76 48 GLY C C 1
ATOM 3041 O O . GLY C 1 48 ? -19.597 -51.888 -19.578 1.00 29.01 48 GLY C O 1
ATOM 3042 N N . MET C 1 49 ? -19.424 -49.805 -18.729 1.00 28.61 49 MET C N 1
ATOM 3043 C CA . MET C 1 49 ? -18.154 -49.514 -19.383 1.00 30.27 49 MET C CA 1
ATOM 3044 C C . MET C 1 49 ? -16.954 -49.590 -18.451 1.00 32.37 49 MET C C 1
ATOM 3045 O O . MET C 1 49 ? -15.858 -49.937 -18.903 1.00 33.62 49 MET C O 1
ATOM 3050 N N . ILE C 1 50 ? -17.120 -49.272 -17.169 1.00 32.48 50 ILE C N 1
ATOM 3051 C CA . ILE C 1 50 ? -16.005 -49.183 -16.228 1.00 35.44 50 ILE C CA 1
ATOM 3052 C C . ILE C 1 50 ? -16.231 -50.194 -15.111 1.00 37.56 50 ILE C C 1
ATOM 3053 O O . ILE C 1 50 ? -17.210 -50.090 -14.362 1.00 35.98 50 ILE C O 1
ATOM 3058 N N . GLU C 1 51 ? -15.318 -51.162 -14.993 1.00 41.71 51 GLU C N 1
ATOM 3059 C CA . GLU C 1 51 ? -15.462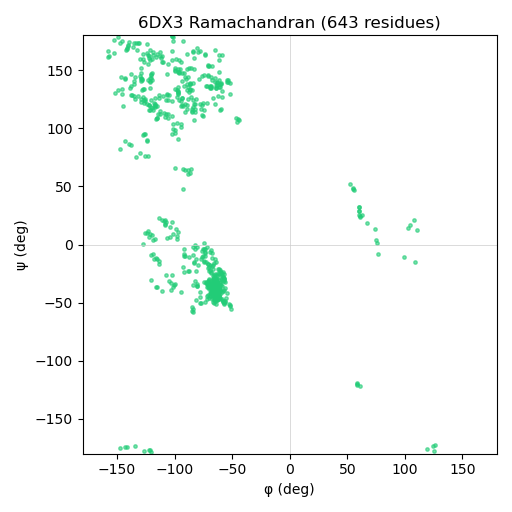 -52.201 -13.977 1.00 46.22 51 GLU C CA 1
ATOM 3060 C C . GLU C 1 51 ? -15.343 -51.619 -12.573 1.00 48.03 51 GLU C C 1
ATOM 3061 O O . GLU C 1 51 ? -16.153 -51.927 -11.691 1.00 48.20 51 GLU C O 1
ATOM 3067 N N . GLU C 1 52 ? -14.338 -50.778 -12.345 1.00 48.39 52 GLU C N 1
ATOM 3068 C CA . GLU C 1 52 ? -14.180 -50.096 -11.061 1.00 48.86 52 GLU C CA 1
ATOM 3069 C C . GLU C 1 52 ? -14.910 -48.752 -11.088 1.00 45.12 52 GLU C C 1
ATOM 3070 O O . GLU C 1 52 ? -14.314 -47.678 -10.995 1.00 45.53 52 GLU C O 1
ATOM 3076 N N . GLN C 1 53 ? -16.233 -48.838 -11.222 1.00 41.11 53 GLN C N 1
ATOM 3077 C CA . GLN C 1 53 ? -17.059 -47.644 -11.354 1.00 37.44 53 GLN C CA 1
ATOM 3078 C C . GLN C 1 53 ? -16.934 -46.756 -10.124 1.00 36.83 53 GLN C C 1
ATOM 3079 O O . GLN C 1 53 ? -16.952 -47.231 -8.986 1.00 38.15 53 GLN C O 1
ATOM 3085 N N . GLN C 1 54 ? -16.799 -45.458 -10.363 1.00 35.44 54 GLN C N 1
ATOM 3086 C CA . GLN C 1 54 ? -16.666 -44.447 -9.330 1.00 34.60 54 GLN C CA 1
ATOM 3087 C C . GLN C 1 54 ? -17.917 -43.580 -9.278 1.00 31.83 54 GLN C C 1
ATOM 3088 O O . GLN C 1 54 ? -18.711 -43.569 -10.224 1.00 26.65 54 GLN C O 1
ATOM 3094 N N . PRO C 1 55 ? -18.137 -42.850 -8.180 1.00 32.90 55 PRO C N 1
ATOM 3095 C CA . PRO C 1 55 ? -19.345 -42.009 -8.104 1.00 33.16 55 PRO C CA 1
ATOM 3096 C C . PRO C 1 55 ? -19.459 -40.998 -9.233 1.00 32.71 55 PRO C C 1
ATOM 3097 O O . PRO C 1 55 ? -20.580 -40.675 -9.645 1.00 32.70 55 PRO C O 1
ATOM 3101 N N . ASP C 1 56 ? -18.339 -40.502 -9.758 1.00 33.06 56 ASP C N 1
ATOM 3102 C CA . ASP C 1 56 ? -18.351 -39.503 -10.819 1.00 33.09 56 ASP C CA 1
ATOM 3103 C C . ASP C 1 56 ? -18.084 -40.093 -12.202 1.00 30.18 56 ASP C C 1
ATOM 3104 O O . ASP C 1 56 ? -17.900 -39.334 -13.159 1.00 28.86 56 ASP C O 1
ATOM 3109 N N . SER C 1 57 ? -18.059 -41.423 -12.330 1.00 28.44 57 SER C N 1
ATOM 3110 C CA . SER C 1 57 ? -17.804 -42.029 -13.635 1.00 28.00 57 SER C CA 1
ATOM 3111 C C . SER C 1 57 ? -18.857 -41.619 -14.657 1.00 25.91 57 SER C C 1
ATOM 3112 O O . SER C 1 57 ? -18.564 -41.552 -15.857 1.00 24.82 57 SER C O 1
ATOM 3115 N N . TYR C 1 58 ? -20.079 -41.331 -14.197 1.00 22.46 58 TYR C N 1
ATOM 3116 C CA . TYR C 1 58 ? -21.144 -40.896 -15.096 1.00 24.50 58 TYR C CA 1
ATOM 3117 C C . TYR C 1 58 ? -20.752 -39.650 -15.878 1.00 23.83 58 TYR C C 1
ATOM 3118 O O . TYR C 1 58 ? -21.233 -39.446 -16.999 1.00 21.19 58 TYR C O 1
ATOM 3127 N N . LYS C 1 59 ? -19.904 -38.797 -15.293 1.00 25.45 59 LYS C N 1
ATOM 3128 C CA . LYS C 1 59 ? -19.439 -37.610 -16.002 1.00 28.71 59 LYS C CA 1
ATOM 3129 C C . LYS C 1 59 ? -18.641 -37.981 -17.243 1.00 29.71 59 LYS C C 1
ATOM 3130 O O . LYS C 1 59 ? -18.700 -37.270 -18.252 1.00 30.38 59 LYS C O 1
ATOM 3136 N N . LEU C 1 60 ? -17.889 -39.084 -17.188 1.00 29.70 60 LEU C N 1
ATOM 3137 C CA . LEU C 1 60 ? -17.167 -39.535 -18.374 1.00 29.04 60 LEU C CA 1
ATOM 3138 C C . LEU C 1 60 ? -18.129 -39.902 -19.496 1.00 29.79 60 LEU C C 1
ATOM 3139 O O . LEU C 1 60 ? -17.834 -39.658 -20.670 1.00 31.20 60 LEU C O 1
ATOM 3144 N N . ILE C 1 61 ? -19.289 -40.467 -19.152 1.00 27.98 61 ILE C N 1
ATOM 3145 C CA . ILE C 1 61 ? -20.276 -40.840 -20.159 1.00 27.28 61 ILE C CA 1
ATOM 3146 C C . ILE C 1 61 ? -20.930 -39.603 -20.766 1.00 26.33 61 ILE C C 1
ATOM 3147 O O . ILE C 1 61 ? -21.106 -39.517 -21.987 1.00 27.42 61 ILE C O 1
ATOM 3152 N N . LYS C 1 62 ? -21.286 -38.629 -19.927 1.00 24.70 62 LYS C N 1
ATOM 3153 C CA . LYS C 1 62 ? -22.080 -37.487 -20.377 1.00 23.45 62 LYS C CA 1
ATOM 3154 C C . LYS C 1 62 ? -21.292 -36.583 -21.322 1.00 22.73 62 LYS C C 1
ATOM 3155 O O . LYS C 1 62 ? -21.835 -36.104 -22.325 1.00 21.51 62 LYS C O 1
ATOM 3161 N N . GLU C 1 63 ? -20.019 -36.321 -21.017 1.00 23.20 63 GLU C N 1
ATOM 3162 C CA . GLU C 1 63 ? -19.195 -35.536 -21.933 1.00 24.42 63 GLU C CA 1
ATOM 3163 C C . GLU C 1 63 ? -19.046 -36.241 -23.278 1.00 23.90 63 GLU C C 1
ATOM 3164 O O . GLU C 1 63 ? -19.002 -35.590 -24.330 1.00 25.86 63 GLU C O 1
ATOM 3170 N N . GLN C 1 64 ? -18.975 -37.575 -23.265 1.00 21.47 64 GLN C N 1
ATOM 3171 C CA . GLN C 1 64 ? -18.890 -38.325 -24.513 1.00 22.13 64 GLN C CA 1
ATOM 3172 C C . GLN C 1 64 ? -20.177 -38.217 -25.321 1.00 23.90 64 GLN C C 1
ATOM 3173 O O . GLN C 1 64 ? -20.132 -38.211 -26.555 1.00 24.66 64 GLN C O 1
ATOM 3179 N N . VAL C 1 65 ? -21.323 -38.123 -24.647 1.00 23.63 65 VAL C N 1
ATOM 3180 C CA . VAL C 1 65 ? -22.598 -37.996 -25.348 1.00 25.34 65 VAL C CA 1
ATOM 3181 C C . VAL C 1 65 ? -22.682 -36.654 -26.068 1.00 25.95 65 VAL C C 1
ATOM 3182 O O . VAL C 1 65 ? -23.214 -36.566 -27.183 1.00 26.74 65 VAL C O 1
ATOM 3186 N N . ARG C 1 66 ? -22.156 -35.591 -25.454 1.00 26.31 66 ARG C N 1
ATOM 3187 C CA . ARG C 1 66 ? -22.207 -34.274 -26.086 1.00 27.31 66 ARG C CA 1
ATOM 3188 C C . ARG C 1 66 ? -21.413 -34.257 -27.387 1.00 28.34 66 ARG C C 1
ATOM 3189 O O . ARG C 1 66 ? -21.895 -33.764 -28.414 1.00 29.25 66 ARG C O 1
ATOM 3197 N N . GLU C 1 67 ? -20.186 -34.786 -27.360 1.00 27.69 67 GLU C N 1
ATOM 3198 C CA . GLU C 1 67 ? -19.386 -34.841 -28.580 1.00 26.94 67 GLU C CA 1
ATOM 3199 C C . GLU C 1 67 ? -19.994 -35.805 -29.592 1.00 26.57 67 GLU C C 1
ATOM 3200 O O . GLU C 1 67 ? -19.991 -35.530 -30.797 1.00 27.35 67 GLU C O 1
ATOM 3206 N N . ALA C 1 68 ? -20.523 -36.937 -29.121 1.00 25.39 68 ALA C N 1
ATOM 3207 C CA . ALA C 1 68 ? -21.189 -37.874 -30.019 1.00 25.70 68 ALA C CA 1
ATOM 3208 C C . ALA C 1 68 ? -22.390 -37.229 -30.698 1.00 25.31 68 ALA C C 1
ATOM 3209 O O . ALA C 1 68 ? -22.679 -37.514 -31.867 1.00 24.16 68 ALA C O 1
ATOM 3211 N N . ALA C 1 69 ? -23.105 -36.357 -29.979 1.00 24.97 69 ALA C N 1
ATOM 3212 C CA . ALA C 1 69 ? -24.234 -35.659 -30.584 1.00 25.49 69 ALA C CA 1
ATOM 3213 C C . ALA C 1 69 ? -23.771 -34.725 -31.694 1.00 27.40 69 ALA C C 1
ATOM 3214 O O . ALA C 1 69 ? -24.360 -34.704 -32.780 1.00 28.00 69 ALA C O 1
ATOM 3216 N N . GLY C 1 70 ? -22.710 -33.955 -31.447 1.00 26.93 70 GLY C N 1
ATOM 3217 C CA . GLY C 1 70 ? -22.185 -33.083 -32.483 1.00 30.13 70 GLY C CA 1
ATOM 3218 C C . GLY C 1 70 ? -21.665 -33.832 -33.694 1.00 30.75 70 GLY C C 1
ATOM 3219 O O . GLY C 1 70 ? -21.710 -33.314 -34.814 1.00 31.16 70 GLY C O 1
ATOM 3220 N N . LEU C 1 71 ? -21.173 -35.056 -33.494 1.00 29.65 71 LEU C N 1
ATOM 3221 C CA . LEU C 1 71 ? -20.609 -35.822 -34.601 1.00 28.37 71 LEU C CA 1
ATOM 3222 C C . LEU C 1 71 ? -21.688 -36.494 -35.440 1.00 26.67 71 LEU C C 1
ATOM 3223 O O . LEU C 1 71 ? -21.545 -36.607 -36.663 1.00 26.66 71 LEU C O 1
ATOM 3228 N N . PHE C 1 72 ? -22.766 -36.952 -34.804 1.00 24.22 72 PHE C N 1
ATOM 3229 C CA . PHE C 1 72 ? -23.718 -37.847 -35.444 1.00 23.32 72 PHE C CA 1
ATOM 3230 C C . PHE C 1 72 ? -25.114 -37.252 -35.587 1.00 24.33 72 PHE C C 1
ATOM 3231 O O . PHE C 1 72 ? -26.020 -37.957 -36.046 1.00 25.61 72 PHE C O 1
ATOM 3239 N N . TRP C 1 73 ? -25.314 -35.981 -35.223 1.00 24.17 73 TRP C N 1
ATOM 3240 C CA . TRP C 1 73 ? -26.663 -35.415 -35.201 1.00 25.89 73 TRP C CA 1
ATOM 3241 C C . TRP C 1 73 ? -27.342 -35.529 -36.561 1.00 27.67 73 TRP C C 1
ATOM 3242 O O . TRP C 1 73 ? -28.466 -36.033 -36.664 1.00 29.72 73 TRP C O 1
ATOM 3253 N N . ASP C 1 74 ? -26.671 -35.075 -37.618 1.00 28.13 74 ASP C N 1
ATOM 3254 C CA . ASP C 1 74 ? -27.283 -35.002 -38.940 1.00 31.10 74 ASP C CA 1
ATOM 3255 C C . ASP C 1 74 ? -27.426 -36.356 -39.619 1.00 29.46 74 ASP C C 1
ATOM 3256 O O . ASP C 1 74 ? -27.914 -36.405 -40.754 1.00 31.01 74 ASP C O 1
ATOM 3261 N N . THR C 1 75 ? -27.018 -37.448 -38.972 1.00 27.31 75 THR C N 1
ATOM 3262 C CA . THR C 1 75 ? -27.174 -38.789 -39.524 1.00 25.97 75 THR C CA 1
ATOM 3263 C C . THR C 1 75 ? -27.914 -39.723 -38.574 1.00 24.28 75 THR C C 1
ATOM 3264 O O . THR C 1 75 ? -27.967 -40.934 -38.826 1.00 23.51 75 THR C O 1
ATOM 3268 N N . THR C 1 76 ? -28.490 -39.197 -37.496 1.00 27.05 76 THR C N 1
ATOM 3269 C CA . THR C 1 76 ? -29.218 -39.990 -36.511 1.00 25.65 76 THR C CA 1
ATOM 3270 C C . THR C 1 76 ? -30.704 -39.700 -36.689 1.00 27.55 76 THR C C 1
ATOM 3271 O O . THR C 1 76 ? -31.162 -38.581 -36.425 1.00 27.82 76 THR C O 1
ATOM 3275 N N . GLU C 1 77 ? -31.453 -40.705 -37.152 1.00 28.83 77 GLU C N 1
ATOM 3276 C CA . GLU C 1 77 ? -32.865 -40.499 -37.463 1.00 32.09 77 GLU C CA 1
ATOM 3277 C C . GLU C 1 77 ? -33.678 -40.163 -36.222 1.00 30.33 77 GLU C C 1
ATOM 3278 O O . GLU C 1 77 ? -34.678 -39.443 -36.314 1.00 31.14 77 GLU C O 1
ATOM 3284 N N . GLU C 1 78 ? -33.269 -40.671 -35.056 1.00 29.44 78 GLU C N 1
ATOM 3285 C CA . GLU C 1 78 ? -34.014 -40.432 -33.827 1.00 30.23 78 GLU C CA 1
ATOM 3286 C C . GLU C 1 78 ? -34.085 -38.951 -33.466 1.00 30.39 78 GLU C C 1
ATOM 3287 O O . GLU C 1 78 ? -34.985 -38.548 -32.721 1.00 30.05 78 GLU C O 1
ATOM 3293 N N . THR C 1 79 ? -33.171 -38.124 -33.982 1.00 29.90 79 THR C N 1
ATOM 3294 C CA . THR C 1 79 ? -33.229 -36.696 -33.686 1.00 29.16 79 THR C CA 1
ATOM 3295 C C . THR C 1 79 ? -34.401 -36.006 -34.367 1.00 28.19 79 THR C C 1
ATOM 3296 O O . THR C 1 79 ? -34.764 -34.895 -33.969 1.00 29.75 79 THR C O 1
ATOM 3300 N N . LYS C 1 80 ? -35.003 -36.633 -35.379 1.00 28.52 80 LYS C N 1
ATOM 3301 C CA . LYS C 1 80 ? -36.030 -35.957 -36.164 1.00 30.96 80 LYS C CA 1
ATOM 3302 C C . LYS C 1 80 ? -37.358 -35.838 -35.424 1.00 30.93 80 LYS C C 1
ATOM 3303 O O . LYS C 1 80 ? -38.216 -35.053 -35.839 1.00 32.94 80 LYS C O 1
ATOM 3309 N N . THR C 1 81 ? -37.550 -36.588 -34.338 1.00 31.33 81 THR C N 1
ATOM 3310 C CA . THR C 1 81 ? -38.773 -36.507 -33.550 1.00 35.51 81 THR C CA 1
ATOM 3311 C C . THR C 1 81 ? -38.559 -35.807 -32.208 1.00 36.12 81 THR C C 1
ATOM 3312 O O . THR C 1 81 ? -39.382 -35.958 -31.297 1.00 37.22 81 THR C O 1
ATOM 3316 N N . THR C 1 82 ? -37.482 -35.032 -32.068 1.00 35.91 82 THR C N 1
ATOM 3317 C CA . THR C 1 82 ? -37.237 -34.301 -30.831 1.00 36.28 82 THR C CA 1
ATOM 3318 C C . THR C 1 82 ? -37.791 -32.881 -30.849 1.00 38.69 82 THR C C 1
ATOM 3319 O O . THR C 1 82 ? -37.986 -32.294 -29.779 1.00 38.94 82 THR C O 1
ATOM 3323 N N . GLY C 1 83 ? -38.053 -32.316 -32.026 1.00 40.07 83 GLY C N 1
ATOM 3324 C CA . GLY C 1 83 ? -38.452 -30.925 -32.088 1.00 43.19 83 GLY C CA 1
ATOM 3325 C C . GLY C 1 83 ? -37.366 -29.955 -31.688 1.00 44.19 83 GLY C C 1
ATOM 3326 O O . GLY C 1 83 ? -37.664 -28.803 -31.360 1.00 46.30 83 GLY C O 1
ATOM 3327 N N . GLU C 1 84 ? -36.111 -30.389 -31.702 1.00 41.56 84 GLU C N 1
ATOM 3328 C CA . GLU C 1 84 ? -34.977 -29.563 -31.325 1.00 39.81 84 GLU C CA 1
ATOM 3329 C C . GLU C 1 84 ? -33.972 -29.512 -32.466 1.00 39.08 84 GLU C C 1
ATOM 3330 O O . GLU C 1 84 ? -34.003 -30.329 -33.390 1.00 37.90 84 GLU C O 1
ATOM 3336 N N . ASP C 1 85 ? -33.080 -28.530 -32.392 1.00 39.28 85 ASP C N 1
ATOM 3337 C CA . ASP C 1 85 ? -31.860 -28.543 -33.173 1.00 38.87 85 ASP C CA 1
ATOM 3338 C C . ASP C 1 85 ? -30.707 -28.953 -32.260 1.00 35.04 85 ASP C C 1
ATOM 3339 O O . ASP C 1 85 ? -30.890 -29.205 -31.065 1.00 34.51 85 ASP C O 1
ATOM 3344 N N . LEU C 1 86 ? -29.506 -29.035 -32.832 1.00 32.88 86 LEU C N 1
ATOM 3345 C CA . LEU C 1 86 ? -28.353 -29.474 -32.052 1.00 31.40 86 LEU C CA 1
ATOM 3346 C C . LEU C 1 86 ? -28.063 -28.523 -30.898 1.00 31.38 86 LEU C C 1
ATOM 3347 O O . LEU C 1 86 ? -27.784 -28.965 -29.778 1.00 28.62 86 LEU C O 1
ATOM 3352 N N . ASN C 1 87 ? -28.133 -27.212 -31.151 1.00 34.80 87 ASN C N 1
ATOM 3353 C CA . ASN C 1 87 ? -27.803 -26.230 -30.121 1.00 37.48 87 ASN C CA 1
ATOM 3354 C C . ASN C 1 87 ? -28.763 -26.322 -28.940 1.00 35.15 87 ASN C C 1
ATOM 3355 O O . ASN C 1 87 ? -28.338 -26.323 -27.780 1.00 33.65 87 ASN C O 1
ATOM 3360 N N . GLY C 1 88 ? -30.067 -26.386 -29.218 1.00 35.78 88 GLY C N 1
ATOM 3361 C CA . GLY C 1 88 ? -31.040 -26.490 -28.142 1.00 35.56 88 GLY C CA 1
ATOM 3362 C C . GLY C 1 88 ? -31.003 -27.831 -27.439 1.00 33.63 88 GLY C C 1
ATOM 3363 O O . GLY C 1 88 ? -31.291 -27.917 -26.242 1.00 33.45 88 GLY C O 1
ATOM 3364 N N . TYR C 1 89 ? -30.650 -28.892 -28.166 1.00 31.90 89 TYR C N 1
ATOM 3365 C CA . TYR C 1 89 ? -30.532 -30.209 -27.551 1.00 29.35 89 TYR C CA 1
ATOM 3366 C C . TYR C 1 89 ? -29.404 -30.233 -26.527 1.00 28.42 89 TYR C C 1
ATOM 3367 O O . TYR C 1 89 ? -29.587 -30.699 -25.396 1.00 30.14 89 TYR C O 1
ATOM 3376 N N . LEU C 1 90 ? -28.225 -29.726 -26.905 1.00 27.72 90 LEU C N 1
ATOM 3377 C CA . LEU C 1 90 ? -27.086 -29.734 -25.992 1.00 27.18 90 LEU C CA 1
ATOM 3378 C C . LEU C 1 90 ? -27.337 -28.837 -24.785 1.00 29.83 90 LEU C C 1
ATOM 3379 O O . LEU C 1 90 ? -26.975 -29.192 -23.658 1.00 30.31 90 LEU C O 1
ATOM 3384 N N . ALA C 1 91 ? -27.959 -27.674 -25.000 1.00 31.74 91 ALA C N 1
ATOM 3385 C CA . ALA C 1 91 ? -28.260 -26.771 -23.894 1.00 33.32 91 ALA C CA 1
ATOM 3386 C C . ALA C 1 91 ? -29.189 -27.407 -22.868 1.00 33.29 91 ALA C C 1
ATOM 3387 O O . ALA C 1 91 ? -29.167 -27.007 -21.698 1.00 34.87 91 ALA C O 1
ATOM 3389 N N . ARG C 1 92 ? -29.996 -28.386 -23.275 1.00 31.22 92 ARG C N 1
ATOM 3390 C CA . ARG C 1 92 ? -30.889 -29.075 -22.348 1.00 32.69 92 ARG C CA 1
ATOM 3391 C C . ARG C 1 92 ? -30.182 -30.221 -21.628 1.00 30.79 92 ARG C C 1
ATOM 3392 O O . ARG C 1 92 ? -30.132 -30.250 -20.394 1.00 31.90 92 ARG C O 1
ATOM 3400 N N . ILE C 1 93 ? -29.630 -31.172 -22.388 1.00 27.86 93 ILE C N 1
ATOM 3401 C CA . ILE C 1 93 ? -29.103 -32.384 -21.772 1.00 28.38 93 ILE C CA 1
ATOM 3402 C C . ILE C 1 93 ? -27.854 -32.119 -20.946 1.00 29.35 93 ILE C C 1
ATOM 3403 O O . ILE C 1 93 ? -27.531 -32.911 -20.055 1.00 30.78 93 ILE C O 1
ATOM 3408 N N . MET C 1 94 ? -27.143 -31.022 -21.207 1.00 28.85 94 MET C N 1
ATOM 3409 C CA . MET C 1 94 ? -25.915 -30.730 -20.483 1.00 29.91 94 MET C CA 1
ATOM 3410 C C . MET C 1 94 ? -26.161 -30.068 -19.135 1.00 31.34 94 MET C C 1
ATOM 3411 O O . MET C 1 94 ? -25.199 -29.835 -18.394 1.00 32.00 94 MET C O 1
ATOM 3416 N N . LYS C 1 95 ? -27.409 -29.761 -18.799 1.00 31.93 95 LYS C N 1
ATOM 3417 C CA . LYS C 1 95 ? -27.707 -29.228 -17.481 1.00 34.01 95 LYS C CA 1
ATOM 3418 C C . LYS C 1 95 ? -27.410 -30.281 -16.418 1.00 33.30 95 LYS C C 1
ATOM 3419 O O . LYS C 1 95 ? -27.627 -31.476 -16.647 1.00 31.23 95 LYS C O 1
ATOM 3425 N N . PRO C 1 96 ? -26.898 -29.879 -15.256 1.00 36.21 96 PRO C N 1
ATOM 3426 C CA . PRO C 1 96 ? -26.618 -30.858 -14.200 1.00 38.42 96 PRO C CA 1
ATOM 3427 C C . PRO C 1 96 ? -27.893 -31.535 -13.719 1.00 38.72 96 PRO C C 1
ATOM 3428 O O . PRO C 1 96 ? -28.939 -30.899 -13.574 1.00 39.45 96 PRO C O 1
ATOM 3432 N N . ASN C 1 97 ? -27.791 -32.844 -13.486 1.00 38.08 97 ASN C N 1
ATOM 3433 C CA . ASN C 1 97 ? -28.888 -33.685 -13.008 1.00 39.37 97 ASN C CA 1
ATOM 3434 C C . ASN C 1 97 ? -30.068 -33.721 -13.974 1.00 36.17 97 ASN C C 1
ATOM 3435 O O . ASN C 1 97 ? -31.197 -34.008 -13.566 1.00 35.55 97 ASN C O 1
ATOM 3440 N N . GLU C 1 98 ? -29.836 -33.445 -15.254 1.00 33.83 98 GLU C N 1
ATOM 3441 C CA . GLU C 1 98 ? -30.886 -33.512 -16.262 1.00 33.41 98 GLU C CA 1
ATOM 3442 C C . GLU C 1 98 ? -30.997 -34.937 -16.787 1.00 30.95 98 GLU C C 1
ATOM 3443 O O . GLU C 1 98 ? -29.986 -35.561 -17.128 1.00 29.90 98 GLU C O 1
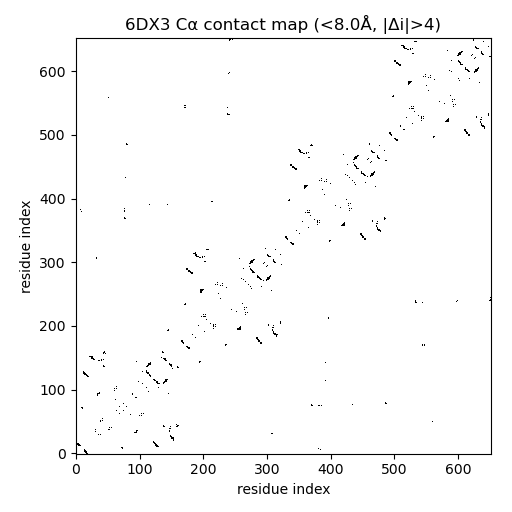ATOM 3449 N N . TRP C 1 99 ? -32.226 -35.441 -16.857 1.00 31.61 99 TRP C N 1
ATOM 3450 C CA . TRP C 1 99 ? -32.455 -36.839 -17.196 1.00 32.37 99 TRP C CA 1
ATOM 3451 C C . TRP C 1 99 ? -31.999 -37.162 -18.612 1.00 29.06 99 TRP C C 1
ATOM 3452 O O . TRP C 1 99 ? -32.281 -36.424 -19.560 1.00 24.77 99 TRP C O 1
ATOM 3463 N N . GLY C 1 100 ? -31.299 -38.287 -18.750 1.00 27.63 100 GLY C N 1
ATOM 3464 C CA . GLY C 1 100 ? -31.001 -38.823 -20.059 1.00 26.23 100 GLY C CA 1
ATOM 3465 C C . GLY C 1 100 ? -32.140 -39.671 -20.591 1.00 24.72 100 GLY C C 1
ATOM 3466 O O . GLY C 1 100 ? -33.059 -40.053 -19.867 1.00 25.16 100 GLY C O 1
ATOM 3467 N N . SER C 1 101 ? -32.072 -39.971 -21.885 1.00 23.07 101 SER C N 1
ATOM 3468 C CA . SER C 1 101 ? -33.140 -40.699 -22.560 1.00 26.08 101 SER C CA 1
ATOM 3469 C C . SER C 1 101 ? -32.513 -41.648 -23.577 1.00 24.38 101 SER C C 1
ATOM 3470 O O . SER C 1 101 ? -31.287 -41.783 -23.662 1.00 23.74 101 SER C O 1
ATOM 3473 N N . SER C 1 102 ? -33.366 -42.305 -24.366 1.00 24.81 102 SER C N 1
ATOM 3474 C CA . SER C 1 102 ? -32.876 -43.269 -25.346 1.00 25.42 102 SER C CA 1
ATOM 3475 C C . SER C 1 102 ? -32.034 -42.602 -26.427 1.00 24.52 102 SER C C 1
ATOM 3476 O O . SER C 1 102 ? -31.172 -43.253 -27.028 1.00 24.84 102 SER C O 1
ATOM 3479 N N . LEU C 1 103 ? -32.258 -41.311 -26.684 1.00 19.11 103 LEU C N 1
ATOM 3480 C CA . LEU C 1 103 ? -31.475 -40.618 -27.703 1.00 19.58 103 LEU C CA 1
ATOM 3481 C C . LEU C 1 103 ? -30.020 -40.449 -27.279 1.00 20.70 103 LEU C C 1
ATOM 3482 O O . LEU C 1 103 ? -29.123 -40.499 -28.128 1.00 16.47 103 LEU C O 1
ATOM 3487 N N . GLU C 1 104 ? -29.768 -40.246 -25.984 1.00 19.83 104 GLU C N 1
ATOM 3488 C CA . GLU C 1 104 ? -28.391 -40.169 -25.503 1.00 19.20 104 GLU C CA 1
ATOM 3489 C C . GLU C 1 104 ? -27.716 -41.532 -25.570 1.00 20.47 104 GLU C C 1
ATOM 3490 O O . GLU C 1 104 ? -26.520 -41.627 -25.874 1.00 19.61 104 GLU C O 1
ATOM 3496 N N . VAL C 1 105 ? -28.468 -42.600 -25.291 1.00 21.47 105 VAL C N 1
ATOM 3497 C CA . VAL C 1 105 ? -27.943 -43.947 -25.500 1.00 23.34 105 VAL C CA 1
ATOM 3498 C C . VAL C 1 105 ? -27.593 -44.154 -26.967 1.00 22.95 105 VAL C C 1
ATOM 3499 O O . VAL C 1 105 ? -26.549 -44.730 -27.300 1.00 23.81 105 VAL C O 1
ATOM 3503 N N . ASN C 1 106 ? -28.469 -43.691 -27.865 1.00 22.34 106 ASN C N 1
ATOM 3504 C CA . ASN C 1 106 ? -28.202 -43.760 -29.299 1.00 21.12 106 ASN C CA 1
ATOM 3505 C C . ASN C 1 106 ? -26.840 -43.161 -29.637 1.00 20.34 106 ASN C C 1
ATOM 3506 O O . ASN C 1 106 ? -26.011 -43.803 -30.293 1.00 20.76 106 ASN C O 1
ATOM 3511 N N . PHE C 1 107 ? -26.590 -41.927 -29.189 1.00 20.79 107 PHE C N 1
ATOM 3512 C CA . PHE C 1 107 ? -25.341 -41.252 -29.530 1.00 21.36 107 PHE C CA 1
ATOM 3513 C C . PHE C 1 107 ? -24.140 -41.942 -28.897 1.00 21.65 107 PHE C C 1
ATOM 3514 O O . PHE C 1 107 ? -23.088 -42.077 -29.533 1.00 21.00 107 PHE C O 1
ATOM 3522 N N . PHE C 1 108 ? -24.269 -42.374 -27.640 1.00 21.46 108 PHE C N 1
ATOM 3523 C CA . PHE C 1 108 ? -23.133 -43.004 -26.976 1.00 22.37 108 PHE C CA 1
ATOM 3524 C C . PHE C 1 108 ? -22.784 -44.336 -27.623 1.00 23.73 108 PHE C C 1
ATOM 3525 O O . PHE C 1 108 ? -21.603 -44.691 -27.726 1.00 25.95 108 PHE C O 1
ATOM 3533 N N . SER C 1 109 ? -23.794 -45.094 -28.059 1.00 22.73 109 SER C N 1
ATOM 3534 C CA . SER C 1 109 ? -23.526 -46.366 -28.717 1.00 26.15 109 SER C CA 1
ATOM 3535 C C . SER C 1 109 ? -22.817 -46.164 -30.049 1.00 27.29 109 SER C C 1
ATOM 3536 O O . SER C 1 109 ? -21.978 -46.988 -30.433 1.00 29.16 109 SER C O 1
ATOM 3539 N N . GLN C 1 110 ? -23.131 -45.076 -30.760 1.00 25.32 110 GLN C N 1
ATOM 3540 C CA . GLN C 1 110 ? -22.456 -44.794 -32.023 1.00 27.13 110 GLN C CA 1
ATOM 3541 C C . GLN C 1 110 ? -20.988 -44.457 -31.802 1.00 28.67 110 GLN C C 1
ATOM 3542 O O . GLN C 1 110 ? -20.119 -44.923 -32.548 1.00 30.41 110 GLN C O 1
ATOM 3548 N N . LYS C 1 111 ? -20.692 -43.641 -30.791 1.00 27.83 111 LYS C N 1
ATOM 3549 C CA . LYS C 1 111 ? -19.313 -43.220 -30.578 1.00 29.04 111 LYS C CA 1
ATOM 3550 C C . LYS C 1 111 ? -18.490 -44.316 -29.910 1.00 30.99 111 LYS C C 1
ATOM 3551 O O . LYS C 1 111 ? -17.361 -44.593 -30.328 1.00 35.95 111 LYS C O 1
ATOM 3557 N N . ALA C 1 112 ? -19.032 -44.952 -28.871 1.00 28.87 112 ALA C N 1
ATOM 3558 C CA . ALA C 1 112 ? -18.285 -46.005 -28.195 1.00 31.03 112 ALA C CA 1
ATOM 3559 C C . ALA C 1 112 ? -18.272 -47.318 -28.965 1.00 30.69 112 ALA C C 1
ATOM 3560 O O . ALA C 1 112 ? -17.475 -48.201 -28.628 1.00 31.68 112 ALA C O 1
ATOM 3562 N N . LYS C 1 113 ? -19.117 -47.462 -29.988 1.00 30.82 113 LYS C N 1
ATOM 3563 C CA . LYS C 1 113 ? -19.241 -48.703 -30.753 1.00 32.02 113 LYS C CA 1
ATOM 3564 C C . LYS C 1 113 ? -19.534 -49.888 -29.832 1.00 29.84 113 LYS C C 1
ATOM 3565 O O . LYS C 1 113 ? -18.888 -50.934 -29.895 1.00 28.51 113 LYS C O 1
ATOM 3571 N N . VAL C 1 114 ? -20.519 -49.703 -28.956 1.00 29.05 114 VAL C N 1
ATOM 3572 C CA . VAL C 1 114 ? -20.990 -50.748 -28.055 1.00 29.37 114 VAL C CA 1
ATOM 3573 C C . VAL C 1 114 ? -22.503 -50.842 -28.187 1.00 25.63 114 VAL C C 1
ATOM 3574 O O . VAL C 1 114 ? -23.185 -49.827 -28.354 1.00 25.20 114 VAL C O 1
ATOM 3578 N N . THR C 1 115 ? -23.025 -52.063 -28.132 1.00 24.43 115 THR C N 1
ATOM 3579 C CA . THR C 1 115 ? -24.462 -52.279 -28.219 1.00 24.44 115 THR C CA 1
ATOM 3580 C C . THR C 1 115 ? -25.100 -52.095 -26.847 1.00 24.50 115 THR C C 1
ATOM 3581 O O . THR C 1 115 ? -24.539 -52.508 -25.826 1.00 23.93 115 THR C O 1
ATOM 3585 N N . VAL C 1 116 ? -26.262 -51.445 -26.824 1.00 24.00 116 VAL C N 1
ATOM 3586 C CA . VAL C 1 116 ? -26.987 -51.184 -25.586 1.00 22.74 116 VAL C CA 1
ATOM 3587 C C . VAL C 1 116 ? -28.410 -51.701 -25.739 1.00 22.04 116 VAL C C 1
ATOM 3588 O O . VAL C 1 116 ? -29.117 -51.313 -26.677 1.00 22.72 116 VAL C O 1
ATOM 3592 N N . TYR C 1 117 ? -28.826 -52.571 -24.824 1.00 21.76 117 TYR C N 1
ATOM 3593 C CA . TYR C 1 117 ? -30.214 -52.994 -24.689 1.00 21.86 117 TYR C CA 1
ATOM 3594 C C . TYR C 1 117 ? -30.875 -52.159 -23.601 1.00 21.37 117 TYR C C 1
ATOM 3595 O O . TYR C 1 117 ? -30.334 -52.037 -22.497 1.00 22.29 117 TYR C O 1
ATOM 3604 N N . ILE C 1 118 ? -32.047 -51.605 -23.897 1.00 22.56 118 ILE C N 1
ATOM 3605 C CA . ILE C 1 118 ? -32.826 -50.851 -22.920 1.00 22.63 118 ILE C CA 1
ATOM 3606 C C . ILE C 1 118 ? -34.120 -51.612 -22.674 1.00 24.24 118 ILE C C 1
ATOM 3607 O O . ILE C 1 118 ? -35.003 -51.650 -23.542 1.00 26.41 118 ILE C O 1
ATOM 3612 N N . TRP C 1 119 ? -34.237 -52.212 -21.495 1.00 24.31 119 TRP C N 1
ATOM 3613 C CA . TRP C 1 119 ? -35.408 -52.993 -21.128 1.00 25.07 119 TRP C CA 1
ATOM 3614 C C . TRP C 1 119 ? -36.399 -52.108 -20.383 1.00 26.64 119 TRP C C 1
ATOM 3615 O O . TRP C 1 119 ? -36.046 -51.471 -19.387 1.00 26.58 119 TRP C O 1
ATOM 3626 N N . HIS C 1 120 ? -37.638 -52.069 -20.865 1.00 27.43 120 HIS C N 1
ATOM 3627 C CA . HIS C 1 120 ? -38.659 -51.210 -20.279 1.00 27.11 120 HIS C CA 1
ATOM 3628 C C . HIS C 1 120 ? -39.445 -51.977 -19.224 1.00 26.97 120 HIS C C 1
ATOM 3629 O O . HIS C 1 120 ? -40.098 -52.979 -19.534 1.00 26.87 120 HIS C O 1
ATOM 3636 N N . GLU C 1 121 ? -39.397 -51.491 -17.987 1.00 26.24 121 GLU C N 1
ATOM 3637 C CA . GLU C 1 121 ? -40.148 -52.095 -16.895 1.00 29.58 121 GLU C CA 1
ATOM 3638 C C . GLU C 1 121 ? -41.586 -51.585 -16.922 1.00 31.66 121 GLU C C 1
ATOM 3639 O O . GLU C 1 121 ? -41.824 -50.376 -16.840 1.00 31.29 121 GLU C O 1
ATOM 3645 N N . ASP C 1 122 ? -42.543 -52.502 -17.052 1.00 34.70 122 ASP C N 1
ATOM 3646 C CA . ASP C 1 122 ? -43.947 -52.113 -16.999 1.00 38.98 122 ASP C CA 1
ATOM 3647 C C . ASP C 1 122 ? -44.565 -52.390 -15.633 1.00 41.09 122 ASP C C 1
ATOM 3648 O O . ASP C 1 122 ? -45.453 -51.653 -15.193 1.00 43.05 122 ASP C O 1
ATOM 3653 N N . ALA C 1 123 ? -44.133 -53.456 -14.968 1.00 40.80 123 ALA C N 1
ATOM 3654 C CA . ALA C 1 123 ? -44.541 -53.730 -13.599 1.00 42.13 123 ALA C CA 1
ATOM 3655 C C . ALA C 1 123 ? -43.319 -54.258 -12.867 1.00 40.67 123 ALA C C 1
ATOM 3656 O O . ALA C 1 123 ? -42.286 -54.536 -13.479 1.00 40.02 123 ALA C O 1
ATOM 3658 N N . SER C 1 124 ? -43.443 -54.382 -11.543 1.00 42.22 124 SER C N 1
ATOM 3659 C CA . SER C 1 124 ? -42.300 -54.631 -10.667 1.00 42.53 124 SER C CA 1
ATOM 3660 C C . SER C 1 124 ? -41.366 -55.716 -11.184 1.00 40.51 124 SER C C 1
ATOM 3661 O O . SER C 1 124 ? -41.696 -56.904 -11.138 1.00 39.77 124 SER C O 1
ATOM 3664 N N . LYS C 1 125 ? -40.208 -55.302 -11.702 1.00 38.90 125 LYS C N 1
ATOM 3665 C CA . LYS C 1 125 ? -39.169 -56.226 -12.147 1.00 38.76 125 LYS C CA 1
ATOM 3666 C C . LYS C 1 125 ? -39.671 -57.150 -13.255 1.00 38.96 125 LYS C C 1
ATOM 3667 O O . LYS C 1 125 ? -39.253 -58.307 -13.362 1.00 40.79 125 LYS C O 1
ATOM 3673 N N . HIS C 1 126 ? -40.580 -56.633 -14.078 1.00 36.01 126 HIS C N 1
ATOM 3674 C CA . HIS C 1 126 ? -41.045 -57.298 -15.285 1.00 34.45 126 HIS C CA 1
ATOM 3675 C C . HIS C 1 126 ? -40.936 -56.318 -16.440 1.00 32.12 126 HIS C C 1
ATOM 3676 O O . HIS C 1 126 ? -41.217 -55.128 -16.278 1.00 32.23 126 HIS C O 1
ATOM 3683 N N . CYS C 1 127 ? -40.524 -56.817 -17.601 1.00 31.56 127 CYS C N 1
ATOM 3684 C CA . CYS C 1 127 ? -40.311 -55.990 -18.779 1.00 31.15 127 CYS C CA 1
ATOM 3685 C C . CYS C 1 127 ? -41.192 -56.477 -19.922 1.00 31.96 127 CYS C C 1
ATOM 3686 O O . CYS C 1 127 ? -41.364 -57.684 -20.113 1.00 34.38 127 CYS C O 1
ATOM 3689 N N . ASP C 1 128 ? -41.756 -55.531 -20.680 1.00 31.25 128 ASP C N 1
ATOM 3690 C CA . ASP C 1 128 ? -42.690 -55.862 -21.749 1.00 34.03 128 ASP C CA 1
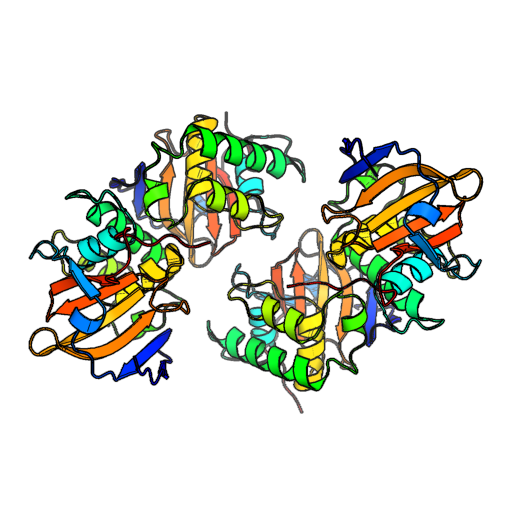ATOM 3691 C C . ASP C 1 128 ? -42.175 -55.543 -23.146 1.00 33.66 128 ASP C C 1
ATOM 3692 O O . ASP C 1 128 ? -42.730 -56.058 -24.121 1.00 35.16 128 ASP C O 1
ATOM 3697 N N . TYR C 1 129 ? -41.141 -54.716 -23.274 1.00 31.34 129 TYR C N 1
ATOM 3698 C CA . TYR C 1 129 ? -40.497 -54.524 -24.564 1.00 31.10 129 TYR C CA 1
ATOM 3699 C C . TYR C 1 129 ? -39.047 -54.122 -24.339 1.00 25.65 129 TYR C C 1
ATOM 3700 O O . TYR C 1 129 ? -38.650 -53.734 -23.237 1.00 23.55 129 TYR C O 1
ATOM 3709 N N . VAL C 1 130 ? -38.259 -54.227 -25.405 1.00 24.73 130 VAL C N 1
ATOM 3710 C CA . VAL C 1 130 ? -36.829 -53.948 -25.357 1.00 22.74 130 VAL C CA 1
ATOM 3711 C C . VAL C 1 130 ? -36.425 -53.270 -26.659 1.00 24.70 130 VAL C C 1
ATOM 3712 O O . VAL C 1 130 ? -36.953 -53.590 -27.730 1.00 26.93 130 VAL C O 1
ATOM 3716 N N . VAL C 1 131 ? -35.508 -52.311 -26.565 1.00 24.35 131 VAL C N 1
ATOM 3717 C CA . VAL C 1 131 ? -34.918 -51.689 -27.743 1.00 25.40 131 VAL C CA 1
ATOM 3718 C C . VAL C 1 131 ? -33.414 -51.917 -27.701 1.00 24.07 131 VAL C C 1
ATOM 3719 O O . VAL C 1 131 ? -32.802 -51.980 -26.631 1.00 25.48 131 VAL C O 1
ATOM 3723 N N . ARG C 1 132 ? -32.822 -52.058 -28.883 1.00 24.56 132 ARG C N 1
ATOM 3724 C CA . ARG C 1 132 ? -31.410 -52.387 -29.015 1.00 25.11 132 ARG C CA 1
ATOM 3725 C C . ARG C 1 132 ? -30.756 -51.394 -29.958 1.00 25.97 132 ARG C C 1
ATOM 3726 O O . ARG C 1 132 ? -31.188 -51.249 -31.106 1.00 26.88 132 ARG C O 1
ATOM 3734 N N . TYR C 1 133 ? -29.726 -50.710 -29.469 1.00 25.77 133 TYR C N 1
ATOM 3735 C CA . TYR C 1 133 ? -28.907 -49.816 -30.281 1.00 27.66 133 TYR C CA 1
ATOM 3736 C C . TYR C 1 133 ? -27.612 -50.554 -30.599 1.00 29.12 133 TYR C C 1
ATOM 3737 O O . TYR C 1 133 ? -26.674 -50.548 -29.801 1.00 28.80 133 TYR C O 1
ATOM 3746 N N . GLY C 1 134 ? -27.567 -51.194 -31.762 1.00 31.82 134 GLY C N 1
ATOM 3747 C CA . GLY C 1 134 ? -26.448 -52.008 -32.177 1.00 33.74 134 GLY C CA 1
ATOM 3748 C C . GLY C 1 134 ? -26.911 -53.391 -32.573 1.00 34.93 134 GLY C C 1
ATOM 3749 O O . GLY C 1 134 ? -28.110 -53.680 -32.638 1.00 35.39 134 GLY C O 1
ATOM 3750 N N . GLU C 1 135 ? -25.942 -54.272 -32.831 1.00 36.56 135 GLU C N 1
ATOM 3751 C CA . GLU C 1 135 ? -26.221 -55.603 -33.346 1.00 40.14 135 GLU C CA 1
ATOM 3752 C C . GLU C 1 135 ? -25.727 -56.736 -32.458 1.00 40.06 135 GLU C C 1
ATOM 3753 O O . GLU C 1 135 ? -26.066 -57.894 -32.727 1.00 42.40 135 GLU C O 1
ATOM 3759 N N . ASP C 1 136 ? -24.948 -56.448 -31.419 1.00 37.49 136 ASP C N 1
ATOM 3760 C CA . ASP C 1 136 ? -24.311 -57.507 -30.651 1.00 38.51 136 ASP C CA 1
ATOM 3761 C C . ASP C 1 136 ? -25.341 -58.295 -29.843 1.00 35.08 136 ASP C C 1
ATOM 3762 O O . ASP C 1 136 ? -26.407 -57.775 -29.500 1.00 31.20 136 ASP C O 1
ATOM 3767 N N . PRO C 1 137 ? -25.047 -59.556 -29.531 1.00 38.06 137 PRO C N 1
ATOM 3768 C CA . PRO C 1 137 ? -25.953 -60.338 -28.682 1.00 38.31 137 PRO C CA 1
ATOM 3769 C C . PRO C 1 137 ? -26.048 -59.757 -27.277 1.00 37.56 137 PRO C C 1
ATOM 3770 O O . PRO C 1 137 ? -25.264 -58.902 -26.857 1.00 34.92 137 PRO C O 1
ATOM 3774 N N . MET C 1 138 ? -27.043 -60.258 -26.540 1.00 38.15 138 MET C N 1
ATOM 3775 C CA . MET C 1 138 ? -27.395 -59.685 -25.244 1.00 36.86 138 MET C CA 1
ATOM 3776 C C . MET C 1 138 ? -26.244 -59.794 -24.249 1.00 36.08 138 MET C C 1
ATOM 3777 O O . MET C 1 138 ? -25.918 -58.826 -23.551 1.00 32.97 138 MET C O 1
ATOM 3782 N N . LEU C 1 139 ? -25.618 -60.969 -24.167 1.00 39.44 139 LEU C N 1
ATOM 3783 C CA . LEU C 1 139 ? -24.583 -61.207 -23.169 1.00 42.45 139 LEU C CA 1
ATOM 3784 C C . LEU C 1 139 ? -23.269 -60.507 -23.490 1.00 42.53 139 LEU C C 1
ATOM 3785 O O . LEU C 1 139 ? -22.377 -60.484 -22.635 1.00 44.20 139 LEU C O 1
ATOM 3790 N N . GLU C 1 140 ? -23.124 -59.943 -24.688 1.00 41.04 140 GLU C N 1
ATOM 3791 C CA . GLU C 1 140 ? -21.930 -59.199 -25.065 1.00 41.31 140 GLU C CA 1
ATOM 3792 C C . GLU C 1 140 ? -22.208 -57.709 -25.215 1.00 38.97 140 GLU C C 1
ATOM 3793 O O . GLU C 1 140 ? -21.446 -57.000 -25.881 1.00 40.37 140 GLU C O 1
ATOM 3799 N N . SER C 1 141 ? -23.283 -57.221 -24.603 1.00 35.17 141 SER C N 1
ATOM 3800 C CA . SER C 1 141 ? -23.698 -55.836 -24.733 1.00 32.36 141 SER C CA 1
ATOM 3801 C C . SER C 1 141 ? -23.979 -55.257 -23.354 1.00 28.77 141 SER C C 1
ATOM 3802 O O . SER C 1 141 ? -23.955 -55.958 -22.338 1.00 27.65 141 SER C O 1
ATOM 3805 N N . ILE C 1 142 ? -24.240 -53.957 -23.329 1.00 27.09 142 ILE C N 1
ATOM 3806 C CA . ILE C 1 142 ? -24.665 -53.270 -22.118 1.00 27.22 142 ILE C CA 1
ATOM 3807 C C . ILE C 1 142 ? -26.179 -53.356 -22.021 1.00 26.40 142 ILE C C 1
ATOM 3808 O O . ILE C 1 142 ? -26.895 -52.974 -22.955 1.00 26.79 142 ILE C O 1
ATOM 3813 N N . ASN C 1 143 ? -26.672 -53.860 -20.897 1.00 25.93 143 ASN C N 1
ATOM 3814 C CA . ASN C 1 143 ? -28.101 -53.958 -20.644 1.00 23.16 143 ASN C CA 1
ATOM 3815 C C . ASN C 1 143 ? -28.468 -53.022 -19.501 1.00 22.97 143 ASN C C 1
ATOM 3816 O O . ASN C 1 143 ? -27.871 -53.088 -18.421 1.00 24.70 143 ASN C O 1
ATOM 3821 N N . ILE C 1 144 ? -29.437 -52.143 -19.743 1.00 23.14 144 ILE C N 1
ATOM 3822 C CA . ILE C 1 144 ? -29.949 -51.259 -18.708 1.00 22.98 144 ILE C CA 1
ATOM 3823 C C . ILE C 1 144 ? -31.463 -51.408 -18.657 1.00 23.13 144 ILE C C 1
ATOM 3824 O O . ILE C 1 144 ? -32.089 -51.947 -19.573 1.00 22.78 144 ILE C O 1
ATOM 3829 N N . MET C 1 145 ? -32.048 -50.937 -17.555 1.00 23.64 145 MET C N 1
ATOM 3830 C CA . MET C 1 145 ? -33.476 -51.087 -17.297 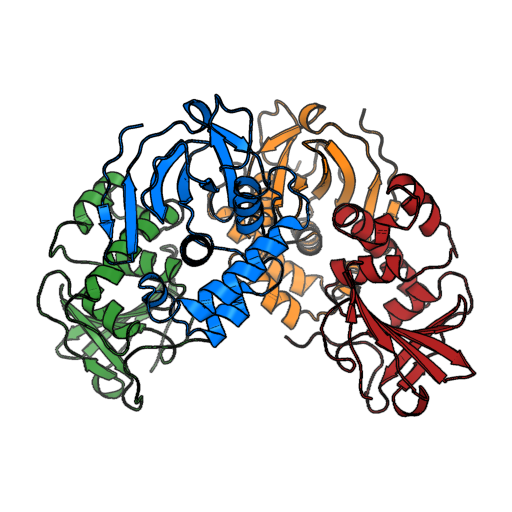1.00 23.00 145 MET C CA 1
ATOM 3831 C C . MET C 1 145 ? -34.109 -49.716 -17.114 1.00 21.00 145 MET C C 1
ATOM 3832 O O . MET C 1 145 ? -33.735 -48.971 -16.203 1.00 20.08 145 MET C O 1
ATOM 3837 N N . HIS C 1 146 ? -35.069 -49.394 -17.976 1.00 21.69 146 HIS C N 1
ATOM 3838 C CA . HIS C 1 146 ? -35.806 -48.137 -17.914 1.00 22.64 146 HIS C CA 1
ATOM 3839 C C . HIS C 1 146 ? -36.968 -48.277 -16.938 1.00 22.59 146 HIS C C 1
ATOM 3840 O O . HIS C 1 146 ? -37.900 -49.052 -17.183 1.00 24.65 146 HIS C O 1
ATOM 3847 N N . ARG C 1 147 ? -36.922 -47.519 -15.845 1.00 23.71 147 ARG C N 1
ATOM 3848 C CA . ARG C 1 147 ? -37.912 -47.609 -14.771 1.00 26.99 147 ARG C CA 1
ATOM 3849 C C . ARG C 1 147 ? -38.514 -46.227 -14.559 1.00 26.87 147 ARG C C 1
ATOM 3850 O O . ARG C 1 147 ? -37.957 -45.416 -13.814 1.00 24.99 147 ARG C O 1
ATOM 3858 N N . ARG C 1 148 ? -39.577 -45.934 -15.269 1.00 28.08 148 ARG C N 1
ATOM 3859 C CA . ARG C 1 148 ? -40.165 -44.629 -15.332 1.00 30.97 148 ARG C CA 1
ATOM 3860 C C . ARG C 1 148 ? -39.075 -43.778 -15.890 1.00 28.66 148 ARG C C 1
ATOM 3861 O O . ARG C 1 148 ? -38.667 -43.986 -16.968 1.00 26.45 148 ARG C O 1
ATOM 3869 N N . ASN C 1 149 ? -38.664 -42.757 -15.179 1.00 29.83 149 ASN C N 1
ATOM 3870 C CA . ASN C 1 149 ? -37.563 -41.924 -15.640 1.00 31.15 149 ASN C CA 1
ATOM 3871 C C . ASN C 1 149 ? -36.205 -42.385 -15.121 1.00 29.23 149 ASN C C 1
ATOM 3872 O O . ASN C 1 149 ? -35.184 -41.805 -15.502 1.00 31.22 149 ASN C O 1
ATOM 3877 N N . HIS C 1 150 ? -36.173 -43.402 -14.267 1.00 26.97 150 HIS C N 1
ATOM 3878 C CA . HIS C 1 150 ? -34.944 -43.905 -13.676 1.00 26.18 150 HIS C CA 1
ATOM 3879 C C . HIS C 1 150 ? -34.364 -45.037 -14.516 1.00 25.56 150 HIS C C 1
ATOM 3880 O O . HIS C 1 150 ? -35.092 -45.819 -15.133 1.00 25.91 150 HIS C O 1
ATOM 3887 N N . TYR C 1 151 ? -33.036 -45.119 -14.524 1.00 23.98 151 TYR C N 1
ATOM 3888 C CA . TYR C 1 151 ? -32.302 -46.175 -15.202 1.00 21.45 151 TYR C CA 1
ATOM 3889 C C . TYR C 1 151 ? -31.438 -46.919 -14.195 1.00 22.77 151 TYR C C 1
ATOM 3890 O O . TYR C 1 151 ? -30.773 -46.300 -13.357 1.00 24.42 151 TYR C O 1
ATOM 3899 N N . ASP C 1 152 ? -31.455 -48.247 -14.269 1.00 22.67 152 ASP C N 1
ATOM 3900 C CA . ASP C 1 152 ? -30.527 -49.085 -13.525 1.00 22.41 152 ASP C CA 1
ATOM 3901 C C . ASP C 1 152 ? -29.748 -49.951 -14.507 1.00 21.12 152 ASP C C 1
ATOM 3902 O O . ASP C 1 152 ? -30.141 -50.118 -15.666 1.00 20.34 152 ASP C O 1
ATOM 3907 N N . TYR C 1 153 ? -28.633 -50.497 -14.035 1.00 21.41 153 TYR C N 1
ATOM 3908 C CA . TYR C 1 153 ? -27.824 -51.403 -14.835 1.00 21.78 153 TYR C CA 1
ATOM 3909 C C . TYR C 1 153 ? -28.289 -52.838 -14.627 1.00 23.42 153 TYR C C 1
ATOM 3910 O O . TYR C 1 153 ? -28.654 -53.230 -13.515 1.00 25.45 153 TYR C O 1
ATOM 3919 N N . LEU C 1 154 ? -28.276 -53.618 -15.706 1.00 22.98 154 LEU C N 1
ATOM 3920 C CA . LEU C 1 154 ? -28.640 -55.030 -15.672 1.00 24.08 154 LEU C CA 1
ATOM 3921 C C . LEU C 1 154 ? -27.389 -55.844 -15.966 1.00 26.53 154 LEU C C 1
ATOM 3922 O O . LEU C 1 154 ? -26.862 -55.806 -17.084 1.00 26.75 154 LEU C O 1
ATOM 3927 N N . LYS C 1 155 ? -26.913 -56.575 -14.963 1.00 28.03 155 LYS C N 1
ATOM 3928 C CA . LYS C 1 155 ? -25.730 -57.397 -15.117 1.00 29.77 155 LYS C CA 1
ATOM 3929 C C . LYS C 1 155 ? -26.151 -58.844 -15.281 1.00 32.67 155 LYS C C 1
ATOM 3930 O O . LYS C 1 155 ? -26.861 -59.371 -14.412 1.00 33.10 155 LYS C O 1
ATOM 3936 N N . PRO C 1 156 ? -25.755 -59.519 -16.359 1.00 33.23 156 PRO C N 1
ATOM 3937 C CA . PRO C 1 156 ? -26.112 -60.937 -16.511 1.00 34.67 156 PRO C CA 1
ATOM 3938 C C . PRO C 1 156 ? -25.549 -61.748 -15.355 1.00 36.62 156 PRO C C 1
ATOM 3939 O O . PRO C 1 156 ? -24.336 -61.811 -15.149 1.00 37.72 156 PRO C O 1
ATOM 3943 N N . ARG C 1 157 ? -26.443 -62.343 -14.574 1.00 58.83 157 ARG C N 1
ATOM 3944 C CA . ARG C 1 157 ? -25.980 -63.189 -13.488 1.00 61.39 157 ARG C CA 1
ATOM 3945 C C . ARG C 1 157 ? -25.326 -64.441 -14.058 1.00 65.06 157 ARG C C 1
ATOM 3946 O O . ARG C 1 157 ? -25.741 -64.977 -15.089 1.00 67.66 157 ARG C O 1
ATOM 3954 N N . GLY C 1 158 ? -24.280 -64.894 -13.382 1.00 65.76 158 GLY C N 1
ATOM 3955 C CA . GLY C 1 158 ? -23.375 -65.869 -13.937 1.00 68.78 158 GLY C CA 1
ATOM 3956 C C . GLY C 1 158 ? -22.106 -65.270 -14.496 1.00 64.85 158 GLY C C 1
ATOM 3957 O O . GLY C 1 158 ? -21.178 -66.018 -14.816 1.00 66.69 158 GLY C O 1
ATOM 3958 N N . ASN C 1 159 ? -22.044 -63.947 -14.620 1.00 60.77 159 ASN C N 1
ATOM 3959 C CA . ASN C 1 159 ? -20.844 -63.236 -15.029 1.00 58.23 159 ASN C CA 1
ATOM 3960 C C . ASN C 1 159 ? -20.124 -62.738 -13.782 1.00 58.38 159 ASN C C 1
ATOM 3961 O O . ASN C 1 159 ? -20.748 -62.136 -12.906 1.00 57.55 159 ASN C O 1
ATOM 3966 N N . GLN C 1 160 ? -18.819 -63.000 -13.696 1.00 60.50 160 GLN C N 1
ATOM 3967 C CA . GLN C 1 160 ? -18.034 -62.406 -12.616 1.00 61.44 160 GLN C CA 1
ATOM 3968 C C . GLN C 1 160 ? -17.921 -60.905 -12.799 1.00 59.35 160 GLN C C 1
ATOM 3969 O O . GLN C 1 160 ? -17.999 -60.142 -11.830 1.00 58.41 160 GLN C O 1
ATOM 3975 N N . ARG C 1 161 ? -17.730 -60.471 -14.036 1.00 57.92 161 ARG C N 1
ATOM 3976 C CA . ARG C 1 161 ? -17.442 -59.083 -14.340 1.00 56.15 161 ARG C CA 1
ATOM 3977 C C . ARG C 1 161 ? -18.736 -58.306 -14.538 1.00 52.73 161 ARG C C 1
ATOM 3978 O O . ARG C 1 161 ? -19.659 -58.779 -15.210 1.00 52.61 161 ARG C O 1
ATOM 3986 N N . THR C 1 162 ? -18.805 -57.118 -13.942 1.00 48.13 162 THR C N 1
ATOM 3987 C CA . THR C 1 162 ? -19.994 -56.288 -14.096 1.00 44.84 162 THR C CA 1
ATOM 3988 C C . THR C 1 162 ? -19.997 -55.589 -15.447 1.00 44.75 162 THR C C 1
ATOM 3989 O O . THR C 1 162 ? -20.990 -55.641 -16.182 1.00 45.62 162 THR C O 1
ATOM 3993 N N . ALA C 1 163 ? -18.896 -54.928 -15.794 1.00 43.75 163 ALA C N 1
ATOM 3994 C CA . ALA C 1 163 ? -18.795 -54.228 -17.062 1.00 43.41 163 ALA C CA 1
ATOM 3995 C C . ALA C 1 163 ? -18.532 -55.212 -18.203 1.00 45.54 163 ALA C C 1
ATOM 3996 O O . ALA C 1 163 ? -18.247 -56.394 -17.995 1.00 45.82 163 ALA C O 1
ATOM 3998 N N . VAL C 1 164 ? -18.691 -54.726 -19.430 1.00 48.10 164 VAL C N 1
ATOM 3999 C CA . VAL C 1 164 ? -18.553 -55.545 -20.664 1.00 52.26 164 VAL C CA 1
ATOM 4000 C C . VAL C 1 164 ? -17.170 -55.315 -21.285 1.00 58.45 164 VAL C C 1
ATOM 4001 O O . VAL C 1 164 ? -16.660 -54.241 -21.118 1.00 59.26 164 VAL C O 1
ATOM 4005 N N . VAL C 1 165 ? -16.605 -56.308 -21.969 1.00 61.27 165 VAL C N 1
ATOM 4006 C CA . VAL C 1 165 ? -15.328 -56.117 -22.720 1.00 65.09 165 VAL C CA 1
ATOM 4007 C C . VAL C 1 165 ? -15.392 -56.960 -23.993 1.00 67.42 165 VAL C C 1
ATOM 4008 O O . VAL C 1 165 ? -15.485 -58.163 -23.868 1.00 67.01 165 VAL C O 1
ATOM 4012 N N . LYS C 1 166 ? -15.313 -56.300 -25.155 1.00 67.02 166 LYS C N 1
ATOM 4013 C CA . LYS C 1 166 ? -15.501 -56.887 -26.516 1.00 66.64 166 LYS C CA 1
ATOM 4014 C C . LYS C 1 166 ? -14.142 -57.091 -27.188 1.00 68.73 166 LYS C C 1
ATOM 4015 O O . LYS C 1 166 ? -13.168 -56.523 -26.688 1.00 69.01 166 LYS C O 1
ATOM 4021 N N . SER C 1 167 ? -14.116 -57.862 -28.282 1.00 70.91 167 SER C N 1
ATOM 4022 C CA . SER C 1 167 ? -12.893 -58.222 -29.047 1.00 73.05 167 SER C CA 1
ATOM 4023 C C . SER C 1 167 ? -13.250 -58.459 -30.517 1.00 75.69 167 SER C C 1
ATOM 4024 O O . SER C 1 167 ? -12.379 -58.976 -31.244 1.00 77.03 167 SER C O 1
ATOM 4027 N N . VAL D 1 5 ? 10.527 -74.753 -41.510 1.00 78.28 5 VAL D N 1
ATOM 4028 C CA . VAL D 1 5 ? 11.157 -73.617 -42.169 1.00 73.96 5 VAL D CA 1
ATOM 4029 C C . VAL D 1 5 ? 11.239 -72.426 -41.212 1.00 75.86 5 VAL D C 1
ATOM 4030 O O . VAL D 1 5 ? 10.225 -71.885 -40.771 1.00 76.07 5 VAL D O 1
ATOM 4034 N N . ASN D 1 6 ? 12.464 -72.033 -40.876 1.00 76.00 6 ASN D N 1
ATOM 4035 C CA . ASN D 1 6 ? 12.717 -70.922 -39.970 1.00 75.22 6 ASN D CA 1
ATOM 4036 C C . ASN D 1 6 ? 13.206 -69.731 -40.782 1.00 68.54 6 ASN D C 1
ATOM 4037 O O . ASN D 1 6 ? 14.195 -69.840 -41.517 1.00 67.69 6 ASN D O 1
ATOM 4042 N N . PHE D 1 7 ? 12.517 -68.605 -40.650 1.00 61.25 7 PHE D N 1
ATOM 4043 C CA . PHE D 1 7 ? 12.869 -67.386 -41.357 1.00 52.08 7 PHE D CA 1
ATOM 4044 C C . PHE D 1 7 ? 13.664 -66.449 -40.457 1.00 51.77 7 PHE D C 1
ATOM 4045 O O . PHE D 1 7 ? 13.633 -66.544 -39.228 1.00 54.40 7 PHE D O 1
ATOM 4053 N N . ASP D 1 8 ? 14.387 -65.533 -41.102 1.00 47.41 8 ASP D N 1
ATOM 4054 C CA . ASP D 1 8 ? 15.066 -64.416 -40.442 1.00 45.50 8 ASP D CA 1
ATOM 4055 C C . ASP D 1 8 ? 14.574 -63.159 -41.157 1.00 40.93 8 ASP D C 1
ATOM 4056 O O . ASP D 1 8 ? 15.283 -62.579 -41.981 1.00 37.82 8 ASP D O 1
ATOM 4061 N N . TRP D 1 9 ? 13.347 -62.752 -40.841 1.00 40.00 9 TRP D N 1
ATOM 4062 C CA . TRP D 1 9 ? 12.673 -61.719 -41.614 1.00 37.83 9 TRP D CA 1
ATOM 4063 C C . TRP D 1 9 ? 13.323 -60.357 -41.406 1.00 38.29 9 TRP D C 1
ATOM 4064 O O . TRP D 1 9 ? 13.658 -59.972 -40.282 1.00 40.79 9 TRP D O 1
ATOM 4075 N N . HIS D 1 10 ? 13.499 -59.627 -42.506 1.00 36.57 10 HIS D N 1
ATOM 4076 C CA . HIS D 1 10 ? 13.932 -58.236 -42.484 1.00 35.44 10 HIS D CA 1
ATOM 4077 C C . HIS D 1 10 ? 12.873 -57.395 -43.182 1.00 34.02 10 HIS D C 1
ATOM 4078 O O . HIS D 1 10 ? 12.640 -57.562 -44.384 1.00 32.15 10 HIS D O 1
ATOM 4085 N N . LEU D 1 11 ? 12.229 -56.504 -42.434 1.00 33.24 11 LEU D N 1
ATOM 4086 C CA . LEU D 1 11 ? 11.359 -55.517 -43.058 1.00 31.91 11 LEU D CA 1
ATOM 4087 C C . LEU D 1 11 ? 12.221 -54.492 -43.783 1.00 31.98 11 LEU D C 1
ATOM 4088 O O . LEU D 1 11 ? 13.081 -53.848 -43.171 1.00 33.49 11 LEU D O 1
ATOM 4093 N N . LEU D 1 12 ? 12.004 -54.348 -45.083 1.00 30.18 12 LEU D N 1
ATOM 4094 C CA . LEU D 1 12 ? 12.836 -53.481 -45.903 1.00 31.22 12 LEU D CA 1
ATOM 4095 C C . LEU D 1 12 ? 12.177 -52.122 -46.089 1.00 30.76 12 LEU D C 1
ATOM 4096 O O . LEU D 1 12 ? 10.949 -52.002 -46.118 1.00 26.25 12 LEU D O 1
ATOM 4101 N N . LEU D 1 13 ? 13.017 -51.090 -46.212 1.00 28.19 13 LEU D N 1
ATOM 4102 C CA . LEU D 1 13 ? 12.525 -49.769 -46.583 1.00 33.09 13 LEU D CA 1
ATOM 4103 C C . LEU D 1 13 ? 11.837 -49.787 -47.943 1.00 31.86 13 LEU D C 1
ATOM 4104 O O . LEU D 1 13 ? 11.011 -48.910 -48.218 1.00 30.10 13 LEU D O 1
ATOM 4109 N N . ASN D 1 14 ? 12.167 -50.763 -48.797 1.00 31.30 14 ASN D N 1
ATOM 4110 C CA . ASN D 1 14 ? 11.505 -50.905 -50.088 1.00 32.37 14 ASN D CA 1
ATOM 4111 C C . ASN D 1 14 ? 10.034 -51.279 -49.954 1.00 33.04 14 ASN D C 1
ATOM 4112 O O . ASN D 1 14 ? 9.284 -51.134 -50.925 1.00 33.74 14 ASN D O 1
ATOM 4117 N N . GLY D 1 15 ? 9.606 -51.766 -48.793 1.00 34.67 15 GLY D N 1
ATOM 4118 C CA . GLY D 1 15 ? 8.206 -52.033 -48.538 1.00 35.00 15 GLY D CA 1
ATOM 4119 C C . GLY D 1 15 ? 7.801 -53.489 -48.430 1.00 33.92 15 GLY D C 1
ATOM 4120 O O . GLY D 1 15 ? 6.597 -53.777 -48.436 1.00 35.98 15 GLY D O 1
ATOM 4121 N N . TYR D 1 16 ? 8.750 -54.416 -48.326 1.00 30.19 16 TYR D N 1
ATOM 4122 C CA . TYR D 1 16 ? 8.417 -55.829 -48.219 1.00 27.27 16 TYR D CA 1
ATOM 4123 C C . TYR D 1 16 ? 9.435 -56.515 -47.319 1.00 26.28 16 TYR D C 1
ATOM 4124 O O . TYR D 1 16 ? 10.420 -55.914 -46.886 1.00 24.66 16 TYR D O 1
ATOM 4133 N N . TYR D 1 17 ? 9.187 -57.790 -47.046 1.00 26.47 17 TYR D N 1
ATOM 4134 C CA . TYR D 1 17 ? 10.033 -58.575 -46.162 1.00 27.80 17 TYR D CA 1
ATOM 4135 C C . TYR D 1 17 ? 11.048 -59.382 -46.959 1.00 28.25 17 TYR D C 1
ATOM 4136 O O . TYR D 1 17 ? 10.792 -59.793 -48.092 1.00 27.26 17 TYR D O 1
ATOM 4145 N N . TYR D 1 18 ? 12.212 -59.597 -46.349 1.00 28.19 18 TYR D N 1
ATOM 4146 C CA . TYR D 1 18 ? 13.292 -60.379 -46.932 1.00 27.98 18 TYR D CA 1
ATOM 4147 C C . TYR D 1 18 ? 13.852 -61.317 -45.876 1.00 28.07 18 TYR D C 1
ATOM 4148 O O . TYR D 1 18 ? 14.039 -60.923 -44.721 1.00 31.09 18 TYR D O 1
ATOM 4157 N N . SER D 1 19 ? 14.131 -62.557 -46.278 1.00 27.28 19 SER D N 1
ATOM 4158 C CA . SER D 1 19 ? 14.694 -63.518 -45.355 1.00 28.45 19 SER D CA 1
ATOM 4159 C C . SER D 1 19 ? 15.596 -64.491 -46.099 1.00 27.40 19 SER D C 1
ATOM 4160 O O . SER D 1 19 ? 15.193 -65.006 -47.154 1.00 25.25 19 SER D O 1
ATOM 4163 N N . PRO D 1 20 ? 16.797 -64.761 -45.594 1.00 29.29 20 PRO D N 1
ATOM 4164 C CA . PRO D 1 20 ? 17.583 -65.873 -46.133 1.00 30.33 20 PRO D CA 1
ATOM 4165 C C . PRO D 1 20 ? 17.034 -67.200 -45.626 1.00 32.80 20 PRO D C 1
ATOM 4166 O O . PRO D 1 20 ? 16.535 -67.298 -44.501 1.00 36.13 20 PRO D O 1
ATOM 4170 N N . VAL D 1 21 ? 17.102 -68.224 -46.480 1.00 31.84 21 VAL D N 1
ATOM 4171 C CA . VAL D 1 21 ? 16.618 -69.564 -46.153 1.00 33.43 21 VAL D CA 1
ATOM 4172 C C . VAL D 1 21 ? 17.573 -70.604 -46.730 1.00 34.37 21 VAL D C 1
ATOM 4173 O O . VAL D 1 21 ? 18.443 -70.305 -47.548 1.00 33.48 21 VAL D O 1
ATOM 4177 N N . ASP D 1 22 ? 17.382 -71.853 -46.287 1.00 37.61 22 ASP D N 1
ATOM 4178 C CA . ASP D 1 22 ? 18.145 -73.023 -46.729 1.00 41.17 22 ASP D CA 1
ATOM 4179 C C . ASP D 1 22 ? 17.132 -74.153 -46.903 1.00 43.92 22 ASP D C 1
ATOM 4180 O O . ASP D 1 22 ? 16.919 -74.951 -45.988 1.00 47.11 22 ASP D O 1
ATOM 4185 N N . LEU D 1 23 ? 16.506 -74.225 -48.079 1.00 42.88 23 LEU D N 1
ATOM 4186 C CA . LEU D 1 23 ? 15.317 -75.051 -48.246 1.00 45.87 23 LEU D CA 1
ATOM 4187 C C . LEU D 1 23 ? 15.319 -75.821 -49.555 1.00 46.13 23 LEU D C 1
ATOM 4188 O O . LEU D 1 23 ? 15.515 -75.240 -50.628 1.00 43.11 23 LEU D O 1
ATOM 4193 N N . GLU D 1 24 ? 15.095 -77.128 -49.452 1.00 49.99 24 GLU D N 1
ATOM 4194 C CA . GLU D 1 24 ? 14.704 -77.964 -50.580 1.00 51.84 24 GLU D CA 1
ATOM 4195 C C . GLU D 1 24 ? 13.197 -77.806 -50.762 1.00 51.54 24 GLU D C 1
ATOM 4196 O O . GLU D 1 24 ? 12.420 -78.174 -49.873 1.00 53.29 24 GLU D O 1
ATOM 4202 N N . VAL D 1 25 ? 12.782 -77.264 -51.911 1.00 45.33 25 VAL D N 1
ATOM 4203 C CA . VAL D 1 25 ? 11.385 -76.871 -52.098 1.00 42.82 25 VAL D CA 1
ATOM 4204 C C . VAL D 1 25 ? 10.447 -78.052 -51.884 1.00 41.73 25 VAL D C 1
ATOM 4205 O O . VAL D 1 25 ? 9.369 -77.907 -51.294 1.00 39.91 25 VAL D O 1
ATOM 4209 N N . GLU D 1 26 ? 10.839 -79.237 -52.350 1.00 43.89 26 GLU D N 1
ATOM 4210 C CA . GLU D 1 26 ? 9.949 -80.390 -52.342 1.00 45.82 26 GLU D CA 1
ATOM 4211 C C . GLU D 1 26 ? 9.783 -81.009 -50.960 1.00 47.94 26 GLU D C 1
ATOM 4212 O O . GLU D 1 26 ? 8.994 -81.947 -50.811 1.00 49.43 26 GLU D O 1
ATOM 4218 N N . ASP D 1 27 ? 10.502 -80.512 -49.951 1.00 47.87 27 ASP D N 1
ATOM 4219 C CA . ASP D 1 27 ? 10.181 -80.872 -48.574 1.00 48.21 27 ASP D CA 1
ATOM 4220 C C . ASP D 1 27 ? 8.846 -80.276 -48.158 1.00 46.28 27 ASP D C 1
ATOM 4221 O O . ASP D 1 27 ? 8.085 -80.899 -47.409 1.00 47.48 27 ASP D O 1
ATOM 4226 N N . ILE D 1 28 ? 8.545 -79.073 -48.639 1.00 43.69 28 ILE D N 1
ATOM 4227 C CA . ILE D 1 28 ? 7.372 -78.328 -48.218 1.00 42.76 28 ILE D CA 1
ATOM 4228 C C . ILE D 1 28 ? 6.337 -78.221 -49.330 1.00 39.09 28 ILE D C 1
ATOM 4229 O O . ILE D 1 28 ? 5.136 -78.325 -49.073 1.00 39.52 28 ILE D O 1
ATOM 4234 N N . PHE D 1 29 ? 6.776 -78.017 -50.569 1.00 37.01 29 PHE D N 1
ATOM 4235 C CA . PHE D 1 29 ? 5.875 -77.672 -51.655 1.00 35.34 29 PHE D CA 1
ATOM 4236 C C . PHE D 1 29 ? 5.856 -78.747 -52.733 1.00 35.92 29 PHE D C 1
ATOM 4237 O O . PHE D 1 29 ? 6.755 -79.586 -52.836 1.00 37.47 29 PHE D O 1
ATOM 4245 N N . GLU D 1 30 ? 4.803 -78.696 -53.540 1.00 35.30 30 GLU D N 1
ATOM 4246 C CA . GLU D 1 30 ? 4.723 -79.400 -54.811 1.00 36.59 30 GLU D CA 1
ATOM 4247 C C . GLU D 1 30 ? 4.843 -78.356 -55.915 1.00 34.09 30 GLU D C 1
ATOM 4248 O O . GLU D 1 30 ? 4.079 -77.386 -55.941 1.00 32.60 30 GLU D O 1
ATOM 4254 N N . ILE D 1 31 ? 5.812 -78.539 -56.805 1.00 33.13 31 ILE D N 1
ATOM 4255 C CA . ILE D 1 31 ? 6.036 -77.574 -57.876 1.00 31.57 31 ILE D CA 1
ATOM 4256 C C . ILE D 1 31 ? 4.979 -77.783 -58.951 1.00 30.52 31 ILE D C 1
ATOM 4257 O O . ILE D 1 31 ? 4.921 -78.844 -59.581 1.00 32.37 31 ILE D O 1
ATOM 4262 N N . VAL D 1 32 ? 4.138 -76.774 -59.155 1.00 27.95 32 VAL D N 1
ATOM 4263 C CA . VAL D 1 32 ? 3.123 -76.789 -60.203 1.00 28.82 32 VAL D CA 1
ATOM 4264 C C . VAL D 1 32 ? 3.696 -76.002 -61.375 1.00 28.99 32 VAL D C 1
ATOM 4265 O O . VAL D 1 32 ? 3.750 -74.769 -61.344 1.00 27.21 32 VAL D O 1
ATOM 4269 N N . ASN D 1 33 ? 4.122 -76.719 -62.411 1.00 31.36 33 ASN D N 1
ATOM 4270 C CA . ASN D 1 33 ? 4.815 -76.090 -63.529 1.00 32.26 33 ASN D CA 1
ATOM 4271 C C . ASN D 1 33 ? 3.875 -75.192 -64.325 1.00 30.67 33 ASN D C 1
ATOM 4272 O O . ASN D 1 33 ? 2.731 -75.555 -64.611 1.00 31.79 33 ASN D O 1
ATOM 4277 N N . GLN D 1 34 ? 4.371 -74.017 -64.682 1.00 28.83 34 GLN D N 1
ATOM 4278 C CA . GLN D 1 34 ? 3.640 -73.023 -65.447 1.00 28.48 34 GLN D CA 1
ATOM 4279 C C . GLN D 1 34 ? 4.239 -72.904 -66.839 1.00 30.42 34 GLN D C 1
ATOM 4280 O O . GLN D 1 34 ? 5.400 -73.266 -67.052 1.00 30.95 34 GLN D O 1
ATOM 4286 N N . PRO D 1 35 ? 3.465 -72.426 -67.819 1.00 30.53 35 PRO D N 1
ATOM 4287 C CA . PRO D 1 35 ? 3.979 -72.339 -69.192 1.00 31.98 35 PRO D CA 1
ATOM 4288 C C . PRO D 1 35 ? 5.297 -71.569 -69.255 1.00 31.49 35 PRO D C 1
ATOM 4289 O O . PRO D 1 35 ? 5.501 -70.586 -68.546 1.00 29.88 35 PRO D O 1
ATOM 4293 N N . MET D 1 36 ? 6.206 -72.044 -70.111 1.00 32.90 36 MET D N 1
ATOM 4294 C CA A MET D 1 36 ? 7.530 -71.437 -70.249 0.43 35.98 36 MET D CA 1
ATOM 4295 C CA B MET D 1 36 ? 7.532 -71.438 -70.253 0.57 35.99 36 MET D CA 1
ATOM 4296 C C . MET D 1 36 ? 7.465 -70.364 -71.333 1.00 34.76 36 MET D C 1
ATOM 4297 O O . MET D 1 36 ? 8.161 -70.396 -72.347 1.00 35.80 36 MET D O 1
ATOM 4306 N N . ASP D 1 37 ? 6.606 -69.376 -71.077 1.00 33.16 37 ASP D N 1
ATOM 4307 C CA . ASP D 1 37 ? 6.476 -68.196 -71.917 1.00 35.35 37 ASP D CA 1
ATOM 4308 C C . ASP D 1 37 ? 6.740 -66.967 -71.059 1.00 33.13 37 ASP D C 1
ATOM 4309 O O . ASP D 1 37 ? 7.051 -67.071 -69.870 1.00 33.04 37 ASP D O 1
ATOM 4314 N N . GLY D 1 38 ? 6.602 -65.788 -71.661 1.00 33.85 38 GLY D N 1
ATOM 4315 C CA . GLY D 1 38 ? 6.848 -64.565 -70.910 1.00 32.69 38 GLY D CA 1
ATOM 4316 C C . GLY D 1 38 ? 5.765 -64.200 -69.900 1.00 31.10 38 GLY D C 1
ATOM 4317 O O . GLY D 1 38 ? 5.923 -63.211 -69.170 1.00 31.41 38 GLY D O 1
ATOM 4318 N N . ASN D 1 39 ? 4.678 -64.966 -69.841 1.00 29.39 39 ASN D N 1
ATOM 4319 C CA . ASN D 1 39 ? 3.576 -64.714 -68.924 1.00 27.63 39 ASN D CA 1
ATOM 4320 C C . ASN D 1 39 ? 3.646 -65.590 -67.679 1.00 26.38 39 ASN D C 1
ATOM 4321 O O . ASN D 1 39 ? 2.677 -65.642 -66.915 1.00 26.71 39 ASN D O 1
ATOM 4326 N N . CYS D 1 40 ? 4.789 -66.246 -67.445 1.00 27.11 40 CYS D N 1
ATOM 4327 C CA . CYS D 1 40 ? 4.887 -67.252 -66.389 1.00 25.80 40 CYS D CA 1
ATOM 4328 C C . CYS D 1 40 ? 4.577 -66.683 -65.007 1.00 24.46 40 CYS D C 1
ATOM 4329 O O . CYS D 1 40 ? 3.998 -67.386 -64.170 1.00 23.52 40 CYS D O 1
ATOM 4332 N N . LEU D 1 41 ? 4.953 -65.428 -64.738 1.00 22.63 41 LEU D N 1
ATOM 4333 C CA . LEU D 1 41 ? 4.620 -64.833 -63.442 1.00 21.81 41 LEU D CA 1
ATOM 4334 C C . LEU D 1 41 ? 3.111 -64.759 -63.250 1.00 20.89 41 LEU D C 1
ATOM 4335 O O . LEU D 1 41 ? 2.589 -65.104 -62.183 1.00 20.22 41 LEU D O 1
ATOM 4340 N N . TYR D 1 42 ? 2.393 -64.309 -64.279 1.00 22.49 42 TYR D N 1
ATOM 4341 C CA . TYR D 1 42 ? 0.949 -64.135 -64.161 1.00 23.08 42 TYR D CA 1
ATOM 4342 C C . TYR D 1 42 ? 0.218 -65.472 -64.151 1.00 22.38 42 TYR D C 1
ATOM 4343 O O . TYR D 1 42 ? -0.821 -65.603 -63.493 1.00 22.02 42 TYR D O 1
ATOM 4352 N N . HIS D 1 43 ? 0.741 -66.468 -64.871 1.00 23.03 43 HIS D N 1
ATOM 4353 C CA . HIS D 1 43 ? 0.245 -67.833 -64.727 1.00 21.24 43 HIS D CA 1
ATOM 4354 C C . HIS D 1 43 ? 0.353 -68.299 -63.280 1.00 21.87 43 HIS D C 1
ATOM 4355 O O . HIS D 1 43 ? -0.615 -68.805 -62.703 1.00 21.64 43 HIS D O 1
ATOM 4362 N N . SER D 1 44 ? 1.534 -68.133 -62.677 1.00 21.55 44 SER D N 1
ATOM 4363 C CA . SER D 1 44 ? 1.751 -68.602 -61.311 1.00 22.86 44 SER D CA 1
ATOM 4364 C C . SER D 1 44 ? 0.826 -67.900 -60.325 1.00 22.87 44 SER D C 1
ATOM 4365 O O . SER D 1 44 ? 0.304 -68.529 -59.397 1.00 23.67 44 SER D O 1
ATOM 4368 N N . LEU D 1 45 ? 0.616 -66.594 -60.503 1.00 21.66 45 LEU D N 1
ATOM 4369 C CA . LEU D 1 45 ? -0.286 -65.873 -59.613 1.00 23.22 45 LEU D CA 1
ATOM 4370 C C . LEU D 1 45 ? -1.737 -66.280 -59.851 1.00 23.89 45 LEU D C 1
ATOM 4371 O O . LEU D 1 45 ? -2.515 -66.406 -58.898 1.00 24.70 45 LEU D O 1
ATOM 4376 N N . ALA D 1 46 ? -2.120 -66.503 -61.112 1.00 24.81 46 ALA D N 1
ATOM 4377 C CA . ALA D 1 46 ? -3.466 -66.994 -61.389 1.00 25.15 46 ALA D CA 1
ATOM 4378 C C . ALA D 1 46 ? -3.654 -68.406 -60.859 1.00 25.65 46 ALA D C 1
ATOM 4379 O O . ALA D 1 46 ? -4.769 -68.788 -60.489 1.00 27.89 46 ALA D O 1
ATOM 4381 N N . CYS D 1 47 ? -2.575 -69.190 -60.812 1.00 23.75 47 CYS D N 1
ATOM 4382 C CA . CYS D 1 47 ? -2.644 -70.523 -60.221 1.00 25.65 47 CYS D CA 1
ATOM 4383 C C . CYS D 1 47 ? -2.933 -70.441 -58.727 1.00 27.73 47 CYS D C 1
ATOM 4384 O O . CYS D 1 47 ? -3.567 -71.336 -58.156 1.00 28.94 47 CYS D O 1
ATOM 4387 N N . GLY D 1 48 ? -2.481 -69.374 -58.074 1.00 27.57 48 GLY D N 1
ATOM 4388 C CA . GLY D 1 48 ? -2.734 -69.224 -56.650 1.00 28.71 48 GLY D CA 1
ATOM 4389 C C . GLY D 1 48 ? -4.111 -68.680 -56.332 1.00 29.62 48 GLY D C 1
ATOM 4390 O O . GLY D 1 48 ? -4.626 -68.889 -55.229 1.00 31.87 48 GLY D O 1
ATOM 4391 N N . MET D 1 49 ? -4.733 -67.986 -57.282 1.00 29.96 49 MET D N 1
ATOM 4392 C CA . MET D 1 49 ? -6.003 -67.316 -57.028 1.00 31.00 49 MET D CA 1
ATOM 4393 C C . MET D 1 49 ? -7.215 -68.056 -57.586 1.00 34.15 49 MET D C 1
ATOM 4394 O O . MET D 1 49 ? -8.320 -67.909 -57.045 1.00 34.88 49 MET D O 1
ATOM 4399 N N . ILE D 1 50 ? -7.040 -68.862 -58.632 1.00 35.17 50 ILE D N 1
ATOM 4400 C CA . ILE D 1 50 ? -8.151 -69.498 -59.334 1.00 39.53 50 ILE D CA 1
ATOM 4401 C C . ILE D 1 50 ? -7.972 -71.013 -59.257 1.00 41.67 50 ILE D C 1
ATOM 4402 O O . ILE D 1 50 ? -6.980 -71.555 -59.759 1.00 38.26 50 ILE D O 1
ATOM 4407 N N . GLU D 1 51 ? -8.938 -71.685 -58.626 1.00 47.83 51 GLU D N 1
ATOM 4408 C CA . GLU D 1 51 ? -8.890 -73.140 -58.485 1.00 53.79 51 GLU D CA 1
ATOM 4409 C C . GLU D 1 51 ? -8.916 -73.822 -59.844 1.00 52.63 51 GLU D C 1
ATOM 4410 O O . GLU D 1 51 ? -8.142 -74.750 -60.105 1.00 52.64 51 GLU D O 1
ATOM 4416 N N . GLU D 1 52 ? -9.809 -73.383 -60.723 1.00 52.64 52 GLU D N 1
ATOM 4417 C CA . GLU D 1 52 ? -9.913 -73.939 -62.071 1.00 53.33 52 GLU D CA 1
ATOM 4418 C C . GLU D 1 52 ? -9.205 -73.028 -63.073 1.00 50.17 52 GLU D C 1
ATOM 4419 O O . GLU D 1 52 ? -9.815 -72.423 -63.953 1.00 51.45 52 GLU D O 1
ATOM 4425 N N . GLN D 1 53 ? -7.885 -72.949 -62.918 1.00 44.90 53 GLN D N 1
ATOM 4426 C CA . GLN D 1 53 ? -7.061 -72.138 -63.806 1.00 40.08 53 GLN D CA 1
ATOM 4427 C C . GLN D 1 53 ? -7.180 -72.606 -65.254 1.00 40.36 53 GLN D C 1
ATOM 4428 O O . GLN D 1 53 ? -7.148 -73.805 -65.547 1.00 41.20 53 GLN D O 1
ATOM 4434 N N . GLN D 1 54 ? -7.256 -71.657 -66.165 1.00 38.81 54 GLN D N 1
ATOM 4435 C CA . GLN D 1 54 ? -7.349 -71.897 -67.588 1.00 38.57 54 GLN D CA 1
ATOM 4436 C C . GLN D 1 54 ? -6.165 -71.291 -68.299 1.00 34.38 54 GLN D C 1
ATOM 4437 O O . GLN D 1 54 ? -5.537 -70.459 -67.758 1.00 30.33 54 GLN D O 1
ATOM 4443 N N . PRO D 1 55 ? -5.939 -71.656 -69.543 1.00 35.38 55 PRO D N 1
ATOM 4444 C CA . PRO D 1 55 ? -4.744 -71.124 -70.226 1.00 34.27 55 PRO D CA 1
ATOM 4445 C C . PRO D 1 55 ? -4.685 -69.611 -70.301 1.00 33.95 55 PRO D C 1
ATOM 4446 O O . PRO D 1 55 ? -3.587 -69.054 -70.426 1.00 33.62 55 PRO D O 1
ATOM 4450 N N . ASP D 1 56 ? -5.822 -68.924 -70.227 1.00 34.93 56 ASP D N 1
ATOM 4451 C CA . ASP D 1 56 ? -5.849 -67.471 -70.318 1.00 33.99 56 ASP D CA 1
ATOM 4452 C C . ASP D 1 56 ? -6.129 -66.797 -68.981 1.00 31.90 56 ASP D C 1
ATOM 4453 O O . ASP D 1 56 ? -6.293 -65.572 -68.943 1.00 32.82 56 ASP D O 1
ATOM 4458 N N . SER D 1 57 ? -6.194 -67.562 -67.885 1.00 32.53 57 SER D N 1
ATOM 4459 C CA . SER D 1 57 ? -6.432 -66.957 -66.576 1.00 30.95 57 SER D CA 1
ATOM 4460 C C . SER D 1 57 ? -5.393 -65.892 -66.255 1.00 28.01 57 SER D C 1
ATOM 4461 O O . SER D 1 57 ? -5.705 -64.905 -65.580 1.00 25.61 57 SER D O 1
ATOM 4464 N N . TYR D 1 58 ? -4.160 -66.073 -66.744 1.00 26.17 58 TYR D N 1
ATOM 4465 C CA . TYR D 1 58 ? -3.076 -65.139 -66.449 1.00 25.09 58 TYR D CA 1
ATOM 4466 C C . TYR D 1 58 ? -3.407 -63.713 -66.873 1.00 24.65 58 TYR D C 1
ATOM 4467 O O . TYR D 1 58 ? -2.880 -62.758 -66.291 1.00 22.77 58 TYR D O 1
ATOM 4476 N N . LYS D 1 59 ? -4.244 -63.544 -67.899 1.00 27.77 59 LYS D N 1
ATOM 4477 C CA . LYS D 1 59 ? -4.544 -62.196 -68.365 1.00 31.61 59 LYS D CA 1
ATOM 4478 C C . LYS D 1 59 ? -5.415 -61.444 -67.366 1.00 29.84 59 LYS D C 1
ATOM 4479 O O . LYS D 1 59 ? -5.306 -60.219 -67.252 1.00 30.04 59 LYS D O 1
ATOM 4485 N N . LEU D 1 60 ? -6.275 -62.157 -66.633 1.00 29.71 60 LEU D N 1
ATOM 4486 C CA . LEU D 1 60 ? -6.994 -61.528 -65.529 1.00 27.92 60 LEU D CA 1
ATOM 4487 C C . LEU D 1 60 ? -6.021 -60.906 -64.539 1.00 27.98 60 LEU D C 1
ATOM 4488 O O . LEU D 1 60 ? -6.278 -59.826 -63.998 1.00 28.40 60 LEU D O 1
ATOM 4493 N N . ILE D 1 61 ? -4.889 -61.571 -64.301 1.00 27.91 61 ILE D N 1
ATOM 4494 C CA . ILE D 1 61 ? -3.882 -61.037 -63.392 1.00 26.16 61 ILE D CA 1
ATOM 4495 C C . ILE D 1 61 ? -3.221 -59.802 -63.990 1.00 25.46 61 ILE D C 1
ATOM 4496 O O . ILE D 1 61 ? -3.041 -58.788 -63.306 1.00 25.69 61 ILE D O 1
ATOM 4501 N N . LYS D 1 62 ? -2.865 -59.862 -65.277 1.00 25.73 62 LYS D N 1
ATOM 4502 C CA . LYS D 1 62 ? -2.140 -58.763 -65.914 1.00 24.48 62 LYS D CA 1
ATOM 4503 C C . LYS D 1 62 ? -2.965 -57.484 -65.941 1.00 24.47 62 LYS D C 1
ATOM 4504 O O . LYS D 1 62 ? -2.442 -56.395 -65.676 1.00 23.90 62 LYS D O 1
ATOM 4510 N N . GLU D 1 63 ? -4.253 -57.593 -66.281 1.00 25.13 63 GLU D N 1
ATOM 4511 C CA . GLU D 1 63 ? -5.109 -56.411 -66.291 1.00 26.84 63 GLU D CA 1
ATOM 4512 C C . GLU D 1 63 ? -5.268 -55.834 -64.888 1.00 25.86 63 GLU D C 1
ATOM 4513 O O . GLU D 1 63 ? -5.383 -54.615 -64.721 1.00 26.63 63 GLU D O 1
ATOM 4519 N N . GLN D 1 64 ? -5.270 -56.693 -63.865 1.00 23.85 64 GLN D N 1
ATOM 4520 C CA . GLN D 1 64 ? -5.326 -56.198 -62.493 1.00 23.63 64 GLN D CA 1
ATOM 4521 C C . GLN D 1 64 ? -4.030 -55.495 -62.106 1.00 24.03 64 GLN D C 1
ATOM 4522 O O . GLN D 1 64 ? -4.052 -54.491 -61.387 1.00 23.60 64 GLN D O 1
ATOM 4528 N N . VAL D 1 65 ? -2.889 -56.003 -62.577 1.00 24.95 65 VAL D N 1
ATOM 4529 C CA . VAL D 1 65 ? -1.612 -55.368 -62.265 1.00 24.93 65 VAL D CA 1
ATOM 4530 C C . VAL D 1 65 ? -1.548 -53.968 -62.867 1.00 25.22 65 VAL D C 1
ATOM 4531 O O . VAL D 1 65 ? -1.011 -53.038 -62.253 1.00 25.33 65 VAL D O 1
ATOM 4535 N N . ARG D 1 66 ? -2.111 -53.789 -64.066 1.00 26.35 66 ARG D N 1
ATOM 4536 C CA . ARG D 1 66 ? -2.084 -52.474 -64.704 1.00 26.63 66 ARG D CA 1
ATOM 4537 C C . ARG D 1 66 ? -2.866 -51.447 -63.893 1.00 26.78 66 ARG D C 1
ATOM 4538 O O . ARG D 1 66 ? -2.397 -50.324 -63.675 1.00 27.85 66 ARG D O 1
ATOM 4546 N N . GLU D 1 67 ? -4.073 -51.808 -6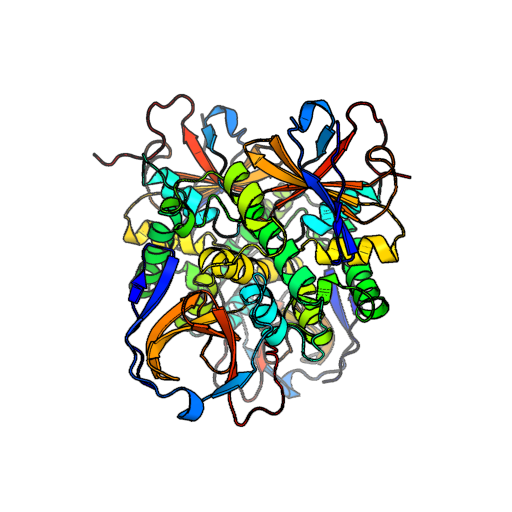3.446 1.00 26.25 67 GLU D N 1
ATOM 4547 C CA . GLU D 1 67 ? -4.848 -50.885 -62.624 1.00 25.58 67 GLU D CA 1
ATOM 4548 C C . GLU D 1 67 ? -4.243 -50.736 -61.234 1.00 24.74 67 GLU D C 1
ATOM 4549 O O . GLU D 1 67 ? -4.281 -49.642 -60.658 1.00 24.62 67 GLU D O 1
ATOM 4555 N N . ALA D 1 68 ? -3.674 -51.813 -60.685 1.00 23.84 68 ALA D N 1
ATOM 4556 C CA . ALA D 1 68 ? -2.984 -51.714 -59.403 1.00 23.91 68 ALA D CA 1
ATOM 4557 C C . ALA D 1 68 ? -1.821 -50.736 -59.480 1.00 23.78 68 ALA D C 1
ATOM 4558 O O . ALA D 1 68 ? -1.582 -49.968 -58.541 1.00 25.73 68 ALA D O 1
ATOM 4560 N N . ALA D 1 69 ? -1.085 -50.749 -60.595 1.00 22.43 69 ALA D N 1
ATOM 4561 C CA . ALA D 1 69 ? 0.023 -49.818 -60.766 1.00 23.89 69 ALA D CA 1
ATOM 4562 C C . ALA D 1 69 ? -0.469 -48.377 -60.788 1.00 24.03 69 ALA D C 1
ATOM 4563 O O . ALA D 1 69 ? 0.158 -47.490 -60.198 1.00 23.40 69 ALA D O 1
ATOM 4565 N N . GLY D 1 70 ? -1.598 -48.123 -61.454 1.00 23.72 70 GLY D N 1
ATOM 4566 C CA . GLY D 1 70 ? -2.146 -46.779 -61.474 1.00 25.73 70 GLY D CA 1
ATOM 4567 C C . GLY D 1 70 ? -2.635 -46.312 -60.119 1.00 25.84 70 GLY D C 1
ATOM 4568 O O . GLY D 1 70 ? -2.600 -45.113 -59.825 1.00 26.46 70 GLY D O 1
ATOM 4569 N N . LEU D 1 71 ? -3.086 -47.244 -59.274 1.00 25.50 71 LEU D N 1
ATOM 4570 C CA . LEU D 1 71 ? -3.634 -46.890 -57.969 1.00 23.87 71 LEU D CA 1
ATOM 4571 C C . LEU D 1 71 ? -2.551 -46.681 -56.917 1.00 23.90 71 LEU D C 1
ATOM 4572 O O . LEU D 1 71 ? -2.737 -45.874 -55.997 1.00 24.28 71 LEU D O 1
ATOM 4577 N N . PHE D 1 72 ? -1.425 -47.388 -57.021 1.00 21.62 72 PHE D N 1
ATOM 4578 C CA . PHE D 1 72 ? -0.458 -47.441 -55.933 1.00 22.82 72 PHE D CA 1
ATOM 4579 C C . PHE D 1 72 ? 0.934 -46.963 -56.325 1.00 24.07 72 PHE D C 1
ATOM 4580 O O . PHE D 1 72 ? 1.857 -47.072 -55.510 1.00 25.75 72 PHE D O 1
ATOM 4588 N N . TRP D 1 73 ? 1.114 -46.428 -57.537 1.00 25.94 73 TRP D N 1
ATOM 4589 C CA . TRP D 1 73 ? 2.455 -46.069 -57.993 1.00 27.56 73 TRP D CA 1
ATOM 4590 C C . TRP D 1 73 ? 3.121 -45.071 -57.051 1.00 28.48 73 TRP D C 1
ATOM 4591 O O . TRP D 1 73 ? 4.273 -45.264 -56.643 1.00 27.79 73 TRP D O 1
ATOM 4602 N N . ASP D 1 74 ? 2.411 -44.002 -56.686 1.00 28.49 74 ASP D N 1
ATOM 4603 C CA . ASP D 1 74 ? 3.010 -42.911 -55.922 1.00 29.61 74 ASP D CA 1
ATOM 4604 C C . ASP D 1 74 ? 3.254 -43.256 -54.459 1.00 27.45 74 ASP D C 1
ATOM 4605 O O . ASP D 1 74 ? 3.820 -42.429 -53.736 1.00 28.87 74 ASP D O 1
ATOM 4610 N N . THR D 1 75 ? 2.837 -44.437 -54.004 1.00 24.99 75 THR D N 1
ATOM 4611 C CA . THR D 1 75 ? 3.035 -44.856 -52.623 1.00 25.18 75 THR D CA 1
ATOM 4612 C C . THR D 1 75 ? 3.775 -46.183 -52.522 1.00 24.49 75 THR D C 1
ATOM 4613 O O . THR D 1 75 ? 3.850 -46.759 -51.430 1.00 25.40 75 THR D O 1
ATOM 4617 N N . THR D 1 76 ? 4.321 -46.687 -53.627 1.00 22.89 76 THR D N 1
ATOM 4618 C CA . THR D 1 76 ? 5.023 -47.965 -53.653 1.00 22.67 76 THR D CA 1
ATOM 4619 C C . THR D 1 76 ? 6.517 -47.673 -53.755 1.00 26.20 76 THR D C 1
ATOM 4620 O O . THR D 1 76 ? 6.997 -47.220 -54.802 1.00 24.87 76 THR D O 1
ATOM 4624 N N . GLU D 1 77 ? 7.248 -47.925 -52.662 1.00 27.77 77 GLU D N 1
ATOM 4625 C CA . GLU D 1 77 ? 8.659 -47.556 -52.607 1.00 31.68 77 GLU D CA 1
ATOM 4626 C C . GLU D 1 77 ? 9.489 -48.321 -53.628 1.00 31.15 77 GLU D C 1
ATOM 4627 O O . GLU D 1 77 ? 10.513 -47.812 -54.097 1.00 31.66 77 GLU D O 1
ATOM 4633 N N . GLU D 1 78 ? 9.070 -49.537 -53.983 1.00 30.02 78 GLU D N 1
ATOM 4634 C CA . GLU D 1 78 ? 9.833 -50.336 -54.934 1.00 29.11 78 GLU D CA 1
ATOM 4635 C C . GLU D 1 78 ? 9.924 -49.675 -56.305 1.00 28.73 78 GLU D C 1
ATOM 4636 O O . GLU D 1 78 ? 10.841 -49.985 -57.071 1.00 31.28 78 GLU D O 1
ATOM 4642 N N . THR D 1 79 ? 9.010 -48.756 -56.627 1.00 26.98 79 THR D N 1
ATOM 4643 C CA . THR D 1 79 ? 9.084 -48.083 -57.918 1.00 28.06 79 THR D CA 1
ATOM 4644 C C . THR D 1 79 ? 10.260 -47.120 -58.005 1.00 27.67 79 THR D C 1
ATOM 4645 O O . THR D 1 79 ? 10.671 -46.764 -59.114 1.00 28.87 79 THR D O 1
ATOM 4649 N N . LYS D 1 80 ? 10.819 -46.699 -56.869 1.00 27.34 80 LYS D N 1
ATOM 4650 C CA . LYS D 1 80 ? 11.853 -45.671 -56.894 1.00 29.26 80 LYS D CA 1
ATOM 4651 C C . LYS D 1 80 ? 13.160 -46.165 -57.501 1.00 27.82 80 LYS D C 1
ATOM 4652 O O . LYS D 1 80 ? 13.995 -45.341 -57.891 1.00 29.65 80 LYS D O 1
ATOM 4658 N N . THR D 1 81 ? 13.359 -47.481 -57.599 1.00 27.99 81 THR D N 1
ATOM 4659 C CA . THR D 1 81 ? 14.577 -48.045 -58.168 1.00 32.74 81 THR D CA 1
ATOM 4660 C C . THR D 1 81 ? 14.347 -48.680 -59.537 1.00 34.27 81 THR D C 1
ATOM 4661 O O . THR D 1 81 ? 15.186 -49.459 -60.004 1.00 35.80 81 THR D O 1
ATOM 4665 N N . THR D 1 82 ? 13.227 -48.366 -60.194 1.00 33.13 82 THR D N 1
ATOM 4666 C CA . THR D 1 82 ? 12.975 -48.871 -61.537 1.00 33.44 82 THR D CA 1
ATOM 4667 C C . THR D 1 82 ? 13.548 -47.976 -62.626 1.00 37.33 82 THR D C 1
ATOM 4668 O O . THR D 1 82 ? 13.786 -48.454 -63.741 1.00 37.19 82 THR D O 1
ATOM 4672 N N . GLY D 1 83 ? 13.777 -46.699 -62.334 1.00 39.89 83 GLY D N 1
ATOM 4673 C CA . GLY D 1 83 ? 14.211 -45.776 -63.358 1.00 42.31 83 GLY D CA 1
ATOM 4674 C C . GLY D 1 83 ? 13.136 -45.346 -64.327 1.00 41.81 83 GLY D C 1
ATOM 4675 O O . GLY D 1 83 ? 13.435 -44.614 -65.274 1.00 44.21 83 GLY D O 1
ATOM 4676 N N . GLU D 1 84 ? 11.891 -45.765 -64.120 1.00 39.17 84 GLU D N 1
ATOM 4677 C CA . GLU D 1 84 ? 10.793 -45.440 -65.015 1.00 38.66 84 GLU D CA 1
ATOM 4678 C C . GLU D 1 84 ? 9.771 -44.567 -64.303 1.00 35.71 84 GLU D C 1
ATOM 4679 O O . GLU D 1 84 ? 9.757 -44.460 -63.073 1.00 34.38 84 GLU D O 1
ATOM 4685 N N . ASP D 1 85 ? 8.912 -43.936 -65.097 1.00 35.29 85 ASP D N 1
ATOM 4686 C CA . ASP D 1 85 ? 7.688 -43.352 -64.585 1.00 35.07 85 ASP D CA 1
ATOM 4687 C C . ASP D 1 85 ? 6.530 -44.290 -64.915 1.00 33.51 85 ASP D C 1
ATOM 4688 O O . ASP D 1 85 ? 6.699 -45.308 -65.592 1.00 32.62 85 ASP D O 1
ATOM 4693 N N . LEU D 1 86 ? 5.337 -43.943 -64.429 1.00 32.46 86 LEU D N 1
ATOM 4694 C CA . LEU D 1 86 ? 4.185 -44.824 -64.594 1.00 32.54 86 LEU D CA 1
ATOM 4695 C C . LEU D 1 86 ? 3.872 -45.065 -66.067 1.00 33.69 86 LEU D C 1
ATOM 4696 O O . LEU D 1 86 ? 3.517 -46.185 -66.454 1.00 33.38 86 LEU D O 1
ATOM 4701 N N . ASN D 1 87 ? 4.006 -44.031 -66.903 1.00 36.10 87 ASN D N 1
ATOM 4702 C CA . ASN D 1 87 ? 3.705 -44.179 -68.326 1.00 40.05 87 ASN D CA 1
ATOM 4703 C C . ASN D 1 87 ? 4.673 -45.139 -69.004 1.00 39.33 87 ASN D C 1
ATOM 4704 O O . ASN D 1 87 ? 4.256 -46.023 -69.760 1.00 38.18 87 ASN D O 1
ATOM 4709 N N . GLY D 1 88 ? 5.976 -44.973 -68.759 1.00 39.67 88 GLY D N 1
ATOM 4710 C CA . GLY D 1 88 ? 6.951 -45.882 -69.339 1.00 40.22 88 GLY D CA 1
ATOM 4711 C C . GLY D 1 88 ? 6.886 -47.275 -68.749 1.00 37.47 88 GLY D C 1
ATOM 4712 O O . GLY D 1 88 ? 7.159 -48.261 -69.442 1.00 38.00 88 GLY D O 1
ATOM 4713 N N . TYR D 1 89 ? 6.525 -47.382 -67.469 1.00 34.85 89 TYR D N 1
ATOM 4714 C CA . TYR D 1 89 ? 6.372 -48.692 -66.846 1.00 32.33 89 TYR D CA 1
ATOM 4715 C C . TYR D 1 89 ? 5.237 -49.473 -67.496 1.00 31.26 89 TYR D C 1
ATOM 4716 O O . TYR D 1 89 ? 5.424 -50.620 -67.920 1.00 31.72 89 TYR D O 1
ATOM 4725 N N . LEU D 1 90 ? 4.056 -48.857 -67.605 1.00 30.68 90 LEU D N 1
ATOM 4726 C CA . LEU D 1 90 ? 2.899 -49.551 -68.168 1.00 30.58 90 LEU D CA 1
ATOM 4727 C C . LEU D 1 90 ? 3.127 -49.927 -69.627 1.00 34.02 90 LEU D C 1
ATOM 4728 O O . LEU D 1 90 ? 2.737 -51.016 -70.062 1.00 33.67 90 LEU D O 1
ATOM 4733 N N . ALA D 1 91 ? 3.760 -49.038 -70.400 1.00 36.46 91 ALA D N 1
ATOM 4734 C CA . ALA D 1 91 ? 4.067 -49.349 -71.792 1.00 38.43 91 ALA D CA 1
ATOM 4735 C C . ALA D 1 91 ? 5.004 -50.542 -71.923 1.00 37.20 91 ALA D C 1
ATOM 4736 O O . ALA D 1 91 ? 5.004 -51.205 -72.966 1.00 39.05 91 ALA D O 1
ATOM 4738 N N . ARG D 1 92 ? 5.799 -50.830 -70.893 1.00 34.13 92 ARG D N 1
ATOM 4739 C CA . ARG D 1 92 ? 6.703 -51.973 -70.949 1.00 33.14 92 ARG D CA 1
ATOM 4740 C C . ARG D 1 92 ? 5.989 -53.262 -70.557 1.00 29.16 92 ARG D C 1
ATOM 4741 O O . ARG D 1 92 ? 5.934 -54.217 -71.341 1.00 28.70 92 ARG D O 1
ATOM 4749 N N . ILE D 1 93 ? 5.421 -53.299 -69.349 1.00 26.23 93 ILE D N 1
ATOM 4750 C CA . ILE D 1 93 ? 4.892 -54.547 -68.812 1.00 27.55 93 ILE D CA 1
ATOM 4751 C C . ILE D 1 93 ? 3.659 -55.030 -69.562 1.00 29.17 93 ILE D C 1
ATOM 4752 O O . ILE D 1 93 ? 3.361 -56.229 -69.539 1.00 30.69 93 ILE D O 1
ATOM 4757 N N . MET D 1 94 ? 2.931 -54.134 -70.227 1.00 29.23 94 MET D N 1
ATOM 4758 C CA . MET D 1 94 ? 1.733 -54.524 -70.955 1.00 32.36 94 MET D CA 1
ATOM 4759 C C . MET D 1 94 ? 2.037 -55.123 -72.320 1.00 34.37 94 MET D C 1
ATOM 4760 O O . MET D 1 94 ? 1.101 -55.515 -73.026 1.00 35.62 94 MET D O 1
ATOM 4765 N N . LYS D 1 95 ? 3.307 -55.193 -72.708 1.00 35.21 95 LYS D N 1
ATOM 4766 C CA . LYS D 1 95 ? 3.666 -55.897 -73.928 1.00 37.56 95 LYS D CA 1
ATOM 4767 C C . LYS D 1 95 ? 3.268 -57.365 -73.813 1.00 35.51 95 LYS D C 1
ATOM 4768 O O . LYS D 1 95 ? 3.396 -57.960 -72.736 1.00 33.50 95 LYS D O 1
ATOM 4774 N N . PRO D 1 96 ? 2.782 -57.977 -74.889 1.00 36.90 96 PRO D N 1
ATOM 4775 C CA . PRO D 1 96 ? 2.469 -59.408 -74.832 1.00 32.37 96 PRO D CA 1
ATOM 4776 C C . PRO D 1 96 ? 3.729 -60.229 -74.601 1.00 37.14 96 PRO D C 1
ATOM 4777 O O . PRO D 1 96 ? 4.780 -59.965 -75.190 1.00 38.39 96 PRO D O 1
ATOM 4781 N N . ASN D 1 97 ? 3.614 -61.216 -73.710 1.00 34.82 97 ASN D N 1
ATOM 4782 C CA . ASN D 1 97 ? 4.701 -62.141 -73.383 1.00 36.75 97 ASN D CA 1
ATOM 4783 C C . ASN D 1 97 ? 5.905 -61.431 -72.768 1.00 33.17 97 ASN D C 1
ATOM 4784 O O . ASN D 1 97 ? 7.033 -61.922 -72.849 1.00 31.09 97 ASN D O 1
ATOM 4789 N N . GLU D 1 98 ? 5.682 -60.278 -72.143 1.00 30.83 98 GLU D N 1
ATOM 4790 C CA . GLU D 1 98 ? 6.747 -59.561 -71.456 1.00 31.94 98 GLU D CA 1
ATOM 4791 C C . GLU D 1 98 ? 6.887 -60.083 -70.032 1.00 29.74 98 GLU D C 1
ATOM 4792 O O . GLU D 1 98 ? 5.893 -60.259 -69.323 1.00 27.69 98 GLU D O 1
ATOM 4798 N N . TRP D 1 99 ? 8.130 -60.328 -69.620 1.00 30.03 99 TRP D N 1
ATOM 4799 C CA . TRP D 1 99 ? 8.391 -60.931 -68.318 1.00 29.75 99 TRP D CA 1
ATOM 4800 C C . TRP D 1 99 ? 7.840 -60.074 -67.183 1.00 27.72 99 TRP D C 1
ATOM 4801 O O . TRP D 1 99 ? 7.959 -58.846 -67.193 1.00 28.30 99 TRP D O 1
ATOM 4812 N N . GLY D 1 100 ? 7.230 -60.737 -66.198 1.00 26.51 100 GLY D N 1
ATOM 4813 C CA . GLY D 1 100 ? 6.851 -60.075 -64.970 1.00 25.75 100 GLY D CA 1
ATOM 4814 C C . GLY D 1 100 ? 7.912 -60.233 -63.889 1.00 24.70 100 GLY D C 1
ATOM 4815 O O . GLY D 1 100 ? 8.711 -61.163 -63.915 1.00 25.33 100 GLY D O 1
ATOM 4816 N N . SER D 1 101 ? 7.908 -59.311 -62.929 1.00 24.76 101 SER D N 1
ATOM 4817 C CA . SER D 1 101 ? 8.943 -59.277 -61.901 1.00 26.97 101 SER D CA 1
ATOM 4818 C C . SER D 1 101 ? 8.280 -59.070 -60.542 1.00 24.80 101 SER D C 1
ATOM 4819 O O . SER D 1 101 ? 7.052 -59.082 -60.417 1.00 23.75 101 SER D O 1
ATOM 4822 N N . SER D 1 102 ? 9.112 -58.873 -59.515 1.00 23.71 102 SER D N 1
ATOM 4823 C CA . SER D 1 102 ? 8.604 -58.717 -58.155 1.00 23.88 102 SER D CA 1
ATOM 4824 C C . SER D 1 102 ? 7.755 -57.464 -58.005 1.00 22.14 102 SER D C 1
ATOM 4825 O O . SER D 1 102 ? 6.837 -57.433 -57.176 1.00 21.92 102 SER D O 1
ATOM 4828 N N . LEU D 1 103 ? 8.048 -56.417 -58.780 1.00 20.58 103 LEU D N 1
ATOM 4829 C CA . LEU D 1 103 ? 7.259 -55.193 -58.683 1.00 21.42 103 LEU D CA 1
ATOM 4830 C C . LEU D 1 103 ? 5.810 -55.441 -59.079 1.00 20.39 103 LEU D C 1
ATOM 4831 O O . LEU D 1 103 ? 4.891 -54.864 -58.488 1.00 18.65 103 LEU D O 1
ATOM 4836 N N . GLU D 1 104 ? 5.586 -56.303 -60.074 1.00 19.79 104 GLU D N 1
ATOM 4837 C CA . GLU D 1 104 ? 4.220 -56.646 -60.457 1.00 19.33 104 GLU D CA 1
ATOM 4838 C C . GLU D 1 104 ? 3.541 -57.472 -59.373 1.00 20.41 104 GLU D C 1
ATOM 4839 O O . GLU D 1 104 ? 2.330 -57.342 -59.149 1.00 20.02 104 GLU D O 1
ATOM 4845 N N . VAL D 1 105 ? 4.303 -58.332 -58.692 1.00 21.47 105 VAL D N 1
ATOM 4846 C CA . VAL D 1 105 ? 3.764 -59.041 -57.535 1.00 22.93 105 VAL D CA 1
ATOM 4847 C C . VAL D 1 105 ? 3.393 -58.049 -56.441 1.00 23.16 105 VAL D C 1
ATOM 4848 O O . VAL D 1 105 ? 2.333 -58.158 -55.811 1.00 24.00 105 VAL D O 1
ATOM 4852 N N . ASN D 1 106 ? 4.264 -57.065 -56.205 1.00 23.90 106 ASN D N 1
ATOM 4853 C CA . ASN D 1 106 ? 3.990 -56.017 -55.226 1.00 23.47 106 ASN D CA 1
ATOM 4854 C C . ASN D 1 106 ? 2.642 -55.355 -55.490 1.00 22.92 106 ASN D C 1
ATOM 4855 O O . ASN D 1 106 ? 1.800 -55.247 -54.590 1.00 22.16 106 ASN D O 1
ATOM 4860 N N . PHE D 1 107 ? 2.416 -54.916 -56.731 1.00 23.30 107 PHE D N 1
ATOM 4861 C CA . PHE D 1 107 ? 1.173 -54.225 -57.061 1.00 23.57 107 PHE D CA 1
ATOM 4862 C C . PHE D 1 107 ? -0.035 -55.145 -56.932 1.00 23.01 107 PHE D C 1
ATOM 4863 O O . PHE D 1 107 ? -1.085 -54.732 -56.426 1.00 21.93 107 PHE D O 1
ATOM 4871 N N . PHE D 1 108 ? 0.087 -56.393 -57.391 1.00 23.52 108 PHE D N 1
ATOM 4872 C CA . PHE D 1 108 ? -1.055 -57.303 -57.336 1.00 24.32 108 PHE D CA 1
ATOM 4873 C C . PHE D 1 108 ? -1.421 -57.647 -55.900 1.00 25.07 108 PHE D C 1
ATOM 4874 O O . PHE D 1 108 ? -2.607 -57.765 -55.568 1.00 26.60 108 PHE D O 1
ATOM 4882 N N . SER D 1 109 ? -0.418 -57.823 -55.036 1.00 24.90 109 SER D N 1
ATOM 4883 C CA . SER D 1 109 ? -0.691 -58.120 -53.635 1.00 26.25 109 SER D CA 1
ATOM 4884 C C . SER D 1 109 ? -1.395 -56.961 -52.945 1.00 25.54 109 SER D C 1
ATOM 4885 O O . SER D 1 109 ? -2.240 -57.182 -52.068 1.00 24.12 109 SER D O 1
ATOM 4888 N N . GLN D 1 110 ? -1.069 -55.723 -53.331 1.00 23.70 110 GLN D N 1
ATOM 4889 C CA . GLN D 1 110 ? -1.741 -54.563 -52.760 1.00 25.60 110 GLN D CA 1
ATOM 4890 C C . GLN D 1 110 ? -3.200 -54.498 -53.194 1.00 26.86 110 GLN D C 1
ATOM 4891 O O . GLN D 1 110 ? -4.080 -54.175 -52.387 1.00 28.91 110 GLN D O 1
ATOM 4897 N N . LYS D 1 111 ? -3.479 -54.792 -54.465 1.00 25.43 111 LYS D N 1
ATOM 4898 C CA . LYS D 1 111 ? -4.844 -54.658 -54.959 1.00 27.24 111 LYS D CA 1
ATOM 4899 C C . LYS D 1 111 ? -5.716 -55.846 -54.581 1.00 28.19 111 LYS D C 1
ATOM 4900 O O . LYS D 1 111 ? -6.912 -55.672 -54.326 1.00 30.92 111 LYS D O 1
ATOM 4906 N N . ALA D 1 112 ? -5.148 -57.052 -54.533 1.00 27.11 112 ALA D N 1
ATOM 4907 C CA . ALA D 1 112 ? -5.914 -58.241 -54.183 1.00 26.58 112 ALA D CA 1
ATOM 4908 C C . ALA D 1 112 ? -5.969 -58.508 -52.683 1.00 26.47 112 ALA D C 1
ATOM 4909 O O . ALA D 1 112 ? -6.750 -59.365 -52.257 1.00 29.45 112 ALA D O 1
ATOM 4911 N N . LYS D 1 113 ? -5.173 -57.800 -51.881 1.00 40.62 113 LYS D N 1
ATOM 4912 C CA . LYS D 1 113 ? -5.096 -58.026 -50.435 1.00 41.04 113 LYS D CA 1
ATOM 4913 C C . LYS D 1 113 ? -4.745 -59.482 -50.125 1.00 39.53 113 LYS D C 1
ATOM 4914 O O . LYS D 1 113 ? -5.367 -60.134 -49.283 1.00 37.46 113 LYS D O 1
ATOM 4920 N N . VAL D 1 114 ? -3.738 -59.995 -50.828 1.00 36.93 114 VAL D N 1
ATOM 4921 C CA . VAL D 1 114 ? -3.256 -61.356 -50.638 1.00 36.07 114 VAL D CA 1
ATOM 4922 C C . VAL D 1 114 ? -1.742 -61.310 -50.480 1.00 31.74 114 VAL D C 1
ATOM 4923 O O . VAL D 1 114 ? -1.060 -60.480 -51.088 1.00 30.51 114 VAL D O 1
ATOM 4927 N N . THR D 1 115 ? -1.219 -62.198 -49.639 1.00 29.58 115 THR D N 1
ATOM 4928 C CA . THR D 1 115 ? 0.213 -62.272 -49.391 1.00 27.57 115 THR D CA 1
ATOM 4929 C C . THR D 1 115 ? 0.862 -63.215 -50.396 1.00 26.53 115 THR D C 1
ATOM 4930 O O . THR D 1 115 ? 0.315 -64.274 -50.717 1.00 27.54 115 THR D O 1
ATOM 4934 N N . VAL D 1 116 ? 2.023 -62.812 -50.908 1.00 23.03 116 VAL D N 1
ATOM 4935 C CA . VAL D 1 116 ? 2.769 -63.594 -51.888 1.00 21.68 116 VAL D CA 1
ATOM 4936 C C . VAL D 1 116 ? 4.187 -63.802 -51.378 1.00 22.12 116 VAL D C 1
ATOM 4937 O O . VAL D 1 116 ? 4.885 -62.832 -51.062 1.00 22.72 116 VAL D O 1
ATOM 4941 N N . TYR D 1 117 ? 4.606 -65.061 -51.303 1.00 22.61 117 TYR D N 1
ATOM 4942 C CA . TYR D 1 117 ? 5.994 -65.425 -51.058 1.00 23.48 117 TYR D CA 1
ATOM 4943 C C . TYR D 1 117 ? 6.658 -65.749 -52.391 1.00 23.43 117 TYR D C 1
ATOM 4944 O O . TYR D 1 117 ? 6.148 -66.578 -53.152 1.00 25.25 117 TYR D O 1
ATOM 4953 N N . ILE D 1 118 ? 7.787 -65.107 -52.672 1.00 23.08 118 ILE D N 1
ATOM 4954 C CA . ILE D 1 118 ? 8.572 -65.386 -53.872 1.00 22.02 118 ILE D CA 1
ATOM 4955 C C . ILE D 1 118 ? 9.843 -66.101 -53.430 1.00 23.72 118 ILE D C 1
ATOM 4956 O O . ILE D 1 118 ? 10.698 -65.510 -52.761 1.00 23.60 118 ILE D O 1
ATOM 4961 N N . TRP D 1 119 ? 9.967 -67.371 -53.805 1.00 25.02 119 TRP D N 1
ATOM 4962 C CA . TRP D 1 119 ? 11.101 -68.202 -53.416 1.00 25.84 119 TRP D CA 1
ATOM 4963 C C . TRP D 1 119 ? 12.130 -68.190 -54.541 1.00 26.75 119 TRP D C 1
ATOM 4964 O O . TRP D 1 119 ? 11.809 -68.527 -55.685 1.00 27.73 119 TRP D O 1
ATOM 4975 N N . HIS D 1 120 ? 13.361 -67.802 -54.218 1.00 26.57 120 HIS D N 1
ATOM 4976 C CA . HIS D 1 120 ? 14.411 -67.693 -55.223 1.00 25.90 120 HIS D CA 1
ATOM 4977 C C . HIS D 1 120 ? 15.208 -68.988 -55.293 1.00 26.78 120 HIS D C 1
ATOM 4978 O O . HIS D 1 120 ? 15.835 -69.391 -54.308 1.00 27.12 120 HIS D O 1
ATOM 4985 N N . GLU D 1 121 ? 15.209 -69.619 -56.463 1.00 26.76 121 GLU D N 1
ATOM 4986 C CA . GLU D 1 121 ? 15.992 -70.824 -56.696 1.00 28.32 121 GLU D CA 1
ATOM 4987 C C . GLU D 1 121 ? 17.420 -70.438 -57.068 1.00 30.18 121 GLU D C 1
ATOM 4988 O O . GLU D 1 121 ? 17.641 -69.767 -58.083 1.00 31.43 121 GLU D O 1
ATOM 4994 N N . ASP D 1 122 ? 18.384 -70.855 -56.245 1.00 31.77 122 ASP D N 1
ATOM 4995 C CA . ASP D 1 122 ? 19.797 -70.685 -56.566 1.00 35.92 122 ASP D CA 1
ATOM 4996 C C . ASP D 1 122 ? 20.395 -71.913 -57.239 1.00 39.15 122 ASP D C 1
ATOM 4997 O O . ASP D 1 122 ? 21.177 -71.778 -58.185 1.00 42.26 122 ASP D O 1
ATOM 5002 N N . ALA D 1 123 ? 20.035 -73.106 -56.773 1.00 38.89 123 ALA D N 1
ATOM 5003 C CA . ALA D 1 123 ? 20.417 -74.369 -57.383 1.00 41.53 123 ALA D CA 1
ATOM 5004 C C . ALA D 1 123 ? 19.171 -75.237 -57.487 1.00 41.51 123 ALA D C 1
ATOM 5005 O O . ALA D 1 123 ? 18.140 -74.939 -56.881 1.00 40.93 123 ALA D O 1
ATOM 5007 N N . SER D 1 124 ? 19.282 -76.326 -58.251 1.00 44.53 124 SER D N 1
ATOM 5008 C CA . SER D 1 124 ? 18.135 -77.149 -58.626 1.00 45.57 124 SER D CA 1
ATOM 5009 C C . SER D 1 124 ? 17.217 -77.470 -57.451 1.00 43.63 124 SER D C 1
ATOM 5010 O O . SER D 1 124 ? 17.576 -78.253 -56.565 1.00 44.41 124 SER D O 1
ATOM 5013 N N . LYS D 1 125 ? 16.031 -76.857 -57.446 1.00 41.11 125 LYS D N 1
ATOM 5014 C CA . LYS D 1 125 ? 14.998 -77.102 -56.438 1.00 40.61 125 LYS D CA 1
ATOM 5015 C C . LYS D 1 125 ? 15.476 -76.763 -55.027 1.00 39.08 125 LYS D C 1
ATOM 5016 O O . LYS D 1 125 ? 15.020 -77.356 -54.046 1.00 40.14 125 LYS D O 1
ATOM 5022 N N . HIS D 1 126 ? 16.395 -75.807 -54.914 1.00 37.79 126 HIS D N 1
ATOM 5023 C CA . HIS D 1 126 ? 16.847 -75.298 -53.627 1.00 37.23 126 HIS D CA 1
ATOM 5024 C C . HIS D 1 126 ? 16.734 -73.782 -53.628 1.00 34.03 126 HIS D C 1
ATOM 5025 O O . HIS D 1 126 ? 17.005 -73.134 -54.644 1.00 33.45 126 HIS D O 1
ATOM 5032 N N . CYS D 1 127 ? 16.336 -73.222 -52.491 1.00 32.70 127 CYS D N 1
ATOM 5033 C CA . CYS D 1 127 ? 16.122 -71.789 -52.358 1.00 30.86 127 CYS D CA 1
ATOM 5034 C C . CYS D 1 127 ? 17.019 -71.228 -51.263 1.00 29.65 127 CYS D C 1
ATOM 5035 O O . CYS D 1 127 ? 17.205 -71.858 -50.217 1.00 30.23 127 CYS D O 1
ATOM 5038 N N . ASP D 1 128 ? 17.577 -70.036 -51.513 1.00 28.69 128 ASP D N 1
ATOM 5039 C CA . ASP D 1 128 ? 18.501 -69.403 -50.581 1.00 32.13 128 ASP D CA 1
ATOM 5040 C C . ASP D 1 128 ? 17.986 -68.103 -49.976 1.00 31.16 128 ASP D C 1
ATOM 5041 O O . ASP D 1 128 ? 18.592 -67.614 -49.015 1.00 31.51 128 ASP D O 1
ATOM 5046 N N . TYR D 1 129 ? 16.908 -67.526 -50.502 1.00 29.12 129 TYR D N 1
ATOM 5047 C CA . TYR D 1 129 ? 16.290 -66.370 -49.867 1.00 28.72 129 TYR D CA 1
ATOM 5048 C C . TYR D 1 129 ? 14.843 -66.267 -50.324 1.00 25.31 129 TYR D C 1
ATOM 5049 O O . TYR D 1 129 ? 14.448 -66.839 -51.343 1.00 23.41 129 TYR D O 1
ATOM 5058 N N . VAL D 1 130 ? 14.057 -65.523 -49.545 1.00 25.99 130 VAL D N 1
ATOM 5059 C CA . VAL D 1 130 ? 12.637 -65.330 -49.808 1.00 26.57 130 VAL D CA 1
ATOM 5060 C C . VAL D 1 130 ? 12.275 -63.874 -49.561 1.00 27.25 130 VAL D C 1
ATOM 5061 O O . VAL D 1 130 ? 12.834 -63.213 -48.680 1.00 30.41 130 VAL D O 1
ATOM 5065 N N . VAL D 1 131 ? 11.326 -63.376 -50.349 1.00 26.05 131 VAL D N 1
ATOM 5066 C CA . VAL D 1 131 ? 10.706 -62.081 -50.114 1.00 27.05 131 VAL D CA 1
ATOM 5067 C C . VAL D 1 131 ? 9.212 -62.298 -49.928 1.00 26.00 131 VAL D C 1
ATOM 5068 O O . VAL D 1 131 ? 8.614 -63.167 -50.574 1.00 26.33 131 VAL D O 1
ATOM 5072 N N . ARG D 1 132 ? 8.615 -61.526 -49.025 1.00 26.41 132 ARG D N 1
ATOM 5073 C CA . ARG D 1 132 ? 7.201 -61.639 -48.700 1.00 26.49 132 ARG D CA 1
ATOM 5074 C C . ARG D 1 132 ? 6.544 -60.283 -48.898 1.00 27.03 132 ARG D C 1
ATOM 5075 O O . ARG D 1 132 ? 6.947 -59.296 -48.272 1.00 23.35 132 ARG D O 1
ATOM 5083 N N . TYR D 1 133 ? 5.546 -60.235 -49.778 1.00 25.09 133 TYR D N 1
ATOM 5084 C CA . TYR D 1 133 ? 4.708 -59.051 -49.966 1.00 26.18 133 TYR D CA 1
ATOM 5085 C C . TYR D 1 133 ? 3.418 -59.296 -49.194 1.00 26.20 133 TYR D C 1
ATOM 5086 O O . TYR D 1 133 ? 2.494 -59.941 -49.684 1.00 25.09 133 TYR D O 1
ATOM 5095 N N . GLY D 1 134 ? 3.365 -58.785 -47.967 1.00 30.09 134 GLY D N 1
ATOM 5096 C CA . GLY D 1 134 ? 2.279 -59.030 -47.045 1.00 33.70 134 GLY D CA 1
ATOM 5097 C C . GLY D 1 134 ? 2.799 -59.596 -45.744 1.00 35.81 134 GLY D C 1
ATOM 5098 O O . GLY D 1 134 ? 4.011 -59.697 -45.519 1.00 35.91 134 GLY D O 1
ATOM 5099 N N . GLU D 1 135 ? 1.868 -59.984 -44.866 1.00 39.33 135 GLU D N 1
ATOM 5100 C CA . GLU D 1 135 ? 2.211 -60.476 -43.540 1.00 43.47 135 GLU D CA 1
ATOM 5101 C C . GLU D 1 135 ? 1.592 -61.821 -43.189 1.00 44.14 135 GLU D C 1
ATOM 5102 O O . GLU D 1 135 ? 1.816 -62.306 -42.074 1.00 45.70 135 GLU D O 1
ATOM 5108 N N . ASP D 1 136 ? 0.821 -62.430 -44.084 1.00 42.46 136 ASP D N 1
ATOM 5109 C CA . ASP D 1 136 ? 0.144 -63.675 -43.757 1.00 42.82 136 ASP D CA 1
ATOM 5110 C C . ASP D 1 136 ? 1.143 -64.827 -43.643 1.00 38.56 136 ASP D C 1
ATOM 5111 O O . ASP D 1 136 ? 2.225 -64.786 -44.237 1.00 32.24 136 ASP D O 1
ATOM 5116 N N . PRO D 1 137 ? 0.803 -65.866 -42.880 1.00 42.39 137 PRO D N 1
ATOM 5117 C CA . PRO D 1 137 ? 1.667 -67.051 -42.823 1.00 42.32 137 PRO D CA 1
ATOM 5118 C C . PRO D 1 137 ? 1.804 -67.710 -44.188 1.00 39.26 137 PRO D C 1
ATOM 5119 O O . PRO D 1 137 ? 0.974 -67.538 -45.084 1.00 37.78 137 PRO D O 1
ATOM 5123 N N . MET D 1 138 ? 2.882 -68.485 -44.327 1.00 37.87 138 MET D N 1
ATOM 5124 C CA . MET D 1 138 ? 3.229 -69.085 -45.612 1.00 35.23 138 MET D CA 1
ATOM 5125 C C . MET D 1 138 ? 2.112 -69.982 -46.133 1.00 34.87 138 MET D C 1
ATOM 5126 O O . MET D 1 138 ? 1.726 -69.897 -47.304 1.00 33.33 138 MET D O 1
ATOM 5131 N N . LEU D 1 139 ? 1.574 -70.849 -45.276 1.00 38.75 139 LEU D N 1
ATOM 5132 C CA . LEU D 1 139 ? 0.558 -71.793 -45.721 1.00 43.23 139 LEU D CA 1
ATOM 5133 C C . LEU D 1 139 ? -0.796 -71.137 -45.966 1.00 43.96 139 LEU D C 1
ATOM 5134 O O . LEU D 1 139 ? -1.702 -71.803 -46.477 1.00 46.06 139 LEU D O 1
ATOM 5139 N N . GLU D 1 140 ? -0.953 -69.857 -45.623 1.00 42.51 140 GLU D N 1
ATOM 5140 C CA . GLU D 1 140 ? -2.165 -69.102 -45.915 1.00 43.78 140 GLU D CA 1
ATOM 5141 C C . GLU D 1 140 ? -1.938 -68.063 -47.005 1.00 40.25 140 GLU D C 1
ATOM 5142 O O . GLU D 1 140 ? -2.740 -67.134 -47.152 1.00 41.49 140 GLU D O 1
ATOM 5148 N N . SER D 1 141 ? -0.861 -68.198 -47.768 1.00 36.20 141 SER D N 1
ATOM 5149 C CA . SER D 1 141 ? -0.481 -67.214 -48.767 1.00 32.50 141 SER D CA 1
ATOM 5150 C C . SER D 1 141 ? -0.197 -67.908 -50.090 1.00 30.32 141 SER D C 1
ATOM 5151 O O . SER D 1 141 ? -0.187 -69.137 -50.191 1.00 28.83 141 SER D O 1
ATOM 5154 N N . ILE D 1 142 ? 0.031 -67.096 -51.114 1.00 23.85 142 ILE D N 1
ATOM 5155 C CA . ILE D 1 142 ? 0.480 -67.606 -52.402 1.00 24.52 142 ILE D CA 1
ATOM 5156 C C . ILE D 1 142 ? 1.993 -67.745 -52.365 1.00 25.58 142 ILE D C 1
ATOM 5157 O O . ILE D 1 142 ? 2.704 -66.835 -51.923 1.00 26.75 142 ILE D O 1
ATOM 5162 N N . ASN D 1 143 ? 2.494 -68.890 -52.821 1.00 26.02 143 ASN D N 1
ATOM 5163 C CA . ASN D 1 143 ? 3.925 -69.150 -52.899 1.00 24.34 143 ASN D CA 1
ATOM 5164 C C . ASN D 1 143 ? 4.287 -69.435 -54.347 1.00 23.89 143 ASN D C 1
ATOM 5165 O O . ASN D 1 143 ? 3.694 -70.318 -54.975 1.00 25.61 143 ASN D O 1
ATOM 5170 N N . ILE D 1 144 ? 5.245 -68.674 -54.880 1.00 23.08 144 ILE D N 1
ATOM 5171 C CA . ILE D 1 144 ? 5.750 -68.883 -56.229 1.00 22.34 144 ILE D CA 1
ATOM 5172 C C . ILE D 1 144 ? 7.265 -69.005 -56.159 1.00 24.64 144 ILE D C 1
ATOM 5173 O O . ILE D 1 144 ? 7.911 -68.539 -55.218 1.00 26.83 144 ILE D O 1
ATOM 5178 N N . MET D 1 145 ? 7.830 -69.650 -57.178 1.00 24.94 145 MET D N 1
ATOM 5179 C CA . MET D 1 145 ? 9.247 -69.990 -57.224 1.00 25.69 145 MET D CA 1
ATOM 5180 C C . MET D 1 145 ? 9.901 -69.236 -58.371 1.00 21.88 145 MET D C 1
ATOM 5181 O O . MET D 1 145 ? 9.520 -69.414 -59.532 1.00 21.14 145 MET D O 1
ATOM 5186 N N . HIS D 1 146 ? 10.880 -68.397 -58.043 1.00 22.85 146 HIS D N 1
ATOM 5187 C CA . HIS D 1 146 ? 11.599 -67.599 -59.030 1.00 23.53 146 HIS D CA 1
ATOM 5188 C C . HIS D 1 146 ? 12.791 -68.393 -59.545 1.00 25.77 146 HIS D C 1
ATOM 5189 O O . HIS D 1 146 ? 13.707 -68.712 -58.778 1.00 28.31 146 HIS D O 1
ATOM 5196 N N . ARG D 1 147 ? 12.781 -68.714 -60.838 1.00 25.61 147 ARG D N 1
ATOM 5197 C CA . ARG D 1 147 ? 13.821 -69.539 -61.460 1.00 28.35 147 ARG D CA 1
ATOM 5198 C C . ARG D 1 147 ? 14.362 -68.808 -62.686 1.00 27.46 147 ARG D C 1
ATOM 5199 O O . ARG D 1 147 ? 13.751 -68.856 -63.757 1.00 23.76 147 ARG D O 1
ATOM 5207 N N . ARG D 1 148 ? 15.434 -68.077 -62.487 1.00 30.93 148 ARG D N 1
ATOM 5208 C CA . ARG D 1 148 ? 15.984 -67.187 -63.479 1.00 33.58 148 ARG D CA 1
ATOM 5209 C C . ARG D 1 148 ? 14.860 -66.228 -63.795 1.00 31.07 148 ARG D C 1
ATOM 5210 O O . ARG D 1 148 ? 14.480 -65.515 -62.956 1.00 30.57 148 ARG D O 1
ATOM 5218 N N . ASN D 1 149 ? 14.413 -66.143 -65.013 1.00 30.89 149 ASN D N 1
ATOM 5219 C CA . ASN D 1 149 ? 13.270 -65.319 -65.371 1.00 31.53 149 ASN D CA 1
ATOM 5220 C C . ASN D 1 149 ? 11.950 -66.080 -65.317 1.00 30.83 149 ASN D C 1
ATOM 5221 O O . ASN D 1 149 ? 10.893 -65.457 -65.442 1.00 31.83 149 ASN D O 1
ATOM 5226 N N . HIS D 1 150 ? 11.988 -67.397 -65.130 1.00 32.50 150 HIS D N 1
ATOM 5227 C CA . HIS D 1 150 ? 10.779 -68.201 -65.049 1.00 31.97 150 HIS D CA 1
ATOM 5228 C C . HIS D 1 150 ? 10.199 -68.161 -63.637 1.00 31.51 150 HIS D C 1
ATOM 5229 O O . HIS D 1 150 ? 10.921 -67.997 -62.648 1.00 32.31 150 HIS D O 1
ATOM 5236 N N . TYR D 1 151 ? 8.876 -68.316 -63.557 1.00 28.15 151 TYR D N 1
ATOM 5237 C CA . TYR D 1 151 ? 8.147 -68.431 -62.300 1.00 25.83 151 TYR D CA 1
ATOM 5238 C C . TYR D 1 151 ? 7.271 -69.673 -62.352 1.00 25.22 151 TYR D C 1
ATOM 5239 O O . TYR D 1 151 ? 6.566 -69.896 -63.342 1.00 24.89 151 TYR D O 1
ATOM 5248 N N . ASP D 1 152 ? 7.312 -70.476 -61.292 1.00 25.76 152 ASP D N 1
ATOM 5249 C CA . ASP D 1 152 ? 6.396 -71.593 -61.110 1.00 25.94 152 ASP D CA 1
ATOM 5250 C C . ASP D 1 152 ? 5.588 -71.372 -59.838 1.00 25.16 152 ASP D C 1
ATOM 5251 O O . ASP D 1 152 ? 5.944 -70.555 -58.987 1.00 24.10 152 ASP D O 1
ATOM 5256 N N . TYR D 1 153 ? 4.491 -72.113 -59.716 1.00 25.96 153 TYR D N 1
ATOM 5257 C CA . TYR D 1 153 ? 3.663 -72.061 -58.519 1.00 23.60 153 TYR D CA 1
ATOM 5258 C C . TYR D 1 153 ? 4.083 -73.151 -57.545 1.00 24.60 153 TYR D C 1
ATOM 5259 O O . TYR D 1 153 ? 4.398 -74.274 -57.949 1.00 26.60 153 TYR D O 1
ATOM 5268 N N . LEU D 1 154 ? 4.083 -72.815 -56.259 1.00 23.71 154 LEU D N 1
ATOM 5269 C CA . LEU D 1 154 ? 4.434 -73.748 -55.195 1.00 24.52 154 LEU D CA 1
ATOM 5270 C C . LEU D 1 154 ? 3.187 -74.024 -54.366 1.00 25.82 154 LEU D C 1
ATOM 5271 O O . LEU D 1 154 ? 2.655 -73.121 -53.713 1.00 24.67 154 LEU D O 1
ATOM 5276 N N . LYS D 1 155 ? 2.726 -75.270 -54.393 1.00 28.19 155 LYS D N 1
ATOM 5277 C CA . LYS D 1 155 ? 1.555 -75.678 -53.628 1.00 30.47 155 LYS D CA 1
ATOM 5278 C C . LYS D 1 155 ? 1.987 -76.482 -52.416 1.00 31.81 155 LYS D C 1
ATOM 5279 O O . LYS D 1 155 ? 2.754 -77.444 -52.564 1.00 31.80 155 LYS D O 1
ATOM 5285 N N . PRO D 1 156 ? 1.528 -76.127 -51.217 1.00 33.04 156 PRO D N 1
ATOM 5286 C CA . PRO D 1 156 ? 1.947 -76.861 -50.014 1.00 34.98 156 PRO D CA 1
ATOM 5287 C C . PRO D 1 156 ? 1.579 -78.336 -50.097 1.00 36.68 156 PRO D C 1
ATOM 5288 O O . PRO D 1 156 ? 0.454 -78.693 -50.452 1.00 37.94 156 PRO D O 1
ATOM 5292 N N . ARG D 1 157 ? 2.545 -79.193 -49.775 1.00 65.74 157 ARG D N 1
ATOM 5293 C CA . ARG D 1 157 ? 2.285 -80.625 -49.706 1.00 71.36 157 ARG D CA 1
ATOM 5294 C C . ARG D 1 157 ? 1.334 -80.920 -48.553 1.00 74.58 157 ARG D C 1
ATOM 5295 O O . ARG D 1 157 ? 1.586 -80.528 -47.410 1.00 74.79 157 ARG D O 1
ATOM 5303 N N . GLY D 1 158 ? 0.238 -81.610 -48.857 1.00 78.24 158 GLY D N 1
ATOM 5304 C CA . GLY D 1 158 ? -0.803 -81.887 -47.889 1.00 82.71 158 GLY D CA 1
ATOM 5305 C C . GLY D 1 158 ? -2.083 -81.114 -48.120 1.00 82.16 158 GLY D C 1
ATOM 5306 O O . GLY D 1 158 ? -3.115 -81.468 -47.536 1.00 78.21 158 GLY D O 1
ATOM 5307 N N . ASN D 1 159 ? -2.048 -80.070 -48.942 1.00 77.70 159 ASN D N 1
ATOM 5308 C CA . ASN D 1 159 ? -3.247 -79.313 -49.270 1.00 76.27 159 ASN D CA 1
ATOM 5309 C C . ASN D 1 159 ? -4.060 -80.059 -50.313 1.00 80.34 159 ASN D C 1
ATOM 5310 O O . ASN D 1 159 ? -3.506 -80.679 -51.225 1.00 79.96 159 ASN D O 1
ATOM 5315 N N . GLN D 1 160 ? -5.384 -80.001 -50.188 1.00 82.76 160 GLN D N 1
ATOM 5316 C CA . GLN D 1 160 ? -6.212 -80.770 -51.109 1.00 86.56 160 GLN D CA 1
ATOM 5317 C C . GLN D 1 160 ? -6.196 -80.168 -52.505 1.00 82.94 160 GLN D C 1
ATOM 5318 O O . GLN D 1 160 ? -6.059 -80.896 -53.497 1.00 84.49 160 GLN D O 1
ATOM 5324 N N . ARG D 1 161 ? -6.315 -78.845 -52.612 1.00 78.33 161 ARG D N 1
ATOM 5325 C CA . ARG D 1 161 ? -6.291 -78.210 -53.918 1.00 76.31 161 ARG D CA 1
ATOM 5326 C C . ARG D 1 161 ? -5.417 -76.961 -53.939 1.00 72.11 161 ARG D C 1
ATOM 5327 O O . ARG D 1 161 ? -4.953 -76.459 -52.912 1.00 72.22 161 ARG D O 1
ATOM 5335 N N . THR D 1 162 ? -5.266 -76.439 -55.155 1.00 70.05 162 THR D N 1
ATOM 5336 C CA . THR D 1 162 ? -4.091 -75.651 -55.516 1.00 51.20 162 THR D CA 1
ATOM 5337 C C . THR D 1 162 ? -4.195 -74.209 -55.046 1.00 47.98 162 THR D C 1
ATOM 5338 O O . THR D 1 162 ? -3.238 -73.657 -54.491 1.00 45.98 162 THR D O 1
ATOM 5342 N N . ALA D 1 163 ? -5.315 -73.591 -55.300 1.00 47.76 163 ALA D N 1
ATOM 5343 C CA . ALA D 1 163 ? -5.423 -72.159 -54.999 1.00 44.90 163 ALA D CA 1
ATOM 5344 C C . ALA D 1 163 ? -5.533 -71.906 -53.497 1.00 56.17 163 ALA D C 1
ATOM 5345 O O . ALA D 1 163 ? -5.857 -72.816 -52.752 1.00 49.63 163 ALA D O 1
ATOM 5347 N N . VAL D 1 164 ? -5.299 -70.651 -53.118 1.00 53.71 164 VAL D N 1
ATOM 5348 C CA . VAL D 1 164 ? -5.359 -70.134 -51.727 1.00 55.25 164 VAL D CA 1
ATOM 5349 C C . VAL D 1 164 ? -6.838 -69.897 -51.386 1.00 60.42 164 VAL D C 1
ATOM 5350 O O . VAL D 1 164 ? -7.678 -69.873 -52.283 1.00 60.12 164 VAL D O 1
ATOM 5354 N N . VAL D 1 165 ? -7.140 -69.719 -50.117 1.00 64.06 165 VAL D N 1
ATOM 5355 C CA . VAL D 1 165 ? -8.552 -69.580 -49.674 1.00 70.73 165 VAL D CA 1
ATOM 5356 C C . VAL D 1 165 ? -8.573 -68.452 -48.658 1.00 73.89 165 VAL D C 1
ATOM 5357 O O . VAL D 1 165 ? -7.769 -68.531 -47.729 1.00 75.38 165 VAL D O 1
ATOM 5361 N N . LYS D 1 166 ? -9.451 -67.468 -48.803 1.00 74.13 166 LYS D N 1
ATOM 5362 C CA . LYS D 1 166 ? -9.401 -66.326 -47.846 1.00 74.48 166 LYS D CA 1
ATOM 5363 C C . LYS D 1 166 ? -10.430 -66.549 -46.756 1.00 80.76 166 LYS D C 1
ATOM 5364 O O . LYS D 1 166 ? -11.584 -66.142 -46.921 1.00 83.76 166 LYS D O 1
ATOM 5370 N N . SER D 1 167 ? -9.959 -67.203 -45.703 1.00 82.81 167 SER D N 1
ATOM 5371 C CA . SER D 1 167 ? -10.718 -67.566 -44.483 1.00 88.15 167 SER D CA 1
ATOM 5372 C C . SER D 1 167 ? -11.124 -66.276 -43.782 1.00 88.65 167 SER D C 1
ATOM 5373 O O . SER D 1 167 ? -10.245 -65.488 -43.474 1.00 85.69 167 SER D O 1
ATOM 5376 N N . GLY D 1 168 ? -12.425 -66.075 -43.601 1.00 92.97 168 GLY D N 1
ATOM 5377 C CA . GLY D 1 168 ? -12.909 -64.845 -42.957 1.00 95.78 168 GLY D CA 1
ATOM 5378 C C . GLY D 1 168 ? -12.626 -64.876 -41.471 1.00 100.32 168 GLY D C 1
ATOM 5379 O O . GLY D 1 168 ? -13.086 -65.836 -40.857 1.00 105.05 168 GLY D O 1
#

Secondary structure (DSSP, 8-state):
-----EE-TTSSEEEEEEEEHHHHEEEE---SSTTHHHHHHHHHH-TT--TTHHHHHHHHHHHHHHHHGGG-GGGGGSS--HHHHHHHHTSTTPPP-HHHHHHHHHHHT--EEEEEEEETTEEEEEEEESSS-GGGSEEEEEETTEEEEEEETT-S-SS--/------EE-TTSSEEEEEEEEGGGTEEEE---SSTTHHHHHHHHHH-TT--TTHHHHHHHHHHHHHHHHGGG-GGGGGS---HHHHHHHHTSTTPPP-HHHHHHHHHHHT--EEEEEEEETTEEEEEEEESSS-GGGSEEEEEETTEEEEEEETT-S-SS----/-----EE-TTSSEEEEEEEEGGGTEEEEPPPSSTTHHHHHHHHHH-TT--TTHHHHHHHHHHHHHHHHGGG-GGGGGSS--HHHHHHHHTSTTPPP-HHHHHHHHHHHT--EEEEEEEETTEEEEEEEESSS-GGGSEEEEEETTEEEEEEETT-S-SS----/-----EE-TTSSEEEEEEEEHHHHEEEE---SSTTHHHHHHHHHH-TT--TTHHHHHHHHHHHHHHHHGGG-GGGGGS---HHHHHHHHTSTTPPP-HHHHHHHHHHHT--EEEEEEEETTEEEEEEEESSS-GGGSEEEEEETTEEEEEEETT-SSSS-----